Protein AF-A0A3L8DBP0-F1 (afdb_monomer_lite)

Radius of gyration: 41.7 Å; chains: 1; bounding box: 122×74×88 Å

Structure (mmCIF, N/CA/C/O backbone):
data_AF-A0A3L8DBP0-F1
#
_entry.id   AF-A0A3L8DBP0-F1
#
loop_
_atom_site.group_PDB
_atom_site.id
_atom_site.type_symbol
_atom_site.label_atom_id
_atom_site.label_alt_id
_atom_site.label_comp_id
_atom_site.label_asym_id
_atom_site.label_entity_id
_atom_site.label_seq_id
_atom_site.pdbx_PDB_ins_code
_atom_site.Cartn_x
_atom_site.Cartn_y
_atom_site.Cartn_z
_atom_site.occupancy
_atom_site.B_iso_or_equiv
_atom_site.auth_seq_id
_atom_site.auth_comp_id
_atom_site.auth_asym_id
_atom_site.auth_atom_id
_atom_site.pdbx_PDB_model_num
ATOM 1 N N . MET A 1 1 ? 18.789 42.463 17.769 1.00 41.59 1 MET A N 1
ATOM 2 C CA . MET A 1 1 ? 19.761 43.407 18.335 1.00 41.59 1 MET A CA 1
ATOM 3 C C . MET A 1 1 ? 20.172 44.394 17.265 1.00 41.59 1 MET A C 1
ATOM 5 O O . MET A 1 1 ? 20.438 43.978 16.140 1.00 41.59 1 MET A O 1
ATOM 9 N N . GLN A 1 2 ? 20.168 45.680 17.592 1.00 42.53 2 GLN A N 1
ATOM 10 C CA . GLN A 1 2 ? 20.918 46.702 16.860 1.00 42.53 2 GLN A CA 1
ATOM 11 C C . GLN A 1 2 ? 22.382 46.674 17.336 1.00 42.53 2 GLN A C 1
ATOM 13 O O . GLN A 1 2 ? 22.629 46.267 18.469 1.00 42.53 2 GLN A O 1
ATOM 18 N N . LEU A 1 3 ? 23.348 47.104 16.507 1.00 44.31 3 LEU A N 1
ATOM 19 C CA . LEU A 1 3 ? 24.779 47.092 16.882 1.00 44.31 3 LEU A CA 1
ATOM 20 C C . LEU A 1 3 ? 25.030 47.764 18.245 1.00 44.31 3 LEU A C 1
ATOM 22 O O . LEU A 1 3 ? 25.742 47.222 19.081 1.00 44.31 3 LEU A O 1
ATOM 26 N N . SER A 1 4 ? 24.351 48.885 18.495 1.00 48.31 4 SER A N 1
ATOM 27 C CA . SER A 1 4 ? 24.437 49.665 19.733 1.00 48.31 4 SER A CA 1
ATOM 28 C C . SER A 1 4 ? 23.974 48.930 20.996 1.00 48.31 4 SER A C 1
ATOM 30 O O . SER A 1 4 ? 24.311 49.352 22.095 1.00 48.31 4 SER A O 1
ATOM 32 N N . GLU A 1 5 ? 23.172 47.868 20.875 1.00 47.44 5 GLU A N 1
ATOM 33 C CA . GLU A 1 5 ? 22.780 47.031 22.020 1.00 47.44 5 GLU A CA 1
ATOM 34 C C . GLU A 1 5 ? 23.886 46.015 22.348 1.00 47.44 5 GLU A C 1
ATOM 36 O O . GLU A 1 5 ? 24.151 45.751 23.517 1.00 47.44 5 GLU A O 1
ATOM 41 N N . MET A 1 6 ? 24.579 45.509 21.322 1.00 46.19 6 MET A N 1
ATOM 42 C CA . MET A 1 6 ? 25.665 44.529 21.455 1.00 46.19 6 MET A CA 1
ATOM 43 C C . MET A 1 6 ? 26.953 45.176 21.984 1.00 46.19 6 MET A C 1
ATOM 45 O O . MET A 1 6 ? 27.604 44.616 22.858 1.00 46.19 6 MET A O 1
ATOM 49 N N . GLU A 1 7 ? 27.274 46.397 21.541 1.00 53.28 7 GLU A N 1
ATOM 50 C CA . GLU A 1 7 ? 28.415 47.180 22.049 1.00 53.28 7 GLU A CA 1
ATOM 51 C C . GLU A 1 7 ? 28.308 47.482 23.558 1.00 53.28 7 GLU A C 1
ATOM 53 O O . GLU A 1 7 ? 29.317 47.542 24.263 1.00 53.28 7 GLU A O 1
ATOM 58 N N . VAL A 1 8 ? 27.084 47.651 24.074 1.00 55.19 8 VAL A N 1
ATOM 59 C CA . VAL A 1 8 ? 26.822 47.870 25.508 1.00 55.19 8 VAL A CA 1
ATOM 60 C C . VAL A 1 8 ? 26.968 46.574 26.310 1.00 55.19 8 VAL A C 1
ATOM 62 O O . VAL A 1 8 ? 27.440 46.614 27.446 1.00 55.19 8 VAL A O 1
ATOM 65 N N . GLU A 1 9 ? 26.597 45.433 25.730 1.00 51.69 9 GLU A N 1
ATOM 66 C CA . GLU A 1 9 ? 26.714 44.116 26.364 1.00 51.69 9 GLU A CA 1
ATOM 67 C C . GLU A 1 9 ? 28.184 43.649 26.424 1.00 51.69 9 GLU A C 1
ATOM 69 O O . GLU A 1 9 ? 28.658 43.243 27.489 1.00 51.69 9 GLU A O 1
ATOM 74 N N . ASP A 1 10 ? 28.956 43.842 25.346 1.00 52.88 10 ASP A N 1
ATOM 75 C CA . ASP A 1 10 ? 30.406 43.580 25.314 1.00 52.88 10 ASP A CA 1
ATOM 76 C C . ASP A 1 10 ? 31.192 44.497 26.270 1.00 52.88 10 ASP A C 1
ATOM 78 O O . ASP A 1 10 ? 32.165 44.063 26.893 1.00 52.88 10 ASP A O 1
ATOM 82 N N . GLY A 1 11 ? 30.749 45.746 26.458 1.00 55.41 11 GLY A N 1
ATOM 83 C CA . GLY A 1 11 ? 31.338 46.692 27.415 1.00 55.41 11 GLY A CA 1
ATOM 84 C C . GLY A 1 11 ? 31.169 46.308 28.894 1.00 55.41 11 GLY A C 1
ATOM 85 O O . GLY A 1 11 ? 31.859 46.864 29.751 1.00 55.41 11 GLY A O 1
ATOM 86 N N . LEU A 1 12 ? 30.279 45.359 29.205 1.00 56.25 12 LEU A N 1
ATOM 87 C CA . LEU A 1 12 ? 30.053 44.821 30.554 1.00 56.25 12 LEU A CA 1
ATOM 88 C C . LEU A 1 12 ? 30.808 43.501 30.809 1.00 56.25 12 LEU A C 1
ATOM 90 O O . LEU A 1 12 ? 30.810 42.999 31.937 1.00 56.25 12 LEU A O 1
ATOM 94 N N . SER A 1 13 ? 31.480 42.950 29.794 1.00 47.09 13 SER A N 1
ATOM 95 C CA . SER A 1 13 ? 32.311 41.751 29.914 1.00 47.09 13 SER A CA 1
ATOM 96 C C . SER A 1 13 ? 33.657 42.058 30.597 1.00 47.09 13 SER A C 1
ATOM 98 O O . SER A 1 13 ? 34.356 42.992 30.198 1.00 47.09 13 SER A O 1
ATOM 100 N N . PRO A 1 14 ? 34.106 41.262 31.591 1.00 49.78 14 PRO A N 1
ATOM 101 C CA . PRO A 1 14 ? 35.383 41.482 32.283 1.00 49.78 14 PRO A CA 1
ATOM 102 C C . PRO A 1 14 ? 36.623 41.129 31.439 1.00 49.78 14 PRO A C 1
ATOM 104 O O . PRO A 1 14 ? 37.754 41.321 31.890 1.00 49.78 14 PRO A O 1
ATOM 107 N N . THR A 1 15 ? 36.431 40.620 30.222 1.00 50.03 15 THR A N 1
ATOM 108 C CA . THR A 1 15 ? 37.469 40.469 29.196 1.00 50.03 15 THR A CA 1
ATOM 109 C C . THR A 1 15 ? 37.038 41.236 27.951 1.00 50.03 15 THR A C 1
ATOM 111 O O . THR A 1 15 ? 35.963 40.929 27.433 1.00 50.03 15 THR A O 1
ATOM 114 N N . PRO A 1 16 ? 37.845 42.184 27.436 1.00 42.34 16 PRO A N 1
ATOM 115 C CA . PRO A 1 16 ? 37.459 42.960 26.267 1.00 42.34 16 PRO A CA 1
ATOM 116 C C . PRO A 1 16 ? 37.310 42.036 25.060 1.00 42.34 16 PRO A C 1
ATOM 118 O O . PRO A 1 16 ? 38.275 41.383 24.646 1.00 42.34 16 PRO A O 1
ATOM 121 N N . VAL A 1 17 ? 36.112 42.012 24.477 1.00 48.97 17 VAL A N 1
ATOM 122 C CA . VAL A 1 17 ? 35.874 41.406 23.167 1.00 48.97 17 VAL A CA 1
ATOM 123 C C . VAL A 1 17 ? 36.571 42.283 22.132 1.00 48.97 17 VAL A C 1
ATOM 125 O O . VAL A 1 17 ? 36.048 43.282 21.661 1.00 48.97 17 VAL A O 1
ATOM 128 N N . HIS A 1 18 ? 37.831 41.932 21.878 1.00 49.59 18 HIS A N 1
ATOM 129 C CA . HIS A 1 18 ? 38.625 42.258 20.699 1.00 49.59 18 HIS A CA 1
ATOM 130 C C . HIS A 1 18 ? 38.240 43.538 19.936 1.00 49.59 18 HIS A C 1
ATOM 132 O O . HIS A 1 18 ? 37.608 43.494 18.883 1.00 49.59 18 HIS A O 1
ATOM 138 N N . SER A 1 19 ? 38.770 44.672 20.405 1.00 44.66 19 SER A N 1
ATOM 139 C CA . SER A 1 19 ? 38.633 45.993 19.770 1.00 44.66 19 SER A CA 1
ATOM 140 C C . SER A 1 19 ? 39.098 46.072 18.306 1.00 44.66 19 SER A C 1
ATOM 142 O O . SER A 1 19 ? 38.810 47.061 17.647 1.00 44.66 19 SER A O 1
ATOM 144 N N . TRP A 1 20 ? 39.802 45.053 17.797 1.00 48.88 20 TRP A N 1
ATOM 145 C CA . TRP A 1 20 ? 40.247 44.953 16.402 1.00 48.88 20 TRP A CA 1
ATOM 146 C C . TRP A 1 20 ? 39.138 44.532 15.423 1.00 48.88 20 TRP A C 1
ATOM 148 O O . TRP A 1 20 ? 39.306 44.688 14.220 1.00 48.88 20 TRP A O 1
ATOM 158 N N . LEU A 1 21 ? 37.989 44.029 15.895 1.00 47.28 21 LEU A N 1
ATOM 159 C CA . LEU A 1 21 ? 36.865 43.650 15.018 1.00 47.28 21 LEU A CA 1
ATOM 160 C C . LEU A 1 21 ? 36.143 44.852 14.376 1.00 47.28 21 LEU A C 1
ATOM 162 O O . LEU A 1 21 ? 35.348 44.662 13.458 1.00 47.28 21 LEU A O 1
ATOM 166 N N . ALA A 1 22 ? 36.425 46.074 14.840 1.00 50.38 22 ALA A N 1
ATOM 167 C CA . ALA A 1 22 ? 35.935 47.321 14.251 1.00 50.38 22 ALA A CA 1
ATOM 168 C C . ALA A 1 22 ? 36.904 47.934 13.216 1.00 50.38 22 ALA A C 1
ATOM 170 O O . ALA A 1 22 ? 36.528 48.875 12.510 1.00 50.38 22 ALA A O 1
ATOM 171 N N . ASP A 1 23 ? 38.135 47.423 13.118 1.00 59.66 23 ASP A N 1
ATOM 172 C CA . ASP A 1 23 ? 39.146 47.930 12.193 1.00 59.66 23 ASP A CA 1
ATOM 173 C C . ASP A 1 23 ? 38.970 47.323 10.784 1.00 59.66 23 ASP A C 1
ATOM 175 O O . ASP A 1 23 ? 38.592 46.157 10.638 1.00 59.66 23 ASP A O 1
ATOM 179 N N . PRO A 1 24 ? 39.228 48.089 9.706 1.00 68.06 24 PRO A N 1
ATOM 180 C CA . PRO A 1 24 ? 39.181 47.558 8.348 1.00 68.06 24 PRO A CA 1
ATOM 181 C C . PRO A 1 24 ? 40.314 46.546 8.128 1.00 68.06 24 PRO A C 1
ATOM 183 O O . PRO A 1 24 ? 41.476 46.853 8.387 1.00 68.06 24 PRO A O 1
ATOM 186 N N . ILE A 1 25 ? 39.980 45.379 7.565 1.00 77.75 25 ILE A N 1
ATOM 187 C CA . ILE A 1 25 ? 40.930 44.304 7.245 1.00 77.75 25 ILE A CA 1
ATOM 188 C C . ILE A 1 25 ? 42.070 44.871 6.388 1.00 77.75 25 ILE A C 1
ATOM 190 O O . ILE A 1 25 ? 41.836 45.532 5.370 1.00 77.75 25 ILE A O 1
ATOM 194 N N . SER A 1 26 ? 43.309 44.606 6.785 1.00 78.31 26 SER A N 1
ATOM 195 C CA . SER A 1 26 ? 44.503 45.038 6.060 1.00 78.31 26 SER A CA 1
ATOM 196 C C . SER A 1 26 ? 44.856 44.108 4.892 1.00 78.31 26 SER A C 1
ATOM 198 O O . SER A 1 26 ? 44.382 42.973 4.774 1.00 78.31 26 SER A O 1
ATOM 200 N N . LYS A 1 27 ? 45.730 44.589 4.000 1.00 71.06 27 LYS A N 1
ATOM 201 C CA . LYS A 1 27 ? 46.20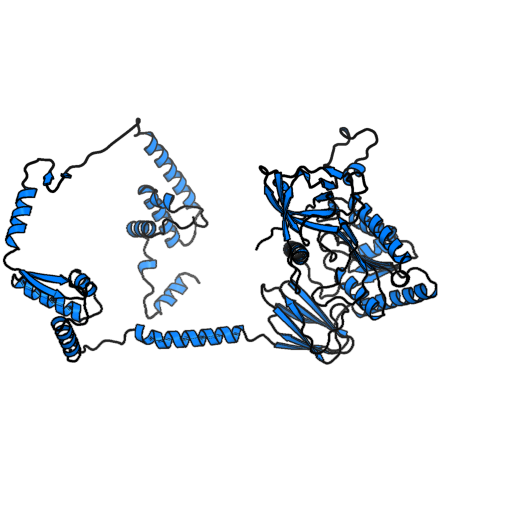9 43.804 2.855 1.00 71.06 27 LYS A CA 1
ATOM 202 C C . LYS A 1 27 ? 47.060 42.619 3.306 1.00 71.06 27 LYS A C 1
ATOM 204 O O . LYS A 1 27 ? 46.864 41.512 2.806 1.00 71.06 27 LYS A O 1
ATOM 209 N N . GLU A 1 28 ? 47.936 42.830 4.288 1.00 69.94 28 GLU A N 1
ATOM 210 C CA . GLU A 1 28 ? 48.681 41.768 4.960 1.00 69.94 28 GLU A CA 1
ATOM 211 C C . GLU A 1 28 ? 47.755 40.681 5.526 1.00 69.94 28 GLU A C 1
ATOM 213 O O . GLU A 1 28 ? 48.022 39.499 5.316 1.00 69.94 28 GLU A O 1
ATOM 218 N N . GLU A 1 29 ? 46.651 41.039 6.189 1.00 70.12 29 GLU A N 1
ATOM 219 C CA . GLU A 1 29 ? 45.710 40.061 6.758 1.00 70.12 29 GLU A CA 1
ATOM 220 C C . GLU A 1 29 ? 44.978 39.252 5.684 1.00 70.12 29 GLU A C 1
ATOM 222 O O . GLU A 1 29 ? 44.889 38.028 5.806 1.00 70.12 29 GLU A O 1
ATOM 227 N N . LEU A 1 30 ? 44.524 39.888 4.596 1.00 72.69 30 LEU A N 1
ATOM 228 C CA . LEU A 1 30 ? 43.923 39.174 3.465 1.00 72.69 30 LEU A CA 1
ATOM 229 C C . LEU A 1 30 ? 44.923 38.208 2.806 1.00 72.69 30 LEU A C 1
ATOM 231 O O . LEU A 1 30 ? 44.581 37.058 2.522 1.00 72.69 30 LEU A O 1
ATOM 235 N N . ASP A 1 31 ? 46.172 38.631 2.599 1.00 68.75 31 ASP A N 1
ATOM 236 C CA . ASP A 1 31 ? 47.209 37.764 2.034 1.00 68.75 31 ASP A CA 1
ATOM 237 C C . ASP A 1 31 ? 47.617 36.630 2.995 1.00 68.75 31 ASP A C 1
ATOM 239 O O . ASP A 1 31 ? 47.906 35.519 2.538 1.00 68.75 31 ASP A O 1
ATOM 243 N N . ILE A 1 32 ? 47.595 36.849 4.315 1.00 69.88 32 ILE A N 1
ATOM 244 C CA . ILE A 1 32 ? 47.790 35.796 5.327 1.00 69.88 32 ILE A CA 1
ATOM 245 C C . ILE A 1 32 ? 46.610 34.812 5.319 1.00 69.88 32 ILE A C 1
ATOM 247 O O . ILE A 1 32 ? 46.836 33.598 5.348 1.00 69.88 32 ILE A O 1
ATOM 251 N N . ALA A 1 33 ? 45.366 35.285 5.202 1.00 67.38 33 ALA A N 1
ATOM 252 C CA . ALA A 1 33 ? 44.174 34.440 5.113 1.00 67.38 33 ALA A CA 1
ATOM 253 C C . ALA A 1 33 ? 44.194 33.552 3.853 1.00 67.38 33 ALA A C 1
ATOM 255 O O . ALA A 1 33 ? 44.023 32.334 3.940 1.00 67.38 33 ALA A O 1
ATOM 256 N N . ILE A 1 34 ? 44.515 34.121 2.684 1.00 66.75 34 ILE A N 1
ATOM 257 C CA . ILE A 1 34 ? 44.661 33.354 1.436 1.00 66.75 34 ILE A CA 1
ATOM 258 C C . ILE A 1 34 ? 45.785 32.310 1.571 1.00 66.75 34 ILE A C 1
ATOM 260 O O . ILE A 1 34 ? 45.593 31.151 1.196 1.00 66.75 34 ILE A O 1
ATOM 264 N N . ARG A 1 35 ? 46.937 32.666 2.160 1.00 63.78 35 ARG A N 1
ATOM 265 C CA . ARG A 1 35 ? 48.083 31.747 2.343 1.00 63.78 35 ARG A CA 1
ATOM 266 C C . ARG A 1 35 ? 47.850 30.632 3.367 1.00 63.78 35 ARG A C 1
ATOM 268 O O . ARG A 1 35 ? 48.450 29.569 3.219 1.00 63.78 35 ARG A O 1
ATOM 275 N N . SER A 1 36 ? 47.026 30.867 4.387 1.00 60.00 36 SER A N 1
ATOM 276 C CA . SER A 1 36 ? 46.707 29.897 5.451 1.00 60.00 36 SER A CA 1
ATOM 277 C C . SER A 1 36 ? 45.529 28.972 5.115 1.00 60.00 36 SER A C 1
ATOM 279 O O . SER A 1 36 ? 45.340 27.948 5.776 1.00 60.00 36 SER A O 1
ATOM 281 N N . SER A 1 37 ? 44.768 29.282 4.061 1.00 59.38 37 SER A N 1
ATOM 282 C CA . SER A 1 37 ? 43.684 28.432 3.562 1.00 59.38 37 SER A CA 1
ATOM 283 C C . SER A 1 37 ? 44.172 27.072 3.019 1.00 59.38 37 SER A C 1
ATOM 285 O O . SER A 1 37 ? 45.263 26.938 2.454 1.00 59.38 37 SER A O 1
ATOM 287 N N . ARG A 1 38 ? 43.368 26.013 3.209 1.00 57.22 38 ARG A N 1
ATOM 288 C CA . ARG A 1 38 ? 43.748 24.637 2.842 1.00 57.22 38 ARG A CA 1
ATOM 289 C C . ARG A 1 38 ? 43.633 24.428 1.329 1.00 57.22 38 ARG A C 1
ATOM 291 O O . ARG A 1 38 ? 42.546 24.254 0.800 1.00 57.22 38 ARG A O 1
ATOM 298 N N . LYS A 1 39 ? 44.772 24.328 0.639 1.00 56.50 39 LYS A N 1
ATOM 299 C CA . LYS A 1 39 ? 44.867 24.205 -0.834 1.00 56.50 39 LYS A CA 1
ATOM 300 C C . LYS A 1 39 ? 44.172 22.985 -1.474 1.00 56.50 39 LYS A C 1
ATOM 302 O O . LYS A 1 39 ? 44.168 22.886 -2.695 1.00 56.50 39 LYS A O 1
ATOM 307 N N . SER A 1 40 ? 43.621 22.063 -0.683 1.00 53.91 40 SER A N 1
ATOM 308 C CA . SER A 1 40 ? 42.945 20.838 -1.136 1.00 53.91 40 SER A CA 1
ATOM 309 C C . SER A 1 40 ? 41.486 20.715 -0.672 1.00 53.91 40 SER A C 1
ATOM 311 O O . SER A 1 40 ? 40.930 19.622 -0.749 1.00 53.91 40 SER A O 1
ATOM 313 N N . SER A 1 41 ? 40.864 21.776 -0.143 1.00 56.12 41 SER A N 1
ATOM 314 C CA . SER A 1 41 ? 39.419 21.766 0.118 1.00 56.12 41 SER A CA 1
ATOM 315 C C . SER A 1 41 ? 38.616 21.970 -1.167 1.00 56.12 41 SER A C 1
ATOM 317 O O . SER A 1 41 ? 39.038 22.696 -2.071 1.00 56.12 41 SER A O 1
ATOM 319 N N . SER A 1 42 ? 37.439 21.345 -1.224 1.00 45.78 42 SER A N 1
ATOM 320 C CA . SER A 1 42 ? 36.431 21.607 -2.254 1.00 45.78 42 SER A CA 1
ATOM 321 C C . SER A 1 42 ? 36.082 23.104 -2.318 1.00 45.78 42 SER A C 1
ATOM 323 O O . SER A 1 42 ? 36.181 23.780 -1.288 1.00 45.78 42 SER A O 1
ATOM 325 N N . PRO A 1 43 ? 35.659 23.630 -3.485 1.00 54.28 43 PRO A N 1
ATOM 326 C CA . PRO A 1 43 ? 35.154 24.997 -3.598 1.00 54.28 43 PRO A CA 1
ATOM 327 C C . PRO A 1 43 ? 34.016 25.287 -2.613 1.00 54.28 43 PRO A C 1
ATOM 329 O O . PRO A 1 43 ? 33.293 24.376 -2.199 1.00 54.28 43 PRO A O 1
ATOM 332 N N . GLY A 1 44 ? 33.852 26.561 -2.254 1.00 49.34 44 GLY A N 1
ATOM 333 C CA . GLY A 1 44 ? 32.739 27.013 -1.424 1.00 49.34 44 GLY A CA 1
ATOM 334 C C . GLY A 1 44 ? 31.388 26.922 -2.141 1.00 49.34 44 GLY A C 1
ATOM 335 O O . GLY A 1 44 ? 31.286 26.506 -3.296 1.00 49.34 44 GLY A O 1
ATOM 336 N N . LEU A 1 45 ? 30.328 27.376 -1.465 1.00 36.00 45 LEU A N 1
ATOM 337 C CA . LEU A 1 45 ? 28.989 27.523 -2.062 1.00 36.00 45 LEU A CA 1
ATOM 338 C C . LEU A 1 45 ? 28.969 28.483 -3.272 1.00 36.00 45 LEU A C 1
ATOM 340 O O . LEU A 1 45 ? 28.045 28.433 -4.078 1.00 36.00 45 LEU A O 1
ATOM 344 N N . ASP A 1 46 ? 29.997 29.323 -3.407 1.00 50.31 46 ASP A N 1
ATOM 345 C CA . ASP A 1 46 ? 30.267 30.233 -4.524 1.00 50.31 46 ASP A CA 1
ATOM 346 C C . ASP A 1 46 ? 30.993 29.575 -5.718 1.00 50.31 46 ASP A C 1
ATOM 348 O O . ASP A 1 46 ? 31.179 30.217 -6.750 1.00 50.31 46 ASP A O 1
ATOM 352 N N . GLN A 1 47 ? 31.396 28.303 -5.596 1.00 45.91 47 GLN A N 1
ATOM 353 C CA . GLN A 1 47 ? 32.167 27.531 -6.580 1.00 45.91 47 GLN A CA 1
ATOM 354 C C . GLN A 1 47 ? 33.557 28.105 -6.929 1.00 45.91 47 GLN A C 1
ATOM 356 O O . GLN A 1 47 ? 34.198 27.648 -7.880 1.00 45.91 47 GLN A O 1
ATOM 361 N N . ILE A 1 48 ? 34.088 29.051 -6.144 1.00 56.16 48 ILE A N 1
ATOM 362 C CA . ILE A 1 48 ? 35.434 29.597 -6.365 1.00 56.16 48 ILE A CA 1
ATOM 363 C C . ILE A 1 48 ? 36.467 28.672 -5.709 1.00 56.16 48 ILE A C 1
ATOM 365 O O . ILE A 1 48 ? 36.448 28.426 -4.504 1.00 56.16 48 ILE A O 1
ATOM 369 N N . SER A 1 49 ? 37.403 28.144 -6.502 1.00 56.16 49 SER A N 1
ATOM 370 C CA . SER A 1 49 ? 38.477 27.290 -5.982 1.00 56.16 49 SER A CA 1
ATOM 371 C C . SER A 1 49 ? 39.645 28.113 -5.422 1.00 56.16 49 SER A C 1
ATOM 373 O O . SER A 1 49 ? 40.002 29.170 -5.950 1.00 56.16 49 SER A O 1
ATOM 375 N N . HIS A 1 50 ? 40.321 27.596 -4.388 1.00 62.97 50 HIS A N 1
ATOM 376 C CA . HIS A 1 50 ? 41.496 28.256 -3.795 1.00 62.97 50 HIS A CA 1
ATOM 377 C C . HIS A 1 50 ? 42.635 28.514 -4.795 1.00 62.97 50 HIS A C 1
ATOM 379 O O . HIS A 1 50 ? 43.416 29.450 -4.609 1.00 62.97 50 HIS A O 1
ATOM 385 N N . ALA A 1 51 ? 42.724 27.733 -5.877 1.00 61.25 51 ALA A N 1
ATOM 386 C CA . ALA A 1 51 ? 43.693 27.960 -6.947 1.00 61.25 51 ALA A CA 1
ATOM 387 C C . ALA A 1 51 ? 43.487 29.326 -7.630 1.00 61.25 51 ALA A C 1
ATOM 389 O O . ALA A 1 51 ? 44.460 30.040 -7.868 1.00 61.25 51 ALA A O 1
ATOM 390 N N . ILE A 1 52 ? 42.230 29.728 -7.860 1.00 60.75 52 ILE A N 1
ATOM 391 C CA . ILE A 1 52 ? 41.867 31.017 -8.472 1.00 60.75 52 ILE A CA 1
ATOM 392 C C . ILE A 1 52 ? 42.229 32.173 -7.528 1.00 60.75 52 ILE A C 1
ATOM 394 O O . ILE A 1 52 ? 42.898 33.120 -7.939 1.00 60.75 52 ILE A O 1
ATOM 398 N N . LEU A 1 53 ? 41.879 32.062 -6.241 1.00 60.88 53 LEU A N 1
ATOM 399 C CA . LEU A 1 53 ? 42.211 33.066 -5.217 1.00 60.88 53 LEU A CA 1
ATOM 400 C C . LEU A 1 53 ? 43.726 33.241 -5.021 1.00 60.88 53 LEU A C 1
ATOM 402 O O . LEU A 1 53 ? 44.202 34.352 -4.801 1.00 60.88 53 LEU A O 1
ATOM 406 N N . THR A 1 54 ? 44.504 32.163 -5.149 1.00 63.69 54 THR A N 1
ATOM 407 C CA . THR A 1 54 ? 45.969 32.227 -5.018 1.00 63.69 54 THR A CA 1
ATOM 408 C C . THR A 1 54 ? 46.637 32.840 -6.258 1.00 63.69 54 THR A C 1
ATOM 410 O O . THR A 1 54 ? 47.695 33.457 -6.123 1.00 63.69 54 THR A O 1
ATOM 413 N N . ALA A 1 55 ? 46.024 32.709 -7.441 1.00 63.72 55 ALA A N 1
ATOM 414 C CA . ALA A 1 55 ? 46.523 33.227 -8.720 1.00 63.72 55 ALA A CA 1
ATOM 415 C C . ALA A 1 55 ? 46.067 34.666 -9.052 1.00 63.72 55 ALA A C 1
ATOM 417 O O . ALA A 1 55 ? 46.588 35.272 -9.986 1.00 63.72 55 ALA A O 1
ATOM 418 N N . LEU A 1 56 ? 45.115 35.224 -8.298 1.00 60.34 56 LEU A N 1
ATOM 419 C CA . LEU A 1 56 ? 44.595 36.585 -8.485 1.00 60.34 56 LEU A CA 1
ATOM 420 C C . LEU A 1 56 ? 45.702 37.654 -8.309 1.00 60.34 56 LEU A C 1
ATOM 422 O O . LEU A 1 56 ? 46.353 37.643 -7.255 1.00 60.34 56 LEU A O 1
ATOM 426 N N . PRO A 1 57 ? 45.921 38.576 -9.275 1.00 72.94 57 PRO A N 1
ATOM 427 C CA . PRO A 1 57 ? 46.933 39.635 -9.169 1.00 72.94 57 PRO A CA 1
ATOM 428 C C . PRO A 1 57 ? 46.650 40.641 -8.042 1.00 72.94 57 PRO A C 1
ATOM 430 O O . PRO A 1 57 ? 45.516 40.776 -7.573 1.00 72.94 57 PRO A O 1
ATOM 433 N N . SER A 1 58 ? 47.684 41.358 -7.596 1.00 65.75 58 SER A N 1
ATOM 434 C CA . SER A 1 58 ? 47.629 42.248 -6.427 1.00 65.75 58 SER A CA 1
ATOM 435 C C . SER A 1 58 ? 46.585 43.361 -6.540 1.00 65.75 58 SER A C 1
ATOM 437 O O . SER A 1 58 ? 45.911 43.654 -5.557 1.00 65.75 58 SER A O 1
ATOM 439 N N . GLU A 1 59 ? 46.405 43.927 -7.731 1.00 61.66 59 GLU A N 1
ATOM 440 C CA . GLU A 1 59 ? 45.479 45.031 -8.015 1.00 61.66 59 GLU A CA 1
ATOM 441 C C . GLU A 1 59 ? 44.014 44.616 -7.794 1.00 61.66 59 GLU A C 1
ATOM 443 O O . GLU A 1 59 ? 43.170 45.412 -7.378 1.00 61.66 59 GLU A O 1
ATOM 448 N N . PHE A 1 60 ? 43.707 43.338 -8.028 1.00 63.31 60 PHE A N 1
ATOM 449 C CA . PHE A 1 60 ? 42.380 42.776 -7.79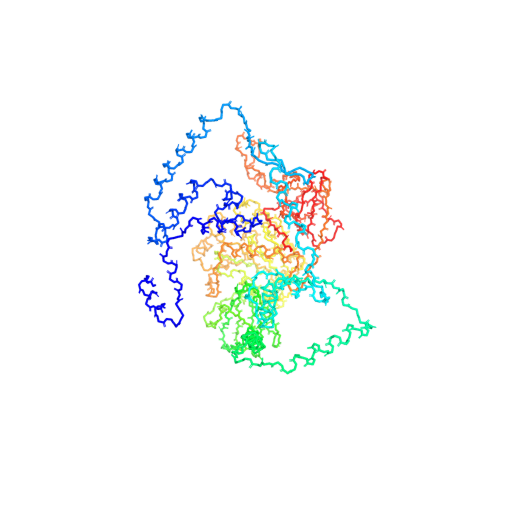3 1.00 63.31 60 PHE A CA 1
ATOM 450 C C . PHE A 1 60 ? 42.146 42.433 -6.327 1.00 63.31 60 PHE A C 1
ATOM 452 O O . PHE A 1 60 ? 41.020 42.573 -5.852 1.00 63.31 60 PHE A O 1
ATOM 459 N N . ARG A 1 61 ? 43.186 41.984 -5.608 1.00 67.50 61 ARG A N 1
ATOM 460 C CA . ARG A 1 61 ? 43.099 41.746 -4.158 1.00 67.50 61 ARG A CA 1
ATOM 461 C C . ARG A 1 61 ? 42.783 43.044 -3.426 1.00 67.50 61 ARG A C 1
ATOM 463 O O . ARG A 1 61 ? 41.953 43.025 -2.528 1.00 67.50 61 ARG A O 1
ATOM 470 N N . ASP A 1 62 ? 43.351 44.161 -3.879 1.00 68.94 62 ASP A N 1
ATOM 471 C CA . ASP A 1 62 ? 43.036 45.497 -3.362 1.00 68.94 62 ASP A CA 1
ATOM 472 C C . ASP A 1 62 ? 41.568 45.886 -3.607 1.00 68.94 62 ASP A C 1
ATOM 474 O O . ASP A 1 62 ? 40.900 46.382 -2.697 1.00 68.94 62 ASP A O 1
ATOM 478 N N . CYS A 1 63 ? 41.021 45.596 -4.795 1.00 62.50 63 CYS A N 1
ATOM 479 C CA . CYS A 1 63 ? 39.592 45.796 -5.071 1.00 62.50 63 CYS A CA 1
ATOM 480 C C . CYS A 1 63 ? 38.695 44.913 -4.187 1.00 62.50 63 CYS A C 1
ATOM 482 O O . CYS A 1 63 ? 37.719 45.405 -3.621 1.00 62.50 63 CYS A O 1
ATOM 484 N N . LEU A 1 64 ? 39.030 43.627 -4.039 1.00 67.00 64 LEU A N 1
ATOM 485 C CA . LEU A 1 64 ? 38.306 42.673 -3.190 1.00 67.00 64 LEU A CA 1
ATOM 486 C C . LEU A 1 64 ? 38.327 43.096 -1.714 1.00 67.00 64 LEU A C 1
ATOM 488 O O . LEU A 1 64 ? 37.284 43.108 -1.064 1.00 67.00 64 LEU A O 1
ATOM 492 N N . LEU A 1 65 ? 39.487 43.512 -1.206 1.00 72.81 65 LEU A N 1
ATOM 493 C CA . LEU A 1 65 ? 39.656 44.030 0.151 1.00 72.81 65 LEU A CA 1
ATOM 494 C C . LEU A 1 65 ? 38.814 45.289 0.392 1.00 72.81 65 LEU A C 1
ATOM 496 O O . LEU A 1 65 ? 38.106 45.389 1.394 1.00 72.81 65 LEU A O 1
ATOM 500 N N . GLY A 1 66 ? 38.839 46.231 -0.556 1.00 68.06 66 GLY A N 1
ATOM 501 C CA . GLY A 1 66 ? 38.012 47.436 -0.513 1.00 68.06 66 GLY A CA 1
ATOM 502 C C . GLY A 1 66 ? 36.509 47.135 -0.511 1.00 68.06 66 GLY A C 1
ATOM 503 O O . GLY A 1 66 ? 35.746 47.845 0.146 1.00 68.06 66 GLY A O 1
ATOM 504 N N . LEU A 1 67 ? 36.087 46.066 -1.194 1.00 64.81 67 LEU A N 1
ATOM 505 C CA . LEU A 1 67 ? 34.712 45.561 -1.193 1.00 64.81 67 LEU A CA 1
ATOM 506 C C . LEU A 1 67 ? 34.319 45.020 0.193 1.00 64.81 67 LEU A C 1
ATOM 508 O O . LEU A 1 67 ? 33.328 45.462 0.777 1.00 64.81 67 LEU A O 1
ATOM 512 N N . PHE A 1 68 ? 35.128 44.105 0.741 1.00 65.56 68 PHE A N 1
ATOM 513 C CA . PHE A 1 68 ? 34.891 43.465 2.039 1.00 65.56 68 PHE A CA 1
ATOM 514 C C . PHE A 1 68 ? 34.851 44.476 3.191 1.00 65.56 68 PHE A C 1
ATOM 516 O O . PHE A 1 68 ? 33.931 44.438 4.006 1.00 65.56 68 PHE A O 1
ATOM 523 N N . ASN A 1 69 ? 35.775 45.439 3.217 1.00 73.19 69 ASN A N 1
ATOM 524 C CA . ASN A 1 69 ? 35.811 46.466 4.261 1.00 73.19 69 ASN A CA 1
ATOM 525 C C . ASN A 1 69 ? 34.623 47.436 4.203 1.00 73.19 69 ASN A C 1
ATOM 527 O O . ASN A 1 69 ? 34.172 47.911 5.245 1.00 73.19 69 ASN A O 1
ATOM 531 N N . ARG A 1 70 ? 34.067 47.710 3.013 1.00 60.50 70 ARG A N 1
ATOM 532 C CA . ARG A 1 70 ? 32.810 48.469 2.904 1.00 60.50 70 ARG A CA 1
ATOM 533 C C . ARG A 1 70 ? 31.620 47.665 3.419 1.00 60.50 70 ARG A C 1
ATOM 535 O O . ARG A 1 70 ? 30.818 48.217 4.163 1.00 60.50 70 ARG A O 1
ATOM 542 N N . PHE A 1 71 ? 31.533 46.369 3.108 1.00 62.59 71 PHE A N 1
ATOM 543 C CA . PHE A 1 71 ? 30.470 45.516 3.653 1.00 62.59 71 PHE A CA 1
ATOM 544 C C . PHE A 1 71 ? 30.519 45.414 5.182 1.00 62.59 71 PHE A C 1
ATOM 546 O O . PHE A 1 71 ? 29.475 45.543 5.818 1.00 62.59 71 PHE A O 1
ATOM 553 N N . LEU A 1 72 ? 31.708 45.245 5.770 1.00 62.78 72 LEU A N 1
ATOM 554 C CA . LEU A 1 72 ? 31.888 45.216 7.227 1.00 62.78 72 LEU A CA 1
ATOM 555 C C . LEU A 1 72 ? 31.481 46.540 7.888 1.00 62.78 72 LEU A C 1
ATOM 557 O O . LEU A 1 72 ? 30.828 46.529 8.926 1.00 62.78 72 LEU A O 1
ATOM 561 N N . LYS A 1 73 ? 31.797 47.677 7.257 1.00 61.75 73 LYS A N 1
ATOM 562 C CA . LYS A 1 73 ? 31.463 49.010 7.777 1.00 61.75 73 LYS A CA 1
ATOM 563 C C . LYS A 1 73 ? 29.984 49.393 7.630 1.00 61.75 73 LYS A C 1
ATOM 565 O O . LYS A 1 73 ? 29.460 50.119 8.469 1.00 61.75 73 LYS A O 1
ATOM 570 N N . GLU A 1 74 ? 29.323 48.975 6.550 1.00 60.16 74 GLU A N 1
ATOM 571 C CA . GLU A 1 74 ? 27.963 49.428 6.202 1.00 60.16 74 GLU A CA 1
ATOM 572 C C . GLU A 1 74 ? 26.867 48.395 6.534 1.00 60.16 74 GLU A C 1
ATOM 574 O O . GLU A 1 74 ? 25.682 48.737 6.581 1.00 60.16 74 GLU A O 1
ATOM 579 N N . GLY A 1 75 ? 27.236 47.131 6.774 1.00 52.47 75 GLY A N 1
ATOM 580 C CA . GLY A 1 75 ? 26.344 46.059 7.234 1.00 52.47 75 GLY A CA 1
ATOM 581 C C . GLY A 1 75 ? 25.250 45.629 6.245 1.00 52.47 75 GLY A C 1
ATOM 582 O O . GLY A 1 75 ? 24.373 44.845 6.605 1.00 52.47 75 GLY A O 1
ATOM 583 N N . ARG A 1 76 ? 25.248 46.157 5.012 1.00 48.97 76 ARG A N 1
ATOM 584 C CA . ARG A 1 76 ? 24.250 45.885 3.959 1.00 48.97 76 ARG A CA 1
ATOM 585 C C . ARG A 1 76 ? 24.902 45.952 2.577 1.00 48.97 76 ARG A C 1
ATOM 587 O O . ARG A 1 76 ? 25.865 46.684 2.380 1.00 48.97 76 ARG A O 1
ATOM 594 N N . CYS A 1 77 ? 24.341 45.243 1.597 1.00 47.50 77 CYS A N 1
ATOM 595 C CA . CYS A 1 77 ? 24.766 45.348 0.200 1.00 47.50 77 CYS A CA 1
ATOM 596 C C . CYS A 1 77 ? 23.917 46.390 -0.549 1.00 47.50 77 CYS A C 1
ATOM 598 O O . CYS A 1 77 ? 22.700 46.235 -0.658 1.00 47.50 77 CYS A O 1
ATOM 600 N N . LEU A 1 78 ? 24.549 47.457 -1.051 1.00 50.75 78 LEU A N 1
ATOM 601 C CA . LEU A 1 78 ? 23.899 48.520 -1.826 1.00 50.75 78 LEU A CA 1
ATOM 602 C C . LEU A 1 78 ? 24.146 48.360 -3.335 1.00 50.75 78 LEU A C 1
ATOM 604 O O . LEU A 1 78 ? 25.205 47.919 -3.774 1.00 50.75 78 LEU A O 1
ATOM 608 N N . VAL A 1 79 ? 23.178 48.803 -4.145 1.00 46.06 79 VAL A N 1
ATOM 609 C CA . VAL A 1 79 ? 23.205 48.723 -5.624 1.00 46.06 79 VAL A CA 1
ATOM 610 C C . VAL A 1 79 ? 24.414 49.449 -6.246 1.00 46.06 79 VAL A C 1
ATOM 612 O O . VAL A 1 79 ? 24.854 49.104 -7.340 1.00 46.06 79 VAL A O 1
ATOM 615 N N . SER A 1 80 ? 25.012 50.407 -5.530 1.00 48.66 80 SER A N 1
ATOM 616 C CA . SER A 1 80 ? 26.245 51.108 -5.917 1.00 48.66 80 SER A CA 1
ATOM 617 C C . SER A 1 80 ? 27.469 50.196 -6.085 1.00 48.66 80 SER A C 1
ATOM 619 O O . SER A 1 80 ? 28.416 50.591 -6.764 1.00 48.66 80 SER A O 1
ATOM 621 N N . VAL A 1 81 ? 27.459 48.983 -5.520 1.00 48.72 81 VAL A N 1
ATOM 622 C CA . VAL A 1 81 ? 28.574 48.026 -5.606 1.00 48.72 81 VAL A CA 1
ATOM 623 C C . VAL A 1 81 ? 28.779 47.486 -7.029 1.00 48.72 81 VAL A C 1
ATOM 625 O O . VAL A 1 81 ? 29.920 47.314 -7.454 1.00 48.72 81 VAL A O 1
ATOM 628 N N . PHE A 1 82 ? 27.707 47.284 -7.804 1.00 45.94 82 PHE A N 1
ATOM 629 C CA . PHE A 1 82 ? 27.806 46.703 -9.152 1.00 45.94 82 PHE A CA 1
ATOM 630 C C . PHE A 1 82 ? 28.574 47.590 -10.146 1.00 45.94 82 PHE A C 1
ATOM 632 O O . PHE A 1 82 ? 29.321 47.072 -10.972 1.00 45.94 82 PHE A O 1
ATOM 639 N N . ARG A 1 83 ? 28.474 48.921 -10.021 1.00 48.00 83 ARG A N 1
ATOM 640 C CA . ARG A 1 83 ? 29.149 49.869 -10.929 1.00 48.00 83 ARG A CA 1
ATOM 641 C C . ARG A 1 83 ? 30.677 49.850 -10.819 1.00 48.00 83 ARG A C 1
ATOM 643 O O . ARG A 1 83 ? 31.361 50.035 -11.817 1.00 48.00 83 ARG A O 1
ATOM 650 N N . ALA A 1 84 ? 31.214 49.602 -9.623 1.00 50.84 84 ALA A N 1
ATOM 651 C CA . ALA A 1 84 ? 32.661 49.578 -9.398 1.00 50.84 84 ALA A CA 1
ATOM 652 C C . ALA A 1 84 ? 33.341 48.328 -9.995 1.00 50.84 84 ALA A C 1
ATOM 654 O O . ALA A 1 84 ? 34.530 48.354 -10.306 1.00 50.84 84 ALA A O 1
ATOM 655 N N . ILE A 1 85 ? 32.589 47.235 -10.170 1.00 49.28 85 ILE A N 1
ATOM 656 C CA . ILE A 1 85 ? 33.097 45.979 -10.740 1.00 49.28 85 ILE A CA 1
ATOM 657 C C . ILE A 1 85 ? 33.220 46.087 -12.271 1.00 49.28 85 ILE A C 1
ATOM 659 O O . ILE A 1 85 ? 34.189 45.583 -12.842 1.00 49.28 85 ILE A O 1
ATOM 663 N N . GLU A 1 86 ? 32.298 46.796 -12.933 1.00 48.81 86 GLU A N 1
ATOM 664 C CA . GLU A 1 86 ? 32.354 47.049 -14.383 1.00 48.81 86 GLU A CA 1
ATOM 665 C C . GLU A 1 86 ? 33.573 47.900 -14.786 1.00 48.81 86 GLU A C 1
ATOM 667 O O . GLU A 1 86 ? 34.265 47.569 -15.751 1.00 48.81 86 GLU A O 1
ATOM 672 N N . GLU A 1 87 ? 33.888 48.956 -14.025 1.00 51.94 87 GLU A N 1
ATOM 673 C CA . GLU A 1 87 ? 35.036 49.837 -14.305 1.00 51.94 87 GLU A CA 1
ATOM 674 C C . GLU A 1 87 ? 36.388 49.132 -14.103 1.00 51.94 87 GLU A C 1
ATOM 676 O O . GLU A 1 87 ? 37.315 49.335 -14.892 1.00 51.94 87 GLU A O 1
ATOM 681 N N . ALA A 1 88 ? 36.501 48.258 -13.096 1.00 50.38 88 ALA A N 1
ATOM 682 C CA . ALA A 1 88 ? 37.717 47.481 -12.864 1.00 50.38 88 ALA A CA 1
ATOM 683 C C . ALA A 1 88 ? 38.019 46.544 -14.047 1.00 50.38 88 ALA A C 1
ATOM 685 O O . ALA A 1 88 ? 39.119 46.590 -14.605 1.00 50.38 88 ALA A O 1
ATOM 686 N N . LEU A 1 89 ? 37.030 45.744 -14.472 1.00 47.78 89 LEU A N 1
ATOM 687 C CA . LEU A 1 89 ? 37.166 44.742 -15.541 1.00 47.78 89 LEU A CA 1
ATOM 688 C C . LEU A 1 89 ? 37.621 45.339 -16.884 1.00 47.78 89 LEU A C 1
ATOM 690 O O . LEU A 1 89 ? 38.402 44.707 -17.599 1.00 47.78 89 LEU A O 1
ATOM 694 N N . ALA A 1 90 ? 37.205 46.567 -17.207 1.00 49.44 90 ALA A N 1
ATOM 695 C CA . ALA A 1 90 ? 37.604 47.255 -18.436 1.00 49.44 90 ALA A CA 1
ATOM 696 C C . ALA A 1 90 ? 39.116 47.573 -18.506 1.00 49.44 90 ALA A C 1
ATOM 698 O O . ALA A 1 90 ? 39.707 47.544 -19.587 1.00 49.44 90 ALA A O 1
ATOM 699 N N . SER A 1 91 ? 39.764 47.834 -17.364 1.00 51.88 91 SER A N 1
ATOM 700 C CA . SER A 1 91 ? 41.188 48.204 -17.296 1.00 51.88 91 SER A CA 1
ATOM 701 C C . SER A 1 91 ? 42.129 47.021 -17.591 1.00 51.88 91 SER A C 1
ATOM 703 O O . SER A 1 91 ? 43.153 47.155 -18.266 1.00 51.88 91 SER A O 1
ATOM 705 N N . ILE A 1 92 ? 41.748 45.820 -17.153 1.00 48.06 92 ILE A N 1
ATOM 706 C CA . ILE A 1 92 ? 42.572 44.600 -17.238 1.00 48.06 92 ILE A CA 1
ATOM 707 C C . ILE A 1 92 ? 42.706 44.092 -18.675 1.00 48.06 92 ILE A C 1
ATOM 709 O O . ILE A 1 92 ? 43.805 43.754 -19.122 1.00 48.06 92 ILE A O 1
ATOM 713 N N . PHE A 1 93 ? 41.593 44.051 -19.414 1.00 46.03 93 PHE A N 1
ATOM 714 C CA . PHE A 1 93 ? 41.588 43.599 -20.809 1.00 46.03 93 PHE A CA 1
ATOM 715 C C . PHE A 1 93 ? 42.306 44.572 -21.758 1.00 46.03 93 PHE A C 1
ATOM 717 O O . PHE A 1 93 ? 42.710 44.165 -22.846 1.00 46.03 93 PHE A O 1
ATOM 724 N N . SER A 1 94 ? 42.507 45.822 -21.327 1.00 47.53 94 SER A N 1
ATOM 725 C CA . SER A 1 94 ? 43.368 46.804 -21.990 1.00 47.53 94 SER A CA 1
ATOM 726 C C . SER A 1 94 ? 44.855 46.500 -21.740 1.00 47.53 94 SER A C 1
ATOM 728 O O . SER A 1 94 ? 45.611 46.263 -22.681 1.00 47.53 94 SER A O 1
ATOM 730 N N . PHE A 1 95 ? 45.270 46.390 -20.471 1.00 47.00 95 PHE A N 1
ATOM 731 C CA . PHE A 1 95 ? 46.682 46.221 -20.095 1.00 47.00 95 PHE A CA 1
ATOM 732 C C . PHE A 1 95 ? 47.330 44.930 -20.632 1.00 47.00 95 PHE A C 1
ATOM 734 O O . PHE A 1 95 ? 48.486 44.945 -21.056 1.00 47.00 95 PHE A O 1
ATOM 741 N N . LEU A 1 96 ? 46.592 43.813 -20.658 1.00 43.19 96 LEU A N 1
ATOM 742 C CA . LEU A 1 96 ? 47.123 42.517 -21.109 1.00 43.19 96 LEU A CA 1
ATOM 743 C C . LEU A 1 96 ? 47.283 42.390 -22.635 1.00 43.19 96 LEU A C 1
ATOM 745 O O . LEU A 1 96 ? 47.954 41.463 -23.089 1.00 43.19 96 LEU A O 1
ATOM 749 N N . ARG A 1 97 ? 46.693 43.288 -23.436 1.00 41.66 97 ARG A N 1
ATOM 750 C CA . ARG A 1 97 ? 46.739 43.210 -24.908 1.00 41.66 97 ARG A CA 1
ATOM 751 C C . ARG A 1 97 ? 47.936 43.951 -25.528 1.00 41.66 97 ARG A C 1
ATOM 753 O O . ARG A 1 97 ? 48.340 43.592 -26.628 1.00 41.66 97 ARG A O 1
ATOM 760 N N . ASP A 1 98 ? 48.538 44.904 -24.814 1.00 48.69 98 ASP A N 1
ATOM 761 C CA . ASP A 1 98 ? 49.482 45.884 -25.389 1.00 48.69 98 ASP A CA 1
ATOM 762 C C . ASP A 1 98 ? 50.981 45.620 -25.122 1.00 48.69 98 ASP A C 1
ATOM 764 O O . ASP A 1 98 ? 51.834 46.387 -25.571 1.00 48.69 98 ASP A O 1
ATOM 768 N N . ARG A 1 99 ? 51.351 44.556 -24.386 1.00 50.81 99 ARG A N 1
ATOM 769 C CA . ARG A 1 99 ? 52.769 44.268 -24.048 1.00 50.81 99 ARG A CA 1
ATOM 770 C C . ARG A 1 99 ? 53.281 42.851 -24.300 1.00 50.81 99 ARG A C 1
ATOM 772 O O . ARG A 1 99 ? 54.424 42.561 -23.956 1.00 50.81 99 ARG A O 1
ATOM 779 N N . VAL A 1 100 ? 52.513 42.000 -24.977 1.00 43.78 100 VAL A N 1
ATOM 780 C CA . VAL A 1 100 ? 53.019 40.715 -25.487 1.00 43.78 100 VAL A CA 1
ATOM 781 C C . VAL A 1 100 ? 53.030 40.733 -27.016 1.00 43.78 100 VAL A C 1
ATOM 783 O O . VAL A 1 100 ? 52.188 40.122 -27.665 1.00 43.78 100 VAL A O 1
ATOM 786 N N . ASN A 1 101 ? 54.061 41.358 -27.595 1.00 48.94 101 ASN A N 1
ATOM 787 C CA . ASN A 1 101 ? 54.478 41.145 -28.994 1.00 48.94 101 ASN A CA 1
ATOM 788 C C . ASN A 1 101 ? 55.119 39.742 -29.183 1.00 48.94 101 ASN A C 1
ATOM 790 O O . ASN A 1 101 ? 56.120 39.599 -29.874 1.00 48.94 101 ASN A O 1
ATOM 794 N N . GLY A 1 102 ? 54.570 38.712 -28.528 1.00 54.34 102 GLY A N 1
ATOM 795 C CA . GLY A 1 102 ? 55.051 37.325 -28.559 1.00 54.34 102 GLY A CA 1
ATOM 796 C C . GLY A 1 102 ? 56.434 37.048 -27.926 1.00 54.34 102 GLY A C 1
ATOM 797 O O . GLY A 1 102 ? 57.354 36.747 -28.676 1.00 54.34 102 GLY A O 1
ATOM 798 N N . GLN A 1 103 ? 56.523 37.006 -26.574 1.00 39.75 103 GLN A N 1
ATOM 799 C CA . GLN A 1 103 ? 57.589 36.376 -25.724 1.00 39.75 103 GLN A CA 1
ATOM 800 C C . GLN A 1 103 ? 58.993 37.062 -25.621 1.00 39.75 103 GLN A C 1
ATOM 802 O O . GLN A 1 103 ? 59.365 37.801 -26.524 1.00 39.75 103 GLN A O 1
ATOM 807 N N . ASP A 1 104 ? 59.865 36.876 -24.596 1.00 44.34 104 ASP A N 1
ATOM 808 C CA . ASP A 1 104 ? 59.780 36.468 -23.154 1.00 44.34 104 ASP A CA 1
ATOM 809 C C . ASP A 1 104 ? 61.189 36.616 -22.446 1.00 44.34 104 ASP A C 1
ATOM 811 O O . ASP A 1 104 ? 62.152 37.000 -23.108 1.00 44.34 104 ASP A O 1
ATOM 815 N N . ILE A 1 105 ? 61.325 36.237 -21.152 1.00 47.84 105 ILE A N 1
ATOM 816 C CA . ILE A 1 105 ? 62.540 35.813 -20.367 1.00 47.84 105 ILE A CA 1
ATOM 817 C C . ILE A 1 105 ? 63.377 36.885 -19.551 1.00 47.84 105 ILE A C 1
ATOM 819 O O . ILE A 1 105 ? 63.463 38.035 -19.979 1.00 47.84 105 ILE A O 1
ATOM 823 N N . PRO A 1 106 ? 63.993 36.562 -18.357 1.00 52.28 106 PRO A N 1
ATOM 824 C CA . PRO A 1 106 ? 64.547 37.523 -17.349 1.00 52.28 106 PRO A CA 1
ATOM 825 C C . PRO A 1 106 ? 66.063 37.377 -16.926 1.00 52.28 106 PRO A C 1
ATOM 827 O O . PRO A 1 106 ? 66.780 36.546 -17.476 1.00 52.28 106 PRO A O 1
ATOM 830 N N . MET A 1 107 ? 66.567 38.147 -15.920 1.00 44.44 107 MET A N 1
ATOM 831 C CA . MET A 1 107 ? 67.977 38.146 -15.387 1.00 44.44 107 MET A CA 1
ATOM 832 C C . MET A 1 107 ? 68.148 38.378 -13.847 1.00 44.44 107 MET A C 1
ATOM 834 O O . MET A 1 107 ? 67.244 38.917 -13.212 1.00 44.44 107 MET A O 1
ATOM 838 N N . VAL A 1 108 ? 69.322 38.032 -13.255 1.00 52.38 108 VAL A N 1
ATOM 839 C CA . VAL A 1 108 ? 69.718 38.200 -11.812 1.00 52.38 108 VAL A CA 1
ATOM 840 C C . VAL A 1 108 ? 71.231 38.505 -11.588 1.00 52.38 108 VAL A C 1
ATOM 842 O O . VAL A 1 108 ? 72.009 38.404 -12.531 1.00 52.38 108 VAL A O 1
ATOM 845 N N . SER A 1 109 ? 71.662 38.879 -10.361 1.00 56.75 109 SER A N 1
ATOM 846 C CA . SER A 1 109 ? 72.929 39.617 -10.101 1.00 56.75 109 SER A CA 1
ATOM 847 C C . SER A 1 109 ? 74.053 38.979 -9.245 1.00 56.75 109 SER A C 1
ATOM 849 O O . SER A 1 109 ? 75.129 39.566 -9.192 1.00 56.75 109 SER A O 1
ATOM 851 N N . GLU A 1 110 ? 73.880 37.843 -8.564 1.00 59.72 110 GLU A N 1
ATOM 852 C CA . GLU A 1 110 ? 74.984 37.060 -7.947 1.00 59.72 110 GLU A CA 1
ATOM 853 C C . GLU A 1 110 ? 74.597 35.574 -7.929 1.00 59.72 110 GLU A C 1
ATOM 855 O O . GLU A 1 110 ? 73.416 35.255 -7.771 1.00 59.72 110 GLU A O 1
ATOM 860 N N . VAL A 1 111 ? 75.560 34.653 -8.078 1.00 62.31 111 VAL A N 1
ATOM 861 C CA . VAL A 1 111 ? 75.280 33.204 -8.100 1.00 62.31 111 VAL A CA 1
ATOM 862 C C . VAL A 1 111 ? 76.331 32.426 -7.305 1.00 62.31 111 VAL A C 1
ATOM 864 O O . VAL A 1 111 ? 77.535 32.530 -7.530 1.00 62.31 111 VAL A O 1
ATOM 867 N N . ARG A 1 112 ? 75.878 31.575 -6.378 1.00 57.91 112 ARG A N 1
ATOM 868 C CA . ARG A 1 112 ? 76.738 30.600 -5.692 1.00 57.91 112 ARG A CA 1
ATOM 869 C C . ARG A 1 112 ? 76.789 29.307 -6.501 1.00 57.91 112 ARG A C 1
ATOM 871 O O . ARG A 1 112 ? 75.752 28.692 -6.733 1.00 57.91 112 ARG A O 1
ATOM 878 N N . PHE A 1 113 ? 77.991 28.848 -6.843 1.00 47.28 113 PHE A N 1
ATOM 879 C CA . PHE A 1 113 ? 78.201 27.596 -7.570 1.00 47.28 113 PHE A CA 1
ATOM 880 C C . PHE A 1 113 ? 79.317 26.771 -6.915 1.00 47.28 113 PHE A C 1
ATOM 882 O O . PHE A 1 113 ? 80.383 27.294 -6.601 1.00 47.28 113 PHE A O 1
ATOM 889 N N . LEU A 1 114 ? 79.044 25.487 -6.651 1.00 41.22 114 LEU A N 1
ATOM 890 C CA . LEU A 1 114 ? 79.988 24.505 -6.082 1.00 41.22 114 LEU A CA 1
ATOM 891 C C . LEU A 1 114 ? 80.817 25.000 -4.869 1.00 41.22 114 LEU A C 1
ATOM 893 O O . LEU A 1 114 ? 81.987 24.667 -4.714 1.00 41.22 114 LEU A O 1
ATOM 897 N N . GLY A 1 115 ? 80.202 25.788 -3.980 1.00 52.03 115 GLY A N 1
ATOM 898 C CA . GLY A 1 115 ? 80.834 26.270 -2.740 1.00 52.03 115 GLY A CA 1
ATOM 899 C C . GLY A 1 115 ? 81.662 27.557 -2.870 1.00 52.03 115 GLY A C 1
ATOM 900 O O . GLY A 1 115 ? 82.120 28.081 -1.852 1.00 52.03 115 GLY A O 1
ATOM 901 N N . VAL A 1 116 ? 81.794 28.111 -4.077 1.00 53.59 116 VAL A N 1
ATOM 902 C CA . VAL A 1 116 ? 82.352 29.449 -4.321 1.00 53.59 116 VAL A CA 1
ATOM 903 C C . VAL A 1 116 ? 81.202 30.433 -4.552 1.00 53.59 116 VAL A C 1
ATOM 905 O O . VAL A 1 116 ? 80.201 30.108 -5.196 1.00 53.59 116 VAL A O 1
ATOM 908 N N . VAL A 1 117 ? 81.308 31.634 -3.983 1.00 63.28 117 VAL A N 1
ATOM 909 C CA . VAL A 1 117 ? 80.397 32.746 -4.290 1.00 63.28 117 VAL A CA 1
ATOM 910 C C . VAL A 1 117 ? 80.970 33.519 -5.475 1.00 63.28 117 VAL A C 1
ATOM 912 O O . VAL A 1 117 ? 82.088 34.021 -5.377 1.00 63.28 117 VAL A O 1
ATOM 915 N N . LEU A 1 118 ? 80.219 33.594 -6.576 1.00 56.34 118 LEU A N 1
ATOM 916 C CA . LEU A 1 118 ? 80.550 34.410 -7.741 1.00 56.34 118 LEU A CA 1
ATOM 917 C C . LEU A 1 118 ? 79.655 35.652 -7.721 1.00 56.34 118 LEU A C 1
ATOM 919 O O . LEU A 1 118 ? 78.455 35.583 -8.007 1.00 56.34 118 LEU A O 1
ATOM 923 N N . ASP A 1 119 ? 80.240 36.779 -7.327 1.00 65.50 119 ASP A N 1
ATOM 924 C CA . ASP A 1 119 ? 79.596 38.085 -7.406 1.00 65.50 119 ASP A CA 1
ATOM 925 C C . ASP A 1 119 ? 79.606 38.612 -8.857 1.00 65.50 119 ASP A C 1
ATOM 927 O O . ASP A 1 119 ? 80.426 38.193 -9.675 1.00 65.50 119 ASP A O 1
ATOM 931 N N . SER A 1 120 ? 78.715 39.549 -9.198 1.00 56.75 120 SER A N 1
ATOM 932 C CA . SER A 1 120 ? 78.600 40.099 -10.567 1.00 56.75 120 SER A CA 1
ATOM 933 C C . SER A 1 120 ? 79.810 40.910 -11.050 1.00 56.75 120 SER A C 1
ATOM 935 O O . SER A 1 120 ? 79.830 41.323 -12.210 1.00 56.75 120 SER A O 1
ATOM 937 N N . ARG A 1 121 ? 80.815 41.151 -10.198 1.00 56.66 121 ARG A N 1
ATOM 938 C CA . ARG A 1 121 ? 82.069 41.844 -10.543 1.00 56.66 121 ARG A CA 1
ATOM 939 C C . ARG A 1 121 ? 83.301 40.932 -10.481 1.00 56.66 121 ARG A C 1
ATOM 941 O O . ARG A 1 121 ? 84.361 41.342 -10.946 1.00 56.66 121 ARG A O 1
ATOM 948 N N . LEU A 1 122 ? 83.141 39.699 -9.991 1.00 57.28 122 LEU A N 1
ATOM 949 C CA . LEU A 1 122 ? 84.142 38.633 -9.895 1.00 57.28 122 LEU A CA 1
ATOM 950 C C . LEU A 1 122 ? 85.431 39.033 -9.148 1.00 57.28 122 LEU A C 1
ATOM 952 O O . LEU A 1 122 ? 86.511 38.538 -9.473 1.00 57.28 122 LEU A O 1
ATOM 956 N N . ASP A 1 123 ? 85.335 39.900 -8.131 1.00 56.50 123 ASP A N 1
ATOM 957 C CA . ASP A 1 123 ? 86.512 40.383 -7.384 1.00 56.50 123 ASP A CA 1
ATOM 958 C C . ASP A 1 123 ? 86.908 39.496 -6.181 1.00 56.50 123 ASP A C 1
ATOM 960 O O . ASP A 1 123 ? 88.005 39.630 -5.634 1.00 56.50 123 ASP A O 1
ATOM 964 N N . GLY A 1 124 ? 86.049 38.551 -5.775 1.00 57.56 124 GLY A N 1
ATOM 965 C CA . GLY A 1 124 ? 86.361 37.546 -4.749 1.00 57.56 124 GLY A CA 1
ATOM 966 C C . GLY A 1 124 ? 86.385 38.065 -3.303 1.00 57.56 124 GLY A C 1
ATOM 967 O O . GLY A 1 124 ? 86.573 37.276 -2.365 1.00 57.56 124 GLY A O 1
ATOM 968 N N . SER A 1 125 ? 86.118 39.357 -3.076 1.00 59.22 125 SER A N 1
ATOM 969 C CA . SER A 1 125 ? 86.128 40.000 -1.748 1.00 59.22 125 SER A CA 1
ATOM 970 C C . SER A 1 125 ? 85.127 39.389 -0.761 1.00 59.22 125 SER A C 1
ATOM 972 O O . SER A 1 125 ? 85.273 39.516 0.462 1.00 59.22 125 SER A O 1
ATOM 974 N N . SER A 1 126 ? 84.078 38.747 -1.274 1.00 61.16 126 SER A N 1
ATOM 975 C CA . SER A 1 126 ? 83.058 38.052 -0.481 1.00 61.16 126 SER A CA 1
ATOM 976 C C . SER A 1 126 ? 83.539 36.686 0.031 1.00 61.16 126 SER A C 1
ATOM 978 O O . SER A 1 126 ? 83.219 36.311 1.160 1.00 61.16 126 SER A O 1
ATOM 980 N N . GLN A 1 127 ? 84.375 35.970 -0.731 1.00 64.25 127 GLN A N 1
ATOM 981 C CA . GLN A 1 127 ? 84.886 34.646 -0.348 1.00 64.25 127 GLN A CA 1
ATOM 982 C C . GLN A 1 127 ? 85.993 34.739 0.720 1.00 64.25 127 GLN A C 1
ATOM 984 O O . GLN A 1 127 ? 86.003 33.960 1.675 1.00 64.25 127 GLN A O 1
ATOM 989 N N . ILE A 1 128 ? 86.905 35.714 0.607 1.00 58.47 128 ILE A N 1
ATOM 990 C CA . ILE A 1 128 ? 88.042 35.856 1.540 1.00 58.47 128 ILE A CA 1
ATOM 991 C C . ILE A 1 128 ? 87.576 36.254 2.951 1.00 58.47 128 ILE A C 1
ATOM 993 O O . ILE A 1 128 ? 88.057 35.696 3.942 1.00 58.47 128 ILE A O 1
ATOM 997 N N . ARG A 1 129 ? 86.580 37.147 3.067 1.00 63.22 129 ARG A N 1
ATOM 998 C CA . ARG A 1 129 ? 85.989 37.517 4.368 1.00 63.22 129 ARG A CA 1
ATOM 999 C C . ARG A 1 129 ? 85.372 36.315 5.092 1.00 63.22 129 ARG A C 1
ATOM 1001 O O . ARG A 1 129 ? 85.572 36.180 6.297 1.00 63.22 129 ARG A O 1
ATOM 1008 N N . ALA A 1 130 ? 84.705 35.417 4.362 1.00 58.62 130 ALA A N 1
ATOM 1009 C CA . ALA A 1 130 ? 84.082 34.220 4.929 1.00 58.62 130 ALA A CA 1
ATOM 1010 C C . ALA A 1 130 ? 85.099 33.218 5.517 1.00 58.62 130 ALA A C 1
ATOM 1012 O O . ALA A 1 130 ? 84.800 32.541 6.504 1.00 58.62 130 ALA A O 1
ATOM 1013 N N . LEU A 1 131 ? 86.310 33.133 4.952 1.00 53.78 131 LEU A N 1
ATOM 1014 C CA . LEU A 1 131 ? 87.374 32.251 5.450 1.00 53.78 131 LEU A CA 1
ATOM 1015 C C . LEU A 1 131 ? 88.032 32.796 6.727 1.00 53.78 131 LEU A C 1
ATOM 1017 O O . LEU A 1 131 ? 88.195 32.052 7.696 1.00 53.78 131 LEU A O 1
ATOM 1021 N N . ILE A 1 132 ? 88.331 34.098 6.781 1.00 53.66 132 ILE A N 1
ATOM 1022 C CA . ILE A 1 132 ? 88.966 34.729 7.954 1.00 53.66 132 ILE A CA 1
ATOM 1023 C C . ILE A 1 132 ? 88.049 34.668 9.189 1.00 53.66 132 ILE A C 1
ATOM 1025 O O . ILE A 1 132 ? 88.518 34.375 10.290 1.00 53.66 132 ILE A O 1
ATOM 1029 N N . SER A 1 133 ? 86.731 34.841 9.019 1.00 54.78 133 SER A N 1
ATOM 1030 C CA . SER A 1 133 ? 85.762 34.674 10.116 1.00 54.78 133 SER A CA 1
ATOM 1031 C C . SER A 1 133 ? 85.670 33.245 10.661 1.00 54.78 133 SER A C 1
ATOM 1033 O O . SER A 1 133 ? 85.223 33.051 11.790 1.00 54.78 133 SER A O 1
ATOM 1035 N N . ARG A 1 134 ? 86.079 32.241 9.873 1.00 55.56 134 ARG A N 1
ATOM 1036 C CA . ARG A 1 134 ? 85.964 30.818 10.223 1.00 55.56 134 ARG A CA 1
ATOM 1037 C C . ARG A 1 134 ? 87.177 30.307 11.008 1.00 55.56 134 ARG A C 1
ATOM 1039 O O . ARG A 1 134 ? 87.022 29.423 11.840 1.00 55.56 134 ARG A O 1
ATOM 1046 N N . GLY A 1 135 ? 88.357 30.899 10.796 1.00 52.31 135 GLY A N 1
ATOM 1047 C CA . GLY A 1 135 ? 89.592 30.532 11.504 1.00 52.31 135 GLY A CA 1
ATOM 1048 C C . GLY A 1 135 ? 89.681 31.021 12.957 1.00 52.31 135 GLY A C 1
ATOM 1049 O O . GLY A 1 135 ? 90.331 30.374 13.770 1.00 52.31 135 GLY A O 1
ATOM 1050 N N . ARG A 1 136 ? 89.014 32.128 13.317 1.00 51.84 136 ARG A N 1
ATOM 1051 C CA . ARG A 1 136 ? 89.096 32.719 14.673 1.00 51.84 136 ARG A CA 1
ATOM 1052 C C . ARG A 1 136 ? 88.242 32.042 15.756 1.00 51.84 136 ARG A C 1
ATOM 1054 O O . ARG A 1 136 ? 88.412 32.387 16.915 1.00 51.84 136 ARG A O 1
ATOM 1061 N N . ARG A 1 137 ? 87.344 31.109 15.415 1.00 50.25 137 ARG A N 1
ATOM 1062 C CA . ARG A 1 137 ? 86.415 30.483 16.387 1.00 50.25 137 ARG A CA 1
ATOM 1063 C C . ARG A 1 137 ? 86.928 29.190 17.035 1.00 50.25 137 ARG A C 1
ATOM 1065 O O . ARG A 1 137 ? 86.385 28.738 18.028 1.00 50.25 137 ARG A O 1
ATOM 1072 N N . ILE A 1 138 ? 87.977 28.571 16.493 1.00 52.72 138 ILE A N 1
ATOM 1073 C CA . ILE A 1 138 ? 88.300 27.167 16.816 1.00 52.72 138 ILE A CA 1
ATOM 1074 C C . ILE A 1 138 ? 89.080 26.994 18.139 1.00 52.72 138 ILE A C 1
ATOM 1076 O O . ILE A 1 138 ? 89.071 25.907 18.707 1.00 52.72 138 ILE A O 1
ATOM 1080 N N . SER A 1 139 ? 89.726 28.035 18.675 1.00 49.75 139 SER A N 1
ATOM 1081 C CA . SER A 1 139 ? 90.599 27.916 19.859 1.00 49.75 139 SER A CA 1
ATOM 1082 C C . SER A 1 139 ? 89.910 28.064 21.225 1.00 49.75 139 SER A C 1
ATOM 1084 O O . SER A 1 139 ? 90.589 27.923 22.237 1.00 49.75 139 SER A O 1
ATOM 1086 N N . HIS A 1 140 ? 88.609 28.371 21.282 1.00 50.81 140 HIS A N 1
ATOM 1087 C CA . HIS A 1 140 ? 87.885 28.734 22.518 1.00 50.81 140 HIS A CA 1
ATOM 1088 C C . HIS A 1 140 ? 86.643 27.848 22.791 1.00 50.81 140 HIS A C 1
ATOM 1090 O O . HIS A 1 140 ? 85.710 28.270 23.476 1.00 50.81 140 HIS A O 1
ATOM 1096 N N . ILE A 1 141 ? 86.617 26.617 22.261 1.00 56.44 141 ILE A N 1
ATOM 1097 C CA . ILE A 1 141 ? 85.447 25.723 22.332 1.00 56.44 141 ILE A CA 1
ATOM 1098 C C . ILE A 1 141 ? 85.550 24.709 23.488 1.00 56.44 141 ILE A C 1
ATOM 1100 O O . ILE A 1 141 ? 86.521 23.958 23.573 1.00 56.44 141 ILE A O 1
ATOM 1104 N N . ILE A 1 142 ? 84.509 24.627 24.327 1.00 58.16 142 ILE A N 1
ATOM 1105 C CA . ILE A 1 142 ? 84.317 23.588 25.361 1.00 58.16 142 ILE A CA 1
ATOM 1106 C C . ILE A 1 142 ? 83.073 22.760 25.013 1.00 58.16 142 ILE A C 1
ATOM 1108 O O . ILE A 1 142 ? 82.002 23.321 24.786 1.00 58.16 142 ILE A O 1
ATOM 1112 N N . ALA A 1 143 ? 83.194 21.429 24.994 1.00 58.44 143 ALA A N 1
ATOM 1113 C CA . ALA A 1 143 ? 82.110 20.525 24.600 1.00 58.44 143 ALA A CA 1
ATOM 1114 C C . ALA A 1 143 ? 81.446 19.805 25.791 1.00 58.44 143 ALA A C 1
ATOM 1116 O O . ALA A 1 143 ? 82.136 19.235 26.636 1.00 58.44 143 ALA A O 1
ATOM 1117 N N . PHE A 1 144 ? 80.110 19.768 25.811 1.00 62.00 144 PHE A N 1
ATOM 1118 C CA . PHE A 1 144 ? 79.293 18.984 26.746 1.00 62.00 144 PHE A CA 1
ATOM 1119 C C . PHE A 1 144 ? 78.474 17.926 26.000 1.00 62.00 144 PHE A C 1
ATOM 1121 O O . PHE A 1 144 ? 77.950 18.185 24.919 1.00 62.00 144 PHE A O 1
ATOM 1128 N N . LEU A 1 145 ? 78.332 16.744 26.599 1.00 59.72 145 LEU A N 1
ATOM 1129 C CA . LEU A 1 145 ? 77.513 15.646 26.079 1.00 59.72 145 LEU A CA 1
ATOM 1130 C C . LEU A 1 145 ? 76.137 15.644 26.766 1.00 59.72 145 LEU A C 1
ATOM 1132 O O . LEU A 1 145 ? 76.077 15.792 27.986 1.00 59.72 145 LEU A O 1
ATOM 1136 N N . ALA A 1 146 ? 75.048 15.461 26.015 1.00 65.31 146 ALA A N 1
ATOM 1137 C CA . ALA A 1 146 ? 73.694 15.326 26.569 1.00 65.31 146 ALA A CA 1
ATOM 1138 C C . ALA A 1 146 ? 72.830 14.379 25.722 1.00 65.31 146 ALA A C 1
ATOM 1140 O O . ALA A 1 146 ? 72.980 14.336 24.504 1.00 65.31 146 ALA A O 1
ATOM 1141 N N . ASP A 1 147 ? 71.906 13.640 26.341 1.00 62.19 147 ASP A N 1
ATOM 1142 C CA . ASP A 1 147 ? 71.151 12.572 25.667 1.00 62.19 147 ASP A CA 1
ATOM 1143 C C . ASP A 1 147 ? 69.698 12.912 25.294 1.00 62.19 147 ASP A C 1
ATOM 1145 O O . ASP A 1 147 ? 69.050 12.171 24.550 1.00 62.19 147 ASP A O 1
ATOM 1149 N N . SER A 1 148 ? 69.213 14.090 25.688 1.00 70.06 148 SER A N 1
ATOM 1150 C CA . SER A 1 148 ? 67.907 14.614 25.276 1.00 70.06 148 SER A CA 1
ATOM 1151 C C . SER A 1 148 ? 68.022 15.569 24.081 1.00 70.06 148 SER A C 1
ATOM 1153 O O . SER A 1 148 ? 68.244 16.771 24.248 1.00 70.06 148 SER A O 1
ATOM 1155 N N . GLN A 1 149 ? 67.834 15.037 22.867 1.00 68.19 149 GLN A N 1
ATOM 1156 C CA . GLN A 1 149 ? 67.847 15.811 21.614 1.00 68.19 149 GLN A CA 1
ATOM 1157 C C . GLN A 1 149 ? 66.882 17.007 21.675 1.00 68.19 149 GLN A C 1
ATOM 1159 O O . GLN A 1 149 ? 67.266 18.124 21.347 1.00 68.19 149 GLN A O 1
ATOM 1164 N N . SER A 1 150 ? 65.664 16.806 22.189 1.00 68.69 150 SER A N 1
ATOM 1165 C CA . SER A 1 150 ? 64.648 17.862 22.274 1.00 68.69 150 SER A CA 1
ATOM 1166 C C . SER A 1 150 ? 65.048 19.015 23.198 1.00 68.69 150 SER A C 1
ATOM 1168 O O . SER A 1 150 ? 64.741 20.167 22.901 1.00 68.69 150 SER A O 1
ATOM 1170 N N . VAL A 1 151 ? 65.769 18.751 24.295 1.00 71.25 151 VAL A N 1
ATOM 1171 C CA . VAL A 1 151 ? 66.296 19.819 25.163 1.00 71.25 151 VAL A CA 1
ATOM 1172 C C . VAL A 1 151 ? 67.412 20.587 24.458 1.00 71.25 151 VAL A C 1
ATOM 1174 O O . VAL A 1 151 ? 67.462 21.811 24.575 1.00 71.25 151 VAL A O 1
ATOM 1177 N N . LEU A 1 152 ? 68.267 19.905 23.691 1.00 73.88 152 LEU A N 1
ATOM 1178 C CA . LEU A 1 152 ? 69.305 20.558 22.893 1.00 73.88 152 LEU A CA 1
ATOM 1179 C C . LEU A 1 152 ? 68.706 21.443 21.796 1.00 73.88 152 LEU A C 1
ATOM 1181 O O . LEU A 1 152 ? 69.088 22.606 21.703 1.00 73.88 152 LEU A O 1
ATOM 1185 N N . ASP A 1 153 ? 67.702 20.958 21.063 1.00 73.44 153 ASP A N 1
ATOM 1186 C CA . ASP A 1 153 ? 66.981 21.741 20.052 1.00 73.44 153 ASP A CA 1
ATOM 1187 C C . ASP A 1 153 ? 66.358 23.014 20.665 1.00 73.44 153 ASP A C 1
ATOM 1189 O O . ASP A 1 153 ? 66.441 24.109 20.097 1.00 73.44 153 ASP A O 1
ATOM 1193 N N . ILE A 1 154 ? 65.785 22.907 21.872 1.00 75.88 154 ILE A N 1
ATOM 1194 C CA . ILE A 1 154 ? 65.231 24.057 22.598 1.00 75.88 154 ILE A CA 1
ATOM 1195 C C . ILE A 1 154 ? 66.338 25.007 23.079 1.00 75.88 154 ILE A C 1
ATOM 1197 O O . ILE A 1 154 ? 66.148 26.223 23.009 1.00 75.88 154 ILE A O 1
ATOM 1201 N N . LEU A 1 155 ? 67.482 24.508 23.561 1.00 73.94 155 LEU A N 1
ATOM 1202 C CA . LEU A 1 155 ? 68.614 25.344 23.982 1.00 73.94 155 LEU A CA 1
ATOM 1203 C C . LEU A 1 155 ? 69.259 26.082 22.800 1.00 73.94 155 LEU A C 1
ATOM 1205 O O . LEU A 1 155 ? 69.598 27.254 22.948 1.00 73.94 155 LEU A O 1
ATOM 1209 N N . SER A 1 156 ? 69.355 25.437 21.635 1.00 69.19 156 SER A N 1
ATOM 1210 C CA . SER A 1 156 ? 69.827 26.033 20.379 1.00 69.19 156 SER A CA 1
ATOM 1211 C C . SER A 1 156 ? 68.854 27.055 19.777 1.00 69.19 156 SER A C 1
ATOM 1213 O O . SER A 1 156 ? 69.269 27.915 19.002 1.00 69.19 156 SER A O 1
ATOM 1215 N N . SER A 1 157 ? 67.565 26.994 20.124 1.00 74.19 157 SER A N 1
ATOM 1216 C CA . SER A 1 157 ? 66.568 27.968 19.670 1.00 74.19 157 SER A CA 1
ATOM 1217 C C . SER A 1 157 ? 66.756 29.342 20.342 1.00 74.19 157 SER A C 1
ATOM 1219 O O . SER A 1 157 ? 66.903 29.409 21.565 1.00 74.19 157 SER A O 1
ATOM 1221 N N . PRO A 1 158 ? 66.651 30.471 19.614 1.00 61.91 158 PRO A N 1
ATOM 1222 C CA . PRO A 1 158 ? 66.700 31.811 20.209 1.00 61.91 158 PRO A CA 1
ATOM 1223 C C . PRO A 1 158 ? 65.457 32.163 21.052 1.00 61.91 158 PRO A C 1
ATOM 1225 O O . PRO A 1 158 ? 65.435 33.199 21.712 1.00 61.91 158 PRO A O 1
ATOM 1228 N N . ALA A 1 159 ? 64.411 31.326 21.060 1.00 66.00 159 ALA A N 1
ATOM 1229 C CA . ALA A 1 159 ? 63.199 31.580 21.835 1.00 66.00 159 ALA A CA 1
ATOM 1230 C C . ALA A 1 159 ? 63.450 31.475 23.354 1.00 66.00 159 ALA A C 1
ATOM 1232 O O . ALA A 1 159 ? 63.780 30.405 23.873 1.00 66.00 159 ALA A O 1
ATOM 1233 N N . LEU A 1 160 ? 63.254 32.581 24.079 1.00 58.56 160 LEU A N 1
ATOM 1234 C CA . LEU A 1 160 ? 63.323 32.624 25.549 1.00 58.56 160 LEU A CA 1
ATOM 1235 C C . LEU A 1 160 ? 62.011 32.188 26.226 1.00 58.56 160 LEU A C 1
ATOM 1237 O O . LEU A 1 160 ? 62.032 31.732 27.367 1.00 58.56 160 LEU A O 1
ATOM 1241 N N . ASN A 1 161 ? 60.883 32.269 25.514 1.00 57.44 161 ASN A N 1
ATOM 1242 C CA . ASN A 1 161 ? 59.563 31.890 26.020 1.00 57.44 161 ASN A CA 1
ATOM 1243 C C . ASN A 1 161 ? 59.360 30.368 25.952 1.00 57.44 161 ASN A C 1
ATOM 1245 O O . ASN A 1 161 ? 58.658 29.863 25.079 1.00 57.44 161 ASN A O 1
ATOM 1249 N N . HIS A 1 162 ? 59.976 29.640 26.883 1.00 61.16 162 HIS A N 1
ATOM 1250 C CA . HIS A 1 162 ? 59.701 28.224 27.119 1.00 61.16 162 HIS A CA 1
ATOM 1251 C C . HIS A 1 162 ? 59.082 28.038 28.519 1.00 61.16 162 HIS A C 1
ATOM 1253 O O . HIS A 1 162 ? 59.608 28.608 29.475 1.00 61.16 162 HIS A O 1
ATOM 1259 N N . PRO A 1 163 ? 58.004 27.244 28.691 1.00 56.88 163 PRO A N 1
ATOM 1260 C CA . PRO A 1 163 ? 57.286 27.137 29.969 1.00 56.88 163 PRO A CA 1
ATOM 1261 C C . PRO A 1 163 ? 58.106 26.523 31.118 1.00 56.88 163 PRO A C 1
ATOM 1263 O O . PRO A 1 163 ? 57.767 26.708 32.283 1.00 56.88 163 PRO A O 1
ATOM 1266 N N . ASN A 1 164 ? 59.195 25.807 30.818 1.00 64.94 164 ASN A N 1
ATOM 1267 C CA . ASN A 1 164 ? 60.122 25.295 31.832 1.00 64.94 164 ASN A CA 1
ATOM 1268 C C . ASN A 1 164 ? 61.224 26.324 32.158 1.00 64.94 164 ASN A C 1
ATOM 1270 O O . ASN A 1 164 ? 62.114 26.563 31.336 1.00 64.94 164 ASN A O 1
ATOM 1274 N N . TYR A 1 165 ? 61.197 26.867 33.381 1.00 67.69 165 TYR A N 1
ATOM 1275 C CA . TYR A 1 165 ? 62.126 27.895 33.870 1.00 67.69 165 TYR A CA 1
ATOM 1276 C C . TYR A 1 165 ? 63.607 27.475 33.860 1.00 67.69 165 TYR A C 1
ATOM 1278 O O . TYR A 1 165 ? 64.477 28.327 33.684 1.00 67.69 165 TYR A O 1
ATOM 1286 N N . ILE A 1 166 ? 63.908 26.175 33.982 1.00 70.94 166 ILE A N 1
ATOM 1287 C CA . ILE A 1 166 ? 65.286 25.659 33.989 1.00 70.94 166 ILE A CA 1
ATOM 1288 C C . ILE A 1 166 ? 65.974 25.962 32.649 1.00 70.94 166 ILE A C 1
ATOM 1290 O O . ILE A 1 166 ? 67.141 26.347 32.621 1.00 70.94 166 ILE A O 1
ATOM 1294 N N . ILE A 1 167 ? 65.237 25.881 31.536 1.00 72.75 167 ILE A N 1
ATOM 1295 C CA . ILE A 1 167 ? 65.758 26.201 30.200 1.00 72.75 167 ILE A CA 1
ATOM 1296 C C . ILE A 1 167 ? 66.144 27.684 30.102 1.00 72.75 167 ILE A C 1
ATOM 1298 O O . ILE A 1 167 ? 67.201 28.004 29.558 1.00 72.75 167 ILE A O 1
ATOM 1302 N N . ALA A 1 168 ? 65.350 28.589 30.682 1.00 69.19 168 ALA A N 1
ATOM 1303 C CA . ALA A 1 168 ? 65.694 30.009 30.749 1.00 69.19 168 ALA A CA 1
ATOM 1304 C C . ALA A 1 168 ? 66.945 30.256 31.619 1.00 69.19 168 ALA A C 1
ATOM 1306 O O . ALA A 1 168 ? 67.813 31.048 31.246 1.00 69.19 168 ALA A O 1
ATOM 1307 N N . THR A 1 169 ? 67.096 29.533 32.736 1.00 73.12 169 THR A N 1
ATOM 1308 C CA . THR A 1 169 ? 68.299 29.599 33.584 1.00 73.12 169 THR A CA 1
ATOM 1309 C C . THR A 1 169 ? 69.553 29.105 32.855 1.00 73.12 169 THR A C 1
ATOM 1311 O O . THR A 1 169 ? 70.586 29.775 32.911 1.00 73.12 169 THR A O 1
ATOM 1314 N N . ILE A 1 170 ? 69.472 27.988 32.121 1.00 75.00 170 ILE A N 1
ATOM 1315 C CA . ILE A 1 170 ? 70.593 27.468 31.321 1.00 75.00 170 ILE A CA 1
ATOM 1316 C C . ILE A 1 170 ? 70.966 28.464 30.214 1.00 75.00 170 ILE A C 1
ATOM 1318 O O . ILE A 1 170 ? 72.142 28.800 30.085 1.00 75.00 170 ILE A O 1
ATOM 1322 N N . LYS A 1 171 ? 69.993 29.019 29.475 1.00 77.06 171 LYS A N 1
ATOM 1323 C CA . LYS A 1 171 ? 70.260 30.049 28.450 1.00 77.06 171 LYS A CA 1
ATOM 1324 C C . LYS A 1 171 ? 70.945 31.287 29.028 1.00 77.06 171 LYS A C 1
ATOM 1326 O O . LYS A 1 171 ? 71.932 31.745 28.462 1.00 77.06 171 LYS A O 1
ATOM 1331 N N . SER A 1 172 ? 70.508 31.771 30.193 1.00 78.06 172 SER A N 1
ATOM 1332 C CA . SER A 1 172 ? 71.167 32.891 30.881 1.00 78.06 172 SER A CA 1
ATOM 1333 C C . SER A 1 172 ? 72.624 32.580 31.261 1.00 78.06 172 SER A C 1
ATOM 1335 O O . SER A 1 172 ? 73.491 33.451 31.173 1.00 78.06 172 SER A O 1
ATOM 1337 N N . LYS A 1 173 ? 72.930 31.330 31.640 1.00 76.50 173 LYS A N 1
ATOM 1338 C CA . LYS A 1 173 ? 74.303 30.892 31.937 1.00 76.50 173 LYS A CA 1
ATOM 1339 C C . LYS A 1 173 ? 75.166 30.723 30.686 1.00 76.50 173 LYS A C 1
ATOM 1341 O O . LYS A 1 173 ? 76.333 31.106 30.722 1.00 76.50 173 LYS A O 1
ATOM 1346 N N . LEU A 1 174 ? 74.599 30.238 29.583 1.00 76.50 174 LEU A N 1
ATOM 1347 C CA . LEU A 1 174 ? 75.276 30.189 28.284 1.00 76.50 174 LEU A CA 1
ATOM 1348 C C . LEU A 1 174 ? 75.598 31.594 27.765 1.00 76.50 174 LEU A C 1
ATOM 1350 O O . LEU A 1 174 ? 76.701 31.828 27.284 1.00 76.50 174 LEU A O 1
ATOM 1354 N N . GLU A 1 175 ? 74.691 32.554 27.944 1.00 77.75 175 GLU A N 1
ATOM 1355 C CA . GLU A 1 175 ? 74.946 33.951 27.590 1.00 77.75 175 GLU A CA 1
ATOM 1356 C C . GLU A 1 175 ? 76.038 34.584 28.475 1.00 77.75 175 GLU A C 1
ATOM 1358 O O . GLU A 1 175 ? 76.890 35.318 27.979 1.00 77.75 175 GLU A O 1
ATOM 1363 N N . GLN A 1 176 ? 76.078 34.260 29.776 1.00 77.12 176 GLN A N 1
ATOM 1364 C CA . GLN A 1 176 ? 77.174 34.673 30.668 1.00 77.12 176 GLN A CA 1
ATOM 1365 C C . GLN A 1 176 ? 78.529 34.087 30.233 1.00 77.12 176 GLN A C 1
ATOM 1367 O O . GLN A 1 176 ? 79.524 34.805 30.272 1.00 77.12 176 GLN A O 1
ATOM 1372 N N . ALA A 1 177 ? 78.573 32.828 29.786 1.00 71.25 177 ALA A N 1
ATOM 1373 C CA . ALA A 1 177 ? 79.793 32.206 29.264 1.00 71.25 177 ALA A CA 1
ATOM 1374 C C . ALA A 1 177 ? 80.235 32.821 27.923 1.00 71.25 177 ALA A C 1
ATOM 1376 O O . ALA A 1 177 ? 81.411 33.135 27.753 1.00 71.25 177 ALA A O 1
ATOM 1377 N N . ALA A 1 178 ? 79.292 33.091 27.014 1.00 71.44 178 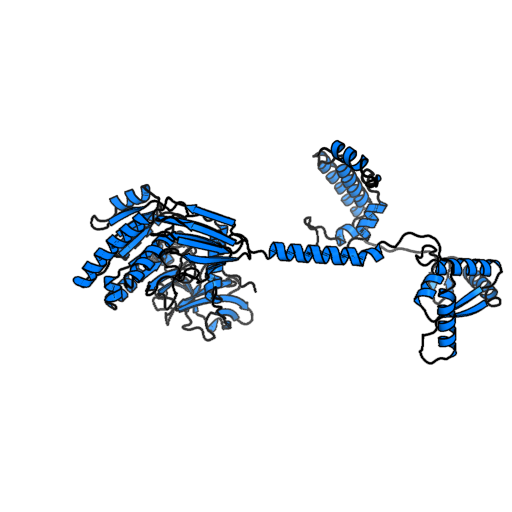ALA A N 1
ATOM 1378 C CA . ALA A 1 178 ? 79.570 33.754 25.740 1.00 71.44 178 ALA A CA 1
ATOM 1379 C C . ALA A 1 178 ? 80.134 35.177 25.928 1.00 71.44 178 ALA A C 1
ATOM 1381 O O . ALA A 1 178 ? 81.023 35.592 25.191 1.00 71.44 178 ALA A O 1
ATOM 1382 N N . ARG A 1 179 ? 79.688 35.915 26.957 1.00 77.81 179 ARG A N 1
ATOM 1383 C CA . ARG A 1 179 ? 80.262 37.224 27.340 1.00 77.81 179 ARG A CA 1
ATOM 1384 C C . ARG A 1 179 ? 81.685 37.140 27.916 1.00 77.81 179 ARG A C 1
ATOM 1386 O O . ARG A 1 179 ? 82.328 38.176 28.058 1.00 77.81 179 ARG A O 1
ATOM 1393 N N . LEU A 1 180 ? 82.164 35.942 28.254 1.00 70.25 180 LEU A N 1
ATOM 1394 C CA . LEU A 1 180 ? 83.536 35.659 28.689 1.00 70.25 180 LEU A CA 1
ATOM 1395 C C . LEU A 1 180 ? 84.384 35.030 27.564 1.00 70.25 180 LEU A C 1
ATOM 1397 O O . LEU A 1 180 ? 85.436 34.460 27.844 1.00 70.25 180 LEU A O 1
ATOM 1401 N N . ASP A 1 181 ? 83.933 35.132 26.306 1.00 65.00 181 ASP A N 1
ATOM 1402 C CA . ASP A 1 181 ? 84.601 34.593 25.110 1.00 65.00 181 ASP A CA 1
ATOM 1403 C C . ASP A 1 181 ? 84.822 33.061 25.155 1.00 65.00 181 ASP A C 1
ATOM 1405 O O . ASP A 1 181 ? 85.768 32.532 24.570 1.00 65.00 181 ASP A O 1
ATOM 1409 N N . LEU A 1 182 ? 83.931 32.328 25.839 1.00 65.19 182 LEU A N 1
ATOM 1410 C CA . LEU A 1 182 ? 83.892 30.861 25.866 1.00 65.19 182 LEU A CA 1
ATOM 1411 C C . LEU A 1 182 ? 82.764 30.338 24.963 1.00 65.19 182 LEU A C 1
ATOM 1413 O O . LEU A 1 182 ? 81.584 30.579 25.229 1.00 65.19 182 LEU A O 1
ATOM 1417 N N . GLU A 1 183 ? 83.109 29.578 23.921 1.00 65.38 183 GLU A N 1
ATOM 1418 C CA . GLU A 1 183 ? 82.138 28.950 23.017 1.00 65.38 183 GLU A CA 1
ATOM 1419 C C . GLU A 1 183 ? 81.760 27.557 23.554 1.00 65.38 183 GLU A C 1
ATOM 1421 O O . GLU A 1 183 ? 82.524 26.597 23.470 1.00 65.38 183 GLU A O 1
ATOM 1426 N N . ILE A 1 184 ? 80.575 27.440 24.158 1.00 70.25 184 ILE A N 1
ATOM 1427 C CA . ILE A 1 184 ? 80.082 26.169 24.705 1.00 70.25 184 ILE A CA 1
ATOM 1428 C C . ILE A 1 184 ? 79.268 25.432 23.637 1.00 70.25 184 ILE A C 1
ATOM 1430 O O . ILE A 1 184 ? 78.235 25.925 23.185 1.00 70.25 184 ILE A O 1
ATOM 1434 N N . VAL A 1 185 ? 79.712 24.230 23.268 1.00 70.62 185 VAL A N 1
ATOM 1435 C CA . VAL A 1 185 ? 79.050 23.361 22.284 1.00 70.62 185 VAL A CA 1
ATOM 1436 C C . VAL A 1 185 ? 78.416 22.170 22.993 1.00 70.62 185 VAL A C 1
ATOM 1438 O O . VAL A 1 185 ? 79.085 21.442 23.723 1.00 70.62 185 VAL A O 1
ATOM 1441 N N . PHE A 1 186 ? 77.131 21.927 22.743 1.00 70.25 186 PHE A N 1
ATOM 1442 C CA . PHE A 1 186 ? 76.473 20.692 23.159 1.00 70.25 186 PHE A CA 1
ATOM 1443 C C . PHE A 1 186 ? 76.477 19.673 22.022 1.00 70.25 186 PHE A C 1
ATOM 1445 O O . PHE A 1 186 ? 76.201 20.011 20.872 1.00 70.25 186 PHE A O 1
ATOM 1452 N N . ILE A 1 187 ? 76.769 18.421 22.358 1.00 66.38 187 ILE A N 1
ATOM 1453 C CA . ILE A 1 187 ? 76.788 17.285 21.441 1.00 66.38 187 ILE A CA 1
ATOM 1454 C C . ILE A 1 187 ? 75.753 16.279 21.938 1.00 66.38 187 ILE A C 1
ATOM 1456 O O . ILE A 1 187 ? 75.791 15.863 23.100 1.00 66.38 187 ILE A O 1
ATOM 1460 N N . TRP A 1 188 ? 74.831 15.886 21.060 1.00 70.94 188 TRP A N 1
ATOM 1461 C CA . TRP A 1 188 ? 73.861 14.848 21.384 1.00 70.94 188 TRP A CA 1
ATOM 1462 C C . TRP A 1 188 ? 74.501 13.453 21.389 1.00 70.94 188 TRP A C 1
ATOM 1464 O O . TRP A 1 188 ? 75.325 13.141 20.527 1.00 70.94 188 TRP A O 1
ATOM 1474 N N . VAL A 1 189 ? 74.088 12.599 22.327 1.00 62.00 189 VAL A N 1
ATOM 1475 C CA . VAL A 1 189 ? 74.455 11.174 22.376 1.00 62.00 189 VAL A CA 1
ATOM 1476 C C . VAL A 1 189 ? 73.214 10.317 22.649 1.00 62.00 189 VAL A C 1
ATOM 1478 O O . VAL A 1 189 ? 72.412 10.692 23.496 1.00 62.00 189 VAL A O 1
ATOM 1481 N N . PRO A 1 190 ? 73.022 9.155 22.002 1.00 58.44 190 PRO A N 1
ATOM 1482 C CA . PRO A 1 190 ? 71.873 8.301 22.296 1.00 58.44 190 PRO A CA 1
ATOM 1483 C C . PRO A 1 190 ? 71.878 7.780 23.742 1.00 58.44 190 PRO A C 1
ATOM 1485 O O . PRO A 1 190 ? 72.899 7.296 24.233 1.00 58.44 190 PRO A O 1
ATOM 1488 N N . SER A 1 191 ? 70.721 7.821 24.406 1.00 60.56 191 SER A N 1
ATOM 1489 C CA . SER A 1 191 ? 70.551 7.275 25.757 1.00 60.56 191 SER A CA 1
ATOM 1490 C C . SER A 1 191 ? 70.557 5.738 25.735 1.00 60.56 191 SER A C 1
ATOM 1492 O O . SER A 1 191 ? 69.732 5.119 25.060 1.00 60.56 191 SER A O 1
ATOM 1494 N N . HIS A 1 192 ? 71.474 5.108 26.478 1.00 59.34 192 HIS A N 1
ATOM 1495 C CA . HIS A 1 192 ? 71.576 3.649 26.611 1.00 59.34 192 HIS A CA 1
ATOM 1496 C C . HIS A 1 192 ? 71.625 3.220 28.085 1.00 59.34 192 HIS A C 1
ATOM 1498 O O . HIS A 1 192 ? 72.494 3.636 28.851 1.00 59.34 192 HIS A O 1
ATOM 1504 N N . LYS A 1 193 ? 70.706 2.325 28.464 1.00 56.06 193 LYS A N 1
ATOM 1505 C CA . LYS A 1 193 ? 70.629 1.707 29.796 1.00 56.06 193 LYS A CA 1
ATOM 1506 C C . LYS A 1 193 ? 71.770 0.695 29.987 1.00 56.06 193 LYS A C 1
ATOM 1508 O O . LYS A 1 193 ? 72.020 -0.104 29.087 1.00 56.06 193 LYS A O 1
ATOM 1513 N N . GLY A 1 194 ? 72.434 0.707 31.143 1.00 58.97 194 GLY A N 1
ATOM 1514 C CA . GLY A 1 194 ? 73.596 -0.132 31.462 1.00 58.97 194 GLY A CA 1
ATOM 1515 C C . GLY A 1 194 ? 74.965 0.549 31.317 1.00 58.97 194 GLY A C 1
ATOM 1516 O O . GLY A 1 194 ? 75.985 -0.096 31.558 1.00 58.97 194 GLY A O 1
ATOM 1517 N N . ILE A 1 195 ? 75.027 1.835 30.943 1.00 63.25 195 ILE A N 1
ATOM 1518 C CA . ILE A 1 195 ? 76.279 2.612 30.925 1.00 63.25 195 ILE A CA 1
ATOM 1519 C C . ILE A 1 195 ? 76.412 3.385 32.242 1.00 63.25 195 ILE A C 1
ATOM 1521 O O . ILE A 1 195 ? 75.778 4.423 32.430 1.00 63.25 195 ILE A O 1
ATOM 1525 N N . LEU A 1 196 ? 77.297 2.911 33.127 1.00 61.12 196 LEU A N 1
ATOM 1526 C CA . LEU A 1 196 ? 77.491 3.421 34.495 1.00 61.12 196 LEU A CA 1
ATOM 1527 C C . LEU A 1 196 ? 77.658 4.952 34.580 1.00 61.12 196 LEU A C 1
ATOM 1529 O O . LEU A 1 196 ? 77.145 5.585 35.502 1.00 61.12 196 LEU A O 1
ATOM 1533 N N . GLY A 1 197 ? 78.358 5.560 33.615 1.00 63.56 197 GLY A N 1
ATOM 1534 C CA . GLY A 1 197 ? 78.550 7.013 33.552 1.00 63.56 197 GLY A CA 1
ATOM 1535 C C . GLY A 1 197 ? 77.256 7.786 33.268 1.00 63.56 197 GLY A C 1
ATOM 1536 O O . GLY A 1 197 ? 76.999 8.796 33.921 1.00 63.56 197 GLY A O 1
ATOM 1537 N N . ASN A 1 198 ? 76.415 7.284 32.357 1.00 62.47 198 ASN A N 1
ATOM 1538 C CA . ASN A 1 198 ? 75.145 7.924 32.004 1.00 62.47 198 ASN A CA 1
ATOM 1539 C C . ASN A 1 198 ? 74.126 7.760 33.144 1.00 62.47 198 ASN A C 1
ATOM 1541 O O . ASN A 1 198 ? 73.488 8.725 33.549 1.00 62.47 198 ASN A O 1
ATOM 1545 N N . GLU A 1 199 ? 74.062 6.572 33.754 1.00 67.81 199 GLU A N 1
ATOM 1546 C CA . GLU A 1 199 ? 73.217 6.305 34.931 1.00 67.81 199 GLU A CA 1
ATOM 1547 C C . GLU A 1 199 ? 73.627 7.145 36.155 1.00 67.81 199 GLU A C 1
ATOM 1549 O O . GLU A 1 199 ? 72.780 7.568 36.944 1.00 67.81 199 GLU A O 1
ATOM 1554 N N . THR A 1 200 ? 74.921 7.450 36.296 1.00 67.50 200 THR A N 1
ATOM 1555 C CA . THR A 1 200 ? 75.427 8.352 37.342 1.00 67.50 200 THR A CA 1
ATOM 1556 C C . THR A 1 200 ? 75.007 9.803 37.097 1.00 67.50 200 THR A C 1
ATOM 1558 O O . THR A 1 200 ? 74.595 10.477 38.042 1.00 67.50 200 THR A O 1
ATOM 1561 N N . ALA A 1 201 ? 75.068 10.282 35.849 1.00 63.72 201 ALA A N 1
ATOM 1562 C CA . ALA A 1 201 ? 74.604 11.622 35.487 1.00 63.72 201 ALA A CA 1
ATOM 1563 C C . ALA A 1 201 ? 73.087 11.780 35.704 1.00 63.72 201 ALA A C 1
ATOM 1565 O O . ALA A 1 201 ? 72.648 12.758 36.310 1.00 63.72 201 ALA A O 1
ATOM 1566 N N . ASP A 1 202 ? 72.303 10.780 35.297 1.00 61.84 202 ASP A N 1
ATOM 1567 C CA . ASP A 1 202 ? 70.842 10.758 35.426 1.00 61.84 202 ASP A CA 1
ATOM 1568 C C . ASP A 1 202 ? 70.389 10.739 36.904 1.00 61.84 202 ASP A C 1
ATOM 1570 O O . ASP A 1 202 ? 69.426 11.409 37.293 1.00 61.84 202 ASP A O 1
ATOM 1574 N N . ARG A 1 203 ? 71.140 10.042 37.774 1.00 70.94 203 ARG A N 1
ATOM 1575 C CA . ARG A 1 203 ? 70.929 10.077 39.230 1.00 70.94 203 ARG A CA 1
ATOM 1576 C C . ARG A 1 203 ? 71.198 11.467 39.816 1.00 70.94 203 ARG A C 1
ATOM 1578 O O . ARG A 1 203 ? 70.354 11.974 40.553 1.00 70.94 203 ARG A O 1
ATOM 1585 N N . PHE A 1 204 ? 72.317 12.106 39.468 1.00 67.31 204 PHE A N 1
ATOM 1586 C CA . PHE A 1 204 ? 72.620 13.460 39.950 1.00 67.31 204 PHE A CA 1
ATOM 1587 C C . PHE A 1 204 ? 71.629 14.512 39.422 1.00 67.31 204 PHE A C 1
ATOM 1589 O O . PHE A 1 204 ? 71.276 15.432 40.156 1.00 67.31 204 PHE A O 1
ATOM 1596 N N . ALA A 1 205 ? 71.119 14.362 38.195 1.00 62.59 205 ALA A N 1
ATOM 1597 C CA . ALA A 1 205 ? 70.071 15.231 37.657 1.00 62.59 205 ALA A CA 1
ATOM 1598 C C . ALA A 1 205 ? 68.750 15.109 38.445 1.00 62.59 205 ALA A C 1
ATOM 1600 O O . ALA A 1 205 ? 68.106 16.121 38.726 1.00 62.59 205 ALA A O 1
ATOM 1601 N N . LYS A 1 206 ? 68.369 13.891 38.861 1.00 63.69 206 LYS A N 1
ATOM 1602 C CA . LYS A 1 206 ? 67.211 13.658 39.746 1.00 63.69 206 LYS A CA 1
ATOM 1603 C C . LYS A 1 206 ? 67.406 14.223 41.150 1.00 63.69 206 LYS A C 1
ATOM 1605 O O . LYS A 1 206 ? 66.474 14.819 41.680 1.00 63.69 206 LYS A O 1
ATOM 1610 N N . GLU A 1 207 ? 68.591 14.061 41.735 1.00 67.00 207 GLU A N 1
ATOM 1611 C CA . GLU A 1 207 ? 68.928 14.640 43.043 1.00 67.00 207 GLU A CA 1
ATOM 1612 C C . GLU A 1 207 ? 68.852 16.182 42.987 1.00 67.00 207 GLU A C 1
ATOM 1614 O O . GLU A 1 207 ? 68.154 16.796 43.792 1.00 67.00 207 GLU A O 1
ATOM 1619 N N . ALA A 1 208 ? 69.439 16.811 41.961 1.00 60.16 208 ALA A N 1
ATOM 1620 C CA . ALA A 1 208 ? 69.402 18.265 41.769 1.00 60.16 208 ALA A CA 1
ATOM 1621 C C . ALA A 1 208 ? 67.995 18.836 41.491 1.00 60.16 208 ALA A C 1
ATOM 1623 O O . ALA A 1 208 ? 67.722 19.990 41.825 1.00 60.16 208 ALA A O 1
ATOM 1624 N N . ALA A 1 209 ? 67.086 18.050 40.904 1.00 57.81 209 ALA A N 1
ATOM 1625 C CA . ALA A 1 209 ? 65.692 18.451 40.705 1.00 57.81 209 ALA A CA 1
ATOM 1626 C C . ALA A 1 209 ? 64.876 18.498 42.016 1.00 57.81 209 ALA A C 1
ATOM 1628 O O . ALA A 1 209 ? 63.833 19.152 42.055 1.00 57.81 209 ALA A O 1
ATOM 1629 N N . GLY A 1 210 ? 65.335 17.828 43.082 1.00 57.81 210 GLY A N 1
ATOM 1630 C CA . GLY A 1 210 ? 64.673 17.806 44.391 1.00 57.81 210 GLY A CA 1
ATOM 1631 C C . GLY A 1 210 ? 64.867 19.085 45.214 1.00 57.81 210 GLY A C 1
ATOM 1632 O O . GLY A 1 210 ? 63.902 19.585 45.792 1.00 57.81 210 GLY A O 1
ATOM 1633 N N . ASP A 1 211 ? 66.082 19.643 45.206 1.00 56.47 211 ASP A N 1
ATOM 1634 C CA . ASP A 1 211 ? 66.491 20.801 46.029 1.00 56.47 211 ASP A CA 1
ATOM 1635 C C . ASP A 1 211 ? 66.343 22.168 45.316 1.00 56.47 211 ASP A C 1
ATOM 1637 O O . ASP A 1 211 ? 66.830 23.202 45.780 1.00 56.47 211 ASP A O 1
ATOM 1641 N N . GLY A 1 212 ? 65.661 22.203 44.167 1.00 55.84 212 GLY A N 1
ATOM 1642 C CA . GLY A 1 212 ? 65.455 23.420 43.380 1.00 55.84 212 GLY A CA 1
ATOM 1643 C C . GLY A 1 212 ? 64.480 24.429 44.011 1.00 55.84 212 GLY A C 1
ATOM 1644 O O . GLY A 1 212 ? 63.400 24.076 44.487 1.00 55.84 212 GLY A O 1
ATOM 1645 N N . LEU A 1 213 ? 64.824 25.722 43.927 1.00 50.00 213 LEU A N 1
ATOM 1646 C CA . LEU A 1 213 ? 63.944 26.853 44.265 1.00 50.00 213 LEU A CA 1
ATOM 1647 C C . LEU A 1 213 ? 62.569 26.727 43.582 1.00 50.00 213 LEU A C 1
ATOM 1649 O O . LEU A 1 213 ? 62.488 26.719 42.354 1.00 50.00 213 LEU A O 1
ATOM 1653 N N . ARG A 1 214 ? 61.490 26.704 44.376 1.00 52.97 214 ARG A N 1
ATOM 1654 C CA . ARG A 1 214 ? 60.098 26.742 43.895 1.00 52.97 214 ARG A CA 1
ATOM 1655 C C . ARG A 1 214 ? 59.591 28.193 43.836 1.00 52.97 214 ARG A C 1
ATOM 1657 O O . ARG A 1 214 ? 59.351 28.772 44.897 1.00 52.97 214 ARG A O 1
ATOM 1664 N N . PRO A 1 215 ? 59.407 28.805 42.651 1.00 48.59 215 PRO A N 1
ATOM 1665 C CA . PRO A 1 215 ? 58.762 30.111 42.547 1.00 48.59 215 PRO A CA 1
ATOM 1666 C C . PRO A 1 215 ? 57.243 29.993 42.752 1.00 48.59 215 PRO A C 1
ATOM 1668 O O . PRO A 1 215 ? 56.632 28.989 42.389 1.00 48.59 215 PRO A O 1
ATOM 1671 N N . TYR A 1 216 ? 56.615 31.041 43.292 1.00 50.81 216 TYR A N 1
ATOM 1672 C CA . TYR A 1 216 ? 55.154 31.144 43.362 1.00 50.81 216 TYR A CA 1
ATOM 1673 C C . TYR A 1 216 ? 54.568 31.319 41.952 1.00 50.81 216 TYR A C 1
ATOM 1675 O O . TYR A 1 216 ? 54.739 32.373 41.340 1.00 50.81 216 TYR A O 1
ATOM 1683 N N . PHE A 1 217 ? 53.833 30.323 41.456 1.00 50.44 217 PHE A N 1
ATOM 1684 C CA . PHE A 1 217 ? 53.013 30.443 40.248 1.00 50.44 217 PHE A CA 1
ATOM 1685 C C . PHE A 1 217 ? 51.641 29.779 40.443 1.00 50.44 217 PHE A C 1
ATOM 1687 O O . PHE A 1 217 ? 51.468 28.924 41.311 1.00 50.44 217 PHE A O 1
ATOM 1694 N N . LYS A 1 218 ? 50.639 30.224 39.672 1.00 49.94 218 LYS A N 1
ATOM 1695 C CA . LYS A 1 218 ? 49.275 29.670 39.711 1.00 49.94 218 LYS A CA 1
ATOM 1696 C C . LYS A 1 218 ? 49.238 28.297 39.035 1.00 49.94 218 LYS A C 1
ATOM 1698 O O . LYS A 1 218 ? 49.874 28.121 38.001 1.00 49.94 218 LYS A O 1
ATOM 1703 N N . VAL A 1 219 ? 48.450 27.377 39.596 1.00 50.50 219 VAL A N 1
ATOM 1704 C CA . VAL A 1 219 ? 48.231 26.020 39.064 1.00 50.50 219 VAL A CA 1
ATOM 1705 C C . VAL A 1 219 ? 47.893 26.075 37.562 1.00 50.50 219 VAL A C 1
ATOM 1707 O O . VAL A 1 219 ? 47.019 26.860 37.179 1.00 50.50 219 VAL A O 1
ATOM 1710 N N . PRO A 1 220 ? 48.564 25.284 36.703 1.00 54.53 220 PRO A N 1
ATOM 1711 C CA . PRO A 1 220 ? 48.221 25.175 35.290 1.00 54.53 220 PRO A CA 1
ATOM 1712 C C . PRO A 1 220 ? 46.769 24.729 35.095 1.00 54.53 220 PRO A C 1
ATOM 1714 O O . PRO A 1 220 ? 46.316 23.770 35.714 1.00 54.53 220 PRO A O 1
ATOM 1717 N N . TYR A 1 221 ? 46.044 25.363 34.169 1.00 55.50 221 TYR A N 1
ATOM 1718 C CA . TYR A 1 221 ? 44.671 24.952 33.830 1.00 55.50 221 TYR A CA 1
ATOM 1719 C C . TYR A 1 221 ? 44.592 23.498 33.327 1.00 55.50 221 TYR A C 1
ATOM 1721 O O . TYR A 1 221 ? 43.531 22.883 33.374 1.00 55.50 221 TYR A O 1
ATOM 1729 N N . THR A 1 222 ? 45.714 22.938 32.865 1.00 57.09 222 THR A N 1
ATOM 1730 C CA . THR A 1 222 ? 45.834 21.541 32.441 1.00 57.09 222 THR A CA 1
ATOM 1731 C C . THR A 1 222 ? 45.605 20.553 33.575 1.00 57.09 222 THR A C 1
ATOM 1733 O O . THR A 1 222 ? 45.145 19.446 33.319 1.00 57.09 222 THR A O 1
ATOM 1736 N N . ASP A 1 223 ? 45.865 20.946 34.820 1.00 59.19 223 ASP A N 1
ATOM 1737 C CA . ASP A 1 223 ? 45.691 20.071 35.981 1.00 59.19 223 ASP A CA 1
ATOM 1738 C C . ASP A 1 223 ? 44.199 19.964 36.356 1.00 59.19 223 ASP A C 1
ATOM 1740 O O . ASP A 1 223 ? 43.757 18.950 36.891 1.00 59.19 223 ASP A O 1
ATOM 1744 N N . LEU A 1 224 ? 43.389 20.956 35.953 1.00 58.88 224 LEU A N 1
ATOM 1745 C CA . LEU A 1 224 ? 41.925 20.899 35.998 1.00 58.88 224 LEU A CA 1
ATOM 1746 C C . LEU A 1 224 ? 41.324 20.045 34.869 1.00 58.88 224 LEU A C 1
ATOM 1748 O O . LEU A 1 224 ? 40.134 19.744 34.927 1.00 58.88 224 LEU A O 1
ATOM 1752 N N . PHE A 1 225 ? 42.090 19.613 33.851 1.00 63.94 225 PHE A N 1
ATOM 1753 C CA . PHE A 1 225 ? 41.520 18.773 32.785 1.00 63.94 225 PHE A CA 1
ATOM 1754 C C . PHE A 1 225 ? 41.013 17.424 33.295 1.00 63.94 225 PHE A C 1
ATOM 1756 O O . PHE A 1 225 ? 40.117 16.874 32.665 1.00 63.94 225 PHE A O 1
ATOM 1763 N N . ALA A 1 226 ? 41.534 16.897 34.408 1.00 67.38 226 ALA A N 1
ATOM 1764 C CA . ALA A 1 226 ? 40.987 15.687 35.020 1.00 67.38 226 ALA A CA 1
ATOM 1765 C C . ALA A 1 226 ? 39.548 15.925 35.515 1.00 67.38 226 ALA A C 1
ATOM 1767 O O . ALA A 1 226 ? 38.627 15.263 35.045 1.00 67.38 226 ALA A O 1
ATOM 1768 N N . GLU A 1 227 ? 39.331 16.940 36.359 1.00 66.81 227 GLU A N 1
ATOM 1769 C CA . GLU A 1 227 ? 37.993 17.280 36.871 1.00 66.81 227 GLU A CA 1
ATOM 1770 C C . GLU A 1 227 ? 37.038 17.749 35.765 1.00 66.81 227 GLU A C 1
ATOM 1772 O O . GLU A 1 227 ? 35.870 17.367 35.751 1.00 66.81 227 GLU A O 1
ATOM 1777 N N . ILE A 1 228 ? 37.525 18.532 34.797 1.00 70.75 228 ILE A N 1
ATOM 1778 C CA . ILE A 1 228 ? 36.736 18.969 33.636 1.00 70.75 228 ILE A CA 1
ATOM 1779 C C . ILE A 1 228 ? 36.335 17.764 32.776 1.00 70.75 228 ILE A C 1
ATOM 1781 O O . ILE A 1 228 ? 35.190 17.690 32.333 1.00 70.75 228 ILE A O 1
ATOM 1785 N N . LYS A 1 229 ? 37.234 16.796 32.557 1.00 71.94 229 LYS A N 1
ATOM 1786 C CA . LYS A 1 229 ? 36.937 15.577 31.795 1.00 71.94 229 LYS A CA 1
ATOM 1787 C C . LYS A 1 229 ? 35.948 14.677 32.528 1.00 71.94 229 LYS A C 1
ATOM 1789 O O . LYS A 1 229 ? 35.027 14.194 31.880 1.00 71.94 229 LYS A O 1
ATOM 1794 N N . ASP A 1 230 ? 36.098 14.484 33.834 1.00 75.94 230 ASP A N 1
ATOM 1795 C CA . ASP A 1 230 ? 35.170 13.670 34.627 1.00 75.94 230 ASP A CA 1
ATOM 1796 C C . ASP A 1 230 ? 33.794 14.348 34.737 1.00 75.94 230 ASP A C 1
ATOM 1798 O O . ASP A 1 230 ? 32.768 13.689 34.587 1.00 75.94 230 ASP A O 1
ATOM 1802 N N . SER A 1 231 ? 33.754 15.679 34.872 1.00 75.50 231 SER A N 1
ATOM 1803 C CA . SER A 1 231 ? 32.526 16.481 34.807 1.00 75.50 231 SER A CA 1
ATOM 1804 C C . SER A 1 231 ? 31.844 16.379 33.438 1.00 75.50 231 SER A C 1
ATOM 1806 O O . SER A 1 231 ? 30.651 16.088 33.368 1.00 75.50 231 SER A O 1
ATOM 1808 N N . HIS A 1 232 ? 32.584 16.522 32.333 1.00 75.94 232 HIS A N 1
ATOM 1809 C CA . HIS A 1 232 ? 32.036 16.326 30.987 1.00 75.94 232 HIS A CA 1
ATOM 1810 C C . HIS A 1 232 ? 31.619 14.878 30.724 1.00 75.94 232 HIS A C 1
ATOM 1812 O O . HIS A 1 232 ? 30.618 14.667 30.048 1.00 75.94 232 HIS A O 1
ATOM 1818 N N . PHE A 1 233 ? 32.334 13.885 31.256 1.00 77.44 233 PHE A N 1
ATOM 1819 C CA . PHE A 1 233 ? 31.950 12.481 31.143 1.00 77.44 233 PHE A CA 1
ATOM 1820 C C . PHE A 1 233 ? 30.658 12.207 31.917 1.00 77.44 233 PHE A C 1
ATOM 1822 O O . PHE A 1 233 ? 29.756 11.584 31.373 1.00 77.44 233 PHE A O 1
ATOM 1829 N N . LEU A 1 234 ? 30.511 12.751 33.129 1.00 76.75 234 LEU A N 1
ATOM 1830 C CA . LEU A 1 234 ? 29.283 12.652 33.919 1.00 76.75 234 LEU A CA 1
ATOM 1831 C C . LEU A 1 234 ? 28.116 13.412 33.272 1.00 76.75 234 LEU A C 1
ATOM 1833 O O . LEU A 1 234 ? 26.997 12.907 33.257 1.00 76.75 234 LEU A O 1
ATOM 1837 N N . GLN A 1 235 ? 28.355 14.590 32.690 1.00 73.88 235 GLN A N 1
ATOM 1838 C CA . GLN A 1 235 ? 27.353 15.317 31.902 1.00 73.88 235 GLN A CA 1
ATOM 1839 C C . GLN A 1 235 ? 26.973 14.560 30.626 1.00 73.88 235 GLN A C 1
ATOM 1841 O O . GLN A 1 235 ? 25.806 14.572 30.247 1.00 73.88 235 GLN A O 1
ATOM 1846 N N . PHE A 1 236 ? 27.922 13.882 29.977 1.00 76.12 236 PHE A N 1
ATOM 1847 C CA . PHE A 1 236 ? 27.685 13.077 28.782 1.00 76.12 236 PHE A CA 1
ATOM 1848 C C . PHE A 1 236 ? 26.932 11.780 29.103 1.00 76.12 236 PHE A C 1
ATOM 1850 O O . PHE A 1 236 ? 25.965 11.476 28.418 1.00 76.12 236 PHE A O 1
ATOM 1857 N N . GLU A 1 237 ? 27.287 11.075 30.180 1.00 71.44 237 GLU A N 1
ATOM 1858 C CA . GLU A 1 237 ? 26.500 9.981 30.768 1.00 71.44 237 GLU A CA 1
ATOM 1859 C C . GLU A 1 237 ? 25.085 10.457 31.114 1.00 71.44 237 GLU A C 1
ATOM 1861 O O . GLU A 1 237 ? 24.113 9.862 30.668 1.00 71.44 237 GLU A O 1
ATOM 1866 N N . THR A 1 238 ? 24.943 11.584 31.817 1.00 69.50 238 THR A N 1
ATOM 1867 C CA . THR A 1 238 ? 23.633 12.163 32.169 1.00 69.50 238 THR A CA 1
ATOM 1868 C C . THR A 1 238 ? 22.826 12.550 30.925 1.00 69.50 238 THR A C 1
ATOM 1870 O O . THR A 1 238 ? 21.618 12.330 30.875 1.00 69.50 238 THR A O 1
ATOM 1873 N N . TYR A 1 239 ? 23.479 13.079 29.887 1.00 69.69 239 TYR A N 1
ATOM 1874 C CA . TYR A 1 239 ? 22.869 13.379 28.591 1.00 69.69 239 TYR A CA 1
ATOM 1875 C C . TYR A 1 239 ? 22.442 12.103 27.858 1.00 69.69 239 TYR A C 1
ATOM 1877 O O . TYR A 1 239 ? 21.331 12.053 27.338 1.00 69.69 239 TYR A O 1
ATOM 1885 N N . LEU A 1 240 ? 23.278 11.061 27.839 1.00 63.09 240 LEU A N 1
ATOM 1886 C CA . LEU A 1 240 ? 22.953 9.766 27.242 1.00 63.09 240 LEU A CA 1
ATOM 1887 C C . LEU A 1 240 ? 21.811 9.082 27.993 1.00 63.09 240 LEU A C 1
ATOM 1889 O O . LEU A 1 240 ? 20.881 8.616 27.350 1.00 63.09 240 LEU A O 1
ATOM 1893 N N . GLN A 1 241 ? 21.822 9.079 29.324 1.00 58.81 241 GLN A N 1
ATOM 1894 C CA . GLN A 1 241 ? 20.744 8.544 30.158 1.00 58.81 241 GLN A CA 1
ATOM 1895 C C . GLN A 1 241 ? 19.451 9.360 29.990 1.00 58.81 241 GLN A C 1
ATOM 1897 O O . GLN A 1 241 ? 18.383 8.779 29.830 1.00 58.81 241 GLN A O 1
ATOM 1902 N N . GLY A 1 242 ? 19.534 10.692 29.915 1.00 56.25 242 GLY A N 1
ATOM 1903 C CA . GLY A 1 242 ? 18.395 11.571 29.622 1.00 56.25 242 GLY A CA 1
ATOM 1904 C C . GLY A 1 242 ? 17.857 11.447 28.189 1.00 56.25 242 GLY A C 1
ATOM 1905 O O . GLY A 1 242 ? 16.673 11.674 27.958 1.00 56.25 242 GLY A O 1
ATOM 1906 N N . LYS A 1 243 ? 18.698 11.045 27.227 1.00 56.59 243 LYS A N 1
ATOM 1907 C CA . LYS A 1 243 ? 18.306 10.681 25.853 1.00 56.59 243 LYS A CA 1
ATOM 1908 C C . LYS A 1 243 ? 17.784 9.245 25.739 1.00 56.59 243 LYS A C 1
ATOM 1910 O O . LYS A 1 243 ? 16.967 8.978 24.866 1.00 56.59 243 LYS A O 1
ATOM 1915 N N . ALA A 1 244 ? 18.251 8.337 26.595 1.00 52.09 244 ALA A N 1
ATOM 1916 C CA . ALA A 1 244 ? 17.863 6.927 26.641 1.00 52.09 244 ALA A CA 1
ATOM 1917 C C . ALA A 1 244 ? 16.646 6.660 27.543 1.00 52.09 244 ALA A C 1
ATOM 1919 O O . ALA A 1 244 ? 16.074 5.570 27.487 1.00 52.09 244 ALA A O 1
ATOM 1920 N N . ALA A 1 245 ? 16.230 7.641 28.347 1.00 55.50 245 ALA A N 1
ATOM 1921 C CA . ALA A 1 245 ? 14.966 7.645 29.067 1.00 55.50 245 ALA A CA 1
ATOM 1922 C C . ALA A 1 245 ? 13.800 7.698 28.066 1.00 55.50 245 ALA A C 1
ATOM 1924 O O . ALA A 1 245 ? 13.254 8.760 27.765 1.00 55.50 245 ALA A O 1
ATOM 1925 N N . LEU A 1 246 ? 13.440 6.528 27.533 1.00 65.25 246 LEU A N 1
ATOM 1926 C CA . LEU A 1 246 ? 12.270 6.345 26.684 1.00 65.25 246 LEU A CA 1
ATOM 1927 C C . LEU A 1 246 ? 11.050 6.910 27.409 1.00 65.25 246 LEU A C 1
ATOM 1929 O O . LEU A 1 246 ? 10.702 6.469 28.505 1.00 65.25 246 LEU A O 1
ATOM 1933 N N . THR A 1 247 ? 10.402 7.890 26.791 1.00 78.88 247 THR A N 1
ATOM 1934 C CA . THR A 1 247 ? 9.173 8.488 27.301 1.00 78.88 247 THR A CA 1
ATOM 1935 C C . THR A 1 247 ? 8.083 7.424 27.325 1.00 78.88 247 THR A C 1
ATOM 1937 O O . THR A 1 247 ? 7.648 6.946 26.280 1.00 78.88 247 THR A O 1
ATOM 1940 N N . VAL A 1 248 ? 7.673 7.028 28.531 1.00 89.88 248 VAL A N 1
ATOM 1941 C CA . VAL A 1 248 ? 6.554 6.110 28.759 1.00 89.88 248 VAL A CA 1
ATOM 1942 C C . VAL A 1 248 ? 5.293 6.940 28.968 1.00 89.88 248 VAL A C 1
ATOM 1944 O O . VAL A 1 248 ? 5.254 7.807 29.840 1.00 89.88 248 VAL A O 1
ATOM 1947 N N . GLN A 1 249 ? 4.268 6.673 28.169 1.00 93.69 249 GLN A N 1
ATOM 1948 C CA . GLN A 1 249 ? 2.968 7.330 28.226 1.00 93.69 249 GLN A CA 1
ATOM 1949 C C . GLN A 1 249 ? 1.881 6.258 28.344 1.00 93.69 249 GLN A C 1
ATOM 1951 O O . GLN A 1 249 ? 1.688 5.461 27.425 1.00 93.69 249 GLN A O 1
ATOM 1956 N N . GLU A 1 250 ? 1.171 6.224 29.472 1.00 96.38 250 GLU A N 1
ATOM 1957 C CA . GLU A 1 250 ? 0.002 5.357 29.646 1.00 96.38 250 GLU A CA 1
ATOM 1958 C C . GLU A 1 250 ? -1.271 6.102 29.227 1.00 96.38 250 GLU A C 1
ATOM 1960 O O . GLU A 1 250 ? -1.549 7.206 29.698 1.00 96.38 250 GLU A O 1
ATOM 1965 N N . PHE A 1 251 ? -2.071 5.473 28.369 1.00 97.75 251 PHE A N 1
ATOM 1966 C CA . PHE A 1 251 ? -3.368 5.969 27.934 1.00 97.75 251 PHE A CA 1
ATOM 1967 C C . PHE A 1 251 ? -4.461 4.996 28.364 1.00 97.75 251 PHE A C 1
ATOM 1969 O O . PHE A 1 251 ? -4.501 3.839 27.937 1.00 97.75 251 PHE A O 1
ATOM 1976 N N . LYS A 1 252 ? -5.394 5.492 29.177 1.00 98.12 252 LYS A N 1
ATOM 1977 C CA . LYS A 1 252 ? -6.661 4.821 29.458 1.00 98.12 252 LYS A CA 1
ATOM 1978 C C . LYS A 1 252 ? -7.717 5.343 28.485 1.00 98.12 252 LYS A C 1
ATOM 1980 O O . LYS A 1 252 ? -7.995 6.539 28.463 1.00 98.12 252 LYS A O 1
ATOM 1985 N N . LEU A 1 253 ? -8.280 4.447 27.685 1.00 98.31 253 LEU A N 1
ATOM 1986 C CA . LEU A 1 253 ? -9.328 4.738 26.714 1.00 98.31 253 LEU A CA 1
ATOM 1987 C C . LEU A 1 253 ? -10.665 4.267 27.290 1.00 98.31 253 LEU A C 1
ATOM 1989 O O . LEU A 1 253 ? -10.785 3.126 27.747 1.00 98.31 253 LEU A O 1
ATOM 1993 N N . ASP A 1 254 ? -11.660 5.147 27.237 1.00 98.19 254 ASP A N 1
ATOM 1994 C CA . ASP A 1 254 ? -13.066 4.799 27.442 1.00 98.19 254 ASP A CA 1
ATOM 1995 C C . ASP A 1 254 ? -13.580 3.952 26.250 1.00 98.19 254 ASP A C 1
ATOM 1997 O O . ASP A 1 254 ? -12.928 3.923 25.199 1.00 98.19 254 ASP A O 1
ATOM 2001 N N . PRO A 1 255 ? -14.731 3.260 26.368 1.00 98.25 255 PRO A N 1
ATOM 2002 C CA . PRO A 1 255 ? -15.391 2.631 25.223 1.00 98.25 255 PRO A CA 1
ATOM 2003 C C . PRO A 1 255 ? -15.600 3.598 24.047 1.00 98.25 255 PRO A C 1
ATOM 2005 O O . PRO A 1 255 ? -15.754 4.807 24.233 1.00 98.25 255 PRO A O 1
ATOM 2008 N N . ASP A 1 256 ? -15.592 3.042 22.839 1.00 97.38 256 ASP A N 1
ATOM 2009 C CA . ASP A 1 256 ? -15.788 3.712 21.548 1.00 97.38 256 ASP A CA 1
ATOM 2010 C C . ASP A 1 256 ? -14.765 4.816 21.194 1.00 97.38 256 ASP A C 1
ATOM 2012 O O . ASP A 1 256 ? -14.957 5.568 20.235 1.00 97.38 256 ASP A O 1
ATOM 2016 N N . CYS A 1 257 ? -13.643 4.883 21.918 1.00 97.69 257 CYS A N 1
ATOM 2017 C CA . CYS A 1 257 ? -12.550 5.833 21.689 1.00 97.69 257 CYS A CA 1
ATOM 2018 C C . CYS A 1 257 ? -11.348 5.196 20.962 1.00 97.69 257 CYS A C 1
ATOM 2020 O O . CYS A 1 257 ? -11.115 3.987 21.046 1.00 97.69 257 CYS A O 1
ATOM 2022 N N . GLU A 1 258 ? -10.518 6.025 20.316 1.00 97.81 258 GLU A N 1
ATOM 2023 C CA . GLU A 1 258 ? -9.200 5.624 19.793 1.00 97.81 258 GLU A CA 1
ATOM 2024 C C . GLU A 1 258 ? -8.055 6.516 20.273 1.00 97.81 258 GLU A C 1
ATOM 2026 O O . GLU A 1 258 ? -8.173 7.737 20.312 1.00 97.81 258 GLU A O 1
ATOM 2031 N N . LEU A 1 259 ? -6.905 5.910 20.565 1.00 98.06 259 LEU A N 1
ATOM 2032 C CA . LEU A 1 259 ? -5.623 6.602 20.675 1.00 98.06 259 LEU A CA 1
ATOM 2033 C C . LEU A 1 259 ? -5.019 6.718 19.277 1.00 98.06 259 LEU A C 1
ATOM 2035 O O . LEU A 1 259 ? -4.677 5.706 18.662 1.00 98.06 259 LEU A O 1
ATOM 2039 N N . ARG A 1 260 ? -4.860 7.946 18.790 1.00 97.44 260 ARG A N 1
ATOM 2040 C CA . ARG A 1 260 ? -4.139 8.253 17.553 1.00 97.44 260 ARG A CA 1
ATOM 2041 C C . ARG A 1 260 ? -2.717 8.656 17.896 1.00 97.44 260 ARG A C 1
ATOM 2043 O O . ARG A 1 260 ? -2.528 9.491 18.781 1.00 97.44 260 ARG A O 1
ATOM 2050 N N . PHE A 1 261 ? -1.733 8.099 17.199 1.00 95.00 261 PHE A N 1
ATOM 2051 C CA . PHE A 1 261 ? -0.347 8.541 17.312 1.00 95.00 261 PHE A CA 1
ATOM 2052 C C . PHE A 1 261 ? 0.411 8.467 15.985 1.00 95.00 261 PHE A C 1
ATOM 2054 O O . PHE A 1 261 ? 0.092 7.667 15.100 1.00 95.00 261 PHE A O 1
ATOM 2061 N N . GLU A 1 262 ? 1.428 9.317 15.868 1.00 92.81 262 GLU A N 1
ATOM 2062 C CA . GLU A 1 262 ? 2.273 9.451 14.684 1.00 92.81 262 GLU A CA 1
ATOM 2063 C C . GLU A 1 262 ? 3.757 9.397 15.060 1.00 92.81 262 GLU A C 1
ATOM 2065 O O . GLU A 1 262 ? 4.180 9.916 16.099 1.00 92.81 262 GLU A O 1
ATOM 2070 N N . VAL A 1 263 ? 4.536 8.752 14.191 1.00 89.62 263 VAL A N 1
ATOM 2071 C CA . VAL A 1 263 ? 5.994 8.636 14.266 1.00 89.62 263 VAL A CA 1
ATOM 2072 C C . VAL A 1 263 ? 6.548 9.178 12.950 1.00 89.62 263 VAL A C 1
ATOM 2074 O O . VAL A 1 263 ? 6.577 8.472 11.948 1.00 89.62 263 VAL A O 1
ATOM 2077 N N . GLU A 1 264 ? 6.941 10.446 12.919 1.00 82.00 264 GLU A N 1
ATOM 2078 C CA . GLU A 1 264 ? 7.510 11.130 11.746 1.00 82.00 264 GLU A CA 1
ATOM 2079 C C . GLU A 1 264 ? 9.024 11.353 11.880 1.00 82.00 264 GLU A C 1
ATOM 2081 O O . GLU A 1 264 ? 9.737 11.413 10.877 1.00 82.00 264 GLU A O 1
ATOM 2086 N N . SER A 1 265 ? 9.533 11.444 13.111 1.00 77.62 265 SER A N 1
ATOM 2087 C CA . SER A 1 265 ? 10.958 11.622 13.393 1.00 77.62 265 SER A CA 1
ATOM 2088 C C . SER A 1 265 ? 11.802 10.435 12.876 1.00 77.62 265 SER A C 1
ATOM 2090 O O . SER A 1 265 ? 11.643 9.289 13.307 1.00 77.62 265 SER A O 1
ATOM 2092 N N . LYS A 1 266 ? 12.753 10.706 11.966 1.00 71.31 266 LYS A N 1
ATOM 2093 C CA . LYS A 1 266 ? 13.635 9.673 11.384 1.00 71.31 266 LYS A CA 1
ATOM 2094 C C . LYS A 1 266 ? 14.460 8.965 12.465 1.00 71.31 266 LYS A C 1
ATOM 2096 O O . LYS A 1 266 ? 15.013 9.606 13.352 1.00 71.31 266 LYS A O 1
ATOM 2101 N N . ASN A 1 267 ? 14.578 7.642 12.335 1.00 73.50 267 ASN A N 1
ATOM 2102 C CA . ASN A 1 267 ? 15.215 6.709 13.278 1.00 73.50 267 ASN A CA 1
ATOM 2103 C C . ASN A 1 267 ? 14.529 6.532 14.649 1.00 73.50 267 ASN A C 1
ATOM 2105 O O . ASN A 1 267 ? 14.976 5.677 15.414 1.00 73.50 267 ASN A O 1
ATOM 2109 N N . GLU A 1 268 ? 13.437 7.243 14.950 1.00 79.25 268 GLU A N 1
ATOM 2110 C CA . GLU A 1 268 ? 12.654 6.971 16.160 1.00 79.25 268 GLU A CA 1
ATOM 2111 C C . GLU A 1 268 ? 11.873 5.653 16.045 1.00 79.25 268 GLU A C 1
ATOM 2113 O O . GLU A 1 268 ? 11.498 5.194 14.955 1.00 79.25 268 GLU A O 1
ATOM 2118 N N . LYS A 1 269 ? 11.624 5.042 17.207 1.00 86.69 269 LYS A N 1
ATOM 2119 C CA . LYS A 1 269 ? 10.773 3.860 17.363 1.00 86.69 269 LYS A CA 1
ATOM 2120 C C . LYS A 1 269 ? 9.829 4.066 18.538 1.00 86.69 269 LYS A C 1
ATOM 2122 O O . LYS A 1 269 ? 10.276 4.406 19.631 1.00 86.69 269 LYS A O 1
ATOM 2127 N N . VAL A 1 270 ? 8.545 3.799 18.320 1.00 92.94 270 VAL A N 1
ATOM 2128 C CA . VAL A 1 270 ? 7.517 3.819 19.366 1.00 92.94 270 VAL A CA 1
ATOM 2129 C C . VAL A 1 270 ? 6.988 2.407 19.552 1.00 92.94 270 VAL A C 1
ATOM 2131 O O . VAL A 1 270 ? 6.481 1.798 18.612 1.00 92.94 270 VAL A O 1
ATOM 2134 N N . MET A 1 271 ? 7.114 1.877 20.763 1.00 95.25 271 MET A N 1
ATOM 2135 C CA . MET A 1 271 ? 6.600 0.567 21.145 1.00 95.25 271 MET A CA 1
ATOM 2136 C C . MET A 1 271 ? 5.238 0.727 21.826 1.00 95.25 271 MET A C 1
ATOM 2138 O O . MET A 1 271 ? 5.111 1.467 22.796 1.00 95.25 271 MET A O 1
ATOM 2142 N N . LEU A 1 272 ? 4.227 0.039 21.297 1.00 97.44 272 LEU A N 1
ATOM 2143 C CA . LEU A 1 272 ? 2.871 -0.055 21.838 1.00 97.44 272 LEU A CA 1
ATOM 2144 C C . LEU A 1 272 ? 2.696 -1.384 22.581 1.00 97.44 272 LEU A C 1
ATOM 2146 O O . LEU A 1 272 ? 2.996 -2.444 22.026 1.00 97.44 272 LEU A O 1
ATOM 2150 N N . GLU A 1 273 ? 2.124 -1.346 23.784 1.00 97.94 273 GLU A N 1
ATOM 2151 C CA . GLU A 1 273 ? 1.743 -2.536 24.553 1.00 97.94 273 GLU A CA 1
ATOM 2152 C C . GLU A 1 273 ? 0.326 -2.396 25.136 1.00 97.94 273 GLU A C 1
ATOM 2154 O O . GLU A 1 273 ? -0.002 -1.401 25.782 1.00 97.94 273 GLU A O 1
ATOM 2159 N N . LEU A 1 274 ? -0.525 -3.412 24.957 1.00 98.38 274 LEU A N 1
ATOM 2160 C CA . LEU A 1 274 ? -1.834 -3.478 25.618 1.00 98.38 274 LEU A CA 1
ATOM 2161 C C . LEU A 1 274 ? -1.673 -4.005 27.053 1.00 98.38 274 LEU A C 1
ATOM 2163 O O . LEU A 1 274 ? -1.349 -5.180 27.247 1.00 98.38 274 LEU A O 1
ATOM 2167 N N . LYS A 1 275 ? -1.948 -3.166 28.059 1.00 98.00 275 LYS A N 1
ATOM 2168 C CA . LYS A 1 275 ? -1.858 -3.512 29.492 1.00 98.00 275 LYS A CA 1
ATOM 2169 C C . LYS A 1 275 ? -3.155 -4.117 30.040 1.00 98.00 275 LYS A C 1
ATOM 2171 O O . LYS A 1 275 ? -3.120 -5.026 30.878 1.00 98.00 275 LYS A O 1
ATOM 2176 N N . GLY A 1 276 ? -4.315 -3.672 29.556 1.00 97.12 276 GLY A N 1
ATOM 2177 C CA . GLY A 1 276 ? -5.620 -4.161 30.017 1.00 97.12 276 GLY A CA 1
ATOM 2178 C C . GLY A 1 276 ? -6.786 -3.794 29.100 1.00 97.12 276 GLY A C 1
ATOM 2179 O O . GLY A 1 276 ? -6.662 -2.900 28.271 1.00 97.12 276 GLY A O 1
ATOM 2180 N N . GLY A 1 277 ? -7.918 -4.484 29.265 1.00 97.81 277 GLY A N 1
ATOM 2181 C CA . GLY A 1 277 ? -9.075 -4.383 28.365 1.00 97.81 277 GLY A CA 1
ATOM 2182 C C . GLY A 1 277 ? -8.850 -5.078 27.018 1.00 97.81 277 GLY A C 1
ATOM 2183 O O . GLY A 1 277 ? -7.954 -5.915 26.895 1.00 97.81 277 GLY A O 1
ATOM 2184 N N . LEU A 1 278 ? -9.669 -4.726 26.024 1.00 98.06 278 LEU A N 1
ATOM 2185 C CA . LEU A 1 278 ? -9.541 -5.171 24.631 1.00 98.06 278 LEU A CA 1
ATOM 2186 C C . LEU A 1 278 ? -9.349 -3.958 23.721 1.00 98.06 278 LEU A C 1
ATOM 2188 O O . LEU A 1 278 ? -9.993 -2.931 23.920 1.00 98.06 278 LEU A O 1
ATOM 2192 N N . ALA A 1 279 ? -8.494 -4.081 22.712 1.00 98.38 279 ALA A N 1
ATOM 2193 C CA . ALA A 1 279 ? -8.245 -3.031 21.731 1.00 98.38 279 ALA A CA 1
ATOM 2194 C C . ALA A 1 279 ? -7.855 -3.634 20.377 1.00 98.38 279 ALA A C 1
ATOM 2196 O O . ALA A 1 279 ? -7.417 -4.784 20.302 1.00 98.38 279 ALA A O 1
ATOM 2197 N N . GLU A 1 280 ? -7.986 -2.855 19.312 1.00 98.44 280 GLU A N 1
ATOM 2198 C CA . GLU A 1 280 ? -7.659 -3.255 17.947 1.00 98.44 280 GLU A CA 1
ATOM 2199 C C . GLU A 1 280 ? -6.974 -2.126 17.169 1.00 98.44 280 GLU A C 1
ATOM 2201 O O . GLU A 1 280 ? -7.230 -0.944 17.391 1.00 98.44 280 GLU A O 1
ATOM 2206 N N . VAL A 1 281 ? -6.109 -2.495 16.224 1.00 98.25 281 VAL A N 1
ATOM 2207 C CA . VAL A 1 281 ? -5.534 -1.574 15.235 1.00 98.25 281 VAL A CA 1
ATOM 2208 C C . VAL A 1 281 ? -6.074 -1.968 13.870 1.00 98.25 281 VAL A C 1
ATOM 2210 O O . VAL A 1 281 ? -5.790 -3.057 13.366 1.00 98.25 281 VAL A O 1
ATOM 2213 N N . PHE A 1 282 ? -6.895 -1.090 13.292 1.00 97.19 282 PHE A N 1
ATOM 2214 C CA . PHE A 1 282 ? -7.555 -1.286 11.994 1.00 97.19 282 PHE A CA 1
ATOM 2215 C C . PHE A 1 282 ? -8.255 -2.656 11.859 1.00 97.19 282 PHE A C 1
ATOM 2217 O O . PHE A 1 282 ? -8.177 -3.314 10.822 1.00 97.19 282 PHE A O 1
ATOM 2224 N N . GLY A 1 283 ? -8.921 -3.101 12.929 1.00 97.50 283 GLY A N 1
ATOM 2225 C CA . GLY A 1 283 ? -9.669 -4.357 12.998 1.00 97.50 283 GLY A CA 1
ATOM 2226 C C . GLY A 1 283 ? -8.876 -5.603 13.416 1.00 97.50 283 GLY A C 1
ATOM 2227 O O . GLY A 1 283 ? -9.505 -6.624 13.704 1.00 97.50 283 GLY A O 1
ATOM 2228 N N . THR A 1 284 ? -7.537 -5.547 13.497 1.00 98.00 284 THR A N 1
ATOM 2229 C CA . THR A 1 284 ? -6.725 -6.618 14.109 1.00 98.00 284 THR A CA 1
ATOM 2230 C C . THR A 1 284 ? -6.640 -6.416 15.622 1.00 98.00 284 THR A C 1
ATOM 2232 O O . THR A 1 284 ? -6.188 -5.370 16.083 1.00 98.00 284 THR A O 1
ATOM 2235 N N . GLU A 1 285 ? -7.010 -7.435 16.396 1.00 97.88 285 GLU A N 1
ATOM 2236 C CA . GLU A 1 285 ? -6.978 -7.417 17.865 1.00 97.88 285 GLU A CA 1
ATOM 2237 C C . GLU A 1 285 ? -5.545 -7.364 18.428 1.00 97.88 285 GLU A C 1
ATOM 2239 O O . GLU A 1 285 ? -4.631 -8.056 17.964 1.00 97.88 285 GLU A O 1
ATOM 2244 N N . LEU A 1 286 ? -5.352 -6.545 19.463 1.00 97.62 286 LEU A N 1
ATOM 2245 C CA . LEU A 1 286 ? -4.109 -6.453 20.223 1.00 97.62 286 LEU A CA 1
ATOM 2246 C C . LEU A 1 286 ? -4.046 -7.556 21.284 1.00 97.62 286 LEU A C 1
ATOM 2248 O O . LEU A 1 286 ? -4.958 -7.732 22.090 1.00 97.62 286 LEU A O 1
ATOM 2252 N N . VAL A 1 287 ? -2.925 -8.276 21.325 1.00 97.00 287 VAL A N 1
ATOM 2253 C CA . VAL A 1 287 ? -2.661 -9.291 22.350 1.00 97.00 287 VAL A CA 1
ATOM 2254 C C . VAL A 1 287 ? -2.083 -8.603 23.586 1.00 97.00 287 VAL A C 1
ATOM 2256 O O . VAL A 1 287 ? -1.063 -7.918 23.501 1.00 97.00 287 VAL A O 1
ATOM 2259 N N . LYS A 1 288 ? -2.715 -8.800 24.749 1.00 97.38 288 LYS A N 1
ATOM 2260 C CA . LYS A 1 288 ? -2.254 -8.248 26.033 1.00 97.38 288 LYS A CA 1
ATOM 2261 C C . LYS A 1 288 ? -0.799 -8.642 26.325 1.00 97.38 288 LYS A C 1
ATOM 2263 O O . LYS A 1 288 ? -0.436 -9.809 26.200 1.00 97.38 288 LYS A O 1
ATOM 2268 N N . GLY A 1 289 ? 0.022 -7.670 26.727 1.00 94.88 289 GLY A N 1
ATOM 2269 C CA . GLY A 1 289 ? 1.448 -7.850 27.029 1.00 94.88 289 GLY A CA 1
ATOM 2270 C C . GLY A 1 289 ? 2.351 -8.099 25.813 1.00 94.88 289 GLY A C 1
ATOM 2271 O O . GLY A 1 289 ? 3.566 -8.212 25.975 1.00 94.88 289 GLY A O 1
ATOM 2272 N N . LYS A 1 290 ? 1.804 -8.176 24.590 1.00 96.81 290 LYS A N 1
ATOM 2273 C CA . LYS A 1 290 ? 2.611 -8.203 23.367 1.00 96.81 290 LYS A CA 1
ATOM 2274 C C . LYS A 1 290 ? 2.999 -6.778 22.979 1.00 96.81 290 LYS A C 1
ATOM 2276 O O . LYS A 1 290 ? 2.161 -5.879 22.968 1.00 96.81 290 LYS A O 1
ATOM 2281 N N . LYS A 1 291 ? 4.273 -6.615 22.627 1.00 95.31 291 LYS A N 1
ATOM 2282 C CA . LYS A 1 291 ? 4.874 -5.358 22.176 1.00 95.31 291 LYS A CA 1
ATOM 2283 C C . LYS A 1 291 ? 4.814 -5.243 20.654 1.00 95.31 291 LYS A C 1
ATOM 2285 O O . LYS A 1 291 ? 5.055 -6.227 19.948 1.00 95.31 291 LYS A O 1
ATOM 2290 N N . TYR A 1 292 ? 4.494 -4.050 20.164 1.00 95.50 292 TYR A N 1
ATOM 2291 C CA . TYR A 1 292 ? 4.390 -3.724 18.744 1.00 95.50 292 TYR A CA 1
ATOM 2292 C C . TYR A 1 292 ? 5.166 -2.437 18.467 1.00 95.50 292 TYR A C 1
ATOM 2294 O O . TYR A 1 292 ? 4.747 -1.360 18.876 1.00 95.50 292 TYR A O 1
ATOM 2302 N N . ASP A 1 293 ? 6.304 -2.547 17.787 1.00 93.00 293 ASP A N 1
ATOM 2303 C CA . ASP A 1 293 ? 7.172 -1.401 17.487 1.00 93.00 293 ASP A CA 1
ATOM 2304 C C . ASP A 1 293 ? 6.825 -0.785 16.124 1.00 93.00 293 ASP A C 1
ATOM 2306 O O . ASP A 1 293 ? 6.793 -1.472 15.096 1.00 93.00 293 ASP A O 1
ATOM 2310 N N . PHE A 1 294 ? 6.614 0.521 16.117 1.00 92.25 294 PHE A N 1
ATOM 2311 C CA . PHE A 1 294 ? 6.351 1.337 14.944 1.00 92.25 294 PHE A CA 1
ATOM 2312 C C . PHE A 1 294 ? 7.556 2.241 14.675 1.00 92.25 294 PHE A C 1
ATOM 2314 O O . PHE A 1 294 ? 8.172 2.760 15.605 1.00 92.25 294 PHE A O 1
ATOM 2321 N N . THR A 1 295 ? 7.906 2.402 13.404 1.00 88.88 295 THR A N 1
ATOM 2322 C CA . THR A 1 295 ? 9.034 3.218 12.930 1.00 88.88 295 THR A CA 1
ATOM 2323 C C . THR A 1 295 ? 8.546 4.520 12.297 1.00 88.88 295 THR A C 1
ATOM 2325 O O . THR A 1 295 ? 7.357 4.669 12.017 1.00 88.88 295 THR A O 1
ATOM 2328 N N . SER A 1 296 ? 9.482 5.430 12.011 1.00 84.94 296 SER A N 1
ATOM 2329 C CA . SER A 1 296 ? 9.289 6.593 11.130 1.00 84.94 296 SER A CA 1
ATOM 2330 C C . SER A 1 296 ? 8.361 6.292 9.937 1.00 84.94 296 SER A C 1
ATOM 2332 O O . SER A 1 296 ? 8.540 5.292 9.243 1.00 84.94 296 SER A O 1
ATOM 2334 N N . GLY A 1 297 ? 7.387 7.172 9.701 1.00 84.25 297 GLY A N 1
ATOM 2335 C CA . GLY A 1 297 ? 6.307 7.039 8.718 1.00 84.25 297 GLY A CA 1
ATOM 2336 C C . GLY A 1 297 ? 4.997 6.449 9.268 1.00 84.25 297 GLY A C 1
ATOM 2337 O O . GLY A 1 297 ? 3.965 6.545 8.599 1.00 84.25 297 GLY A O 1
ATOM 2338 N N . ALA A 1 298 ? 4.993 5.855 10.467 1.00 88.56 298 ALA A N 1
ATOM 2339 C CA . ALA A 1 298 ? 3.804 5.213 11.024 1.00 88.56 298 ALA A CA 1
ATOM 2340 C C . ALA A 1 298 ? 2.750 6.224 11.508 1.00 88.56 298 ALA A C 1
ATOM 2342 O O . ALA A 1 298 ? 3.042 7.121 12.298 1.00 88.56 298 ALA A O 1
ATOM 2343 N N . LYS A 1 299 ? 1.498 6.019 11.079 1.00 92.00 299 LYS A N 1
ATOM 2344 C CA . LYS A 1 299 ? 0.308 6.764 11.521 1.00 92.00 299 LYS A CA 1
ATOM 2345 C C . LYS A 1 299 ? -0.746 5.750 11.955 1.00 92.00 299 LYS A C 1
ATOM 2347 O O . LYS A 1 299 ? -1.211 4.956 11.134 1.00 92.00 299 LYS A O 1
ATOM 2352 N N . VAL A 1 300 ? -1.046 5.702 13.250 1.00 95.50 300 VAL A N 1
ATOM 2353 C CA . VAL A 1 300 ? -1.725 4.566 13.893 1.00 95.50 300 VAL A CA 1
ATOM 2354 C C . VAL A 1 300 ? -2.927 5.048 14.697 1.00 95.50 300 VAL A C 1
ATOM 2356 O O . VAL A 1 300 ? -2.843 6.052 15.400 1.00 95.50 300 VAL A O 1
ATOM 2359 N N . ALA A 1 301 ? -4.030 4.301 14.627 1.00 97.25 301 ALA A N 1
ATOM 2360 C CA . ALA A 1 301 ? -5.167 4.440 15.529 1.00 97.25 301 ALA A CA 1
ATOM 2361 C C . ALA A 1 301 ? -5.397 3.114 16.270 1.00 97.25 301 ALA A C 1
ATOM 2363 O O . ALA A 1 301 ? -5.549 2.062 15.643 1.00 97.25 301 ALA A O 1
ATOM 2364 N N . VAL A 1 302 ? -5.391 3.172 17.602 1.00 98.19 302 VAL A N 1
ATOM 2365 C CA . VAL A 1 302 ? -5.686 2.056 18.506 1.00 98.19 302 VAL A CA 1
ATOM 2366 C C . VAL A 1 302 ? -7.081 2.276 19.072 1.00 98.19 302 VAL A C 1
ATOM 2368 O O . VAL A 1 302 ? -7.258 3.138 19.927 1.00 98.19 302 VAL A O 1
ATOM 2371 N N . TYR A 1 303 ? -8.063 1.525 18.587 1.00 98.50 303 TYR A N 1
ATOM 2372 C CA . TYR A 1 303 ? -9.476 1.681 18.934 1.00 98.50 303 TYR A CA 1
ATOM 2373 C C . TYR A 1 303 ? -9.927 0.637 19.964 1.00 98.50 303 TYR A C 1
ATOM 2375 O O . TYR A 1 303 ? -9.388 -0.472 20.009 1.00 98.50 303 TYR A O 1
ATOM 2383 N N . THR A 1 304 ? -10.934 0.958 20.780 1.00 98.62 304 THR A N 1
ATOM 2384 C CA . THR A 1 304 ? -11.561 -0.002 21.701 1.00 98.62 304 THR A CA 1
ATOM 2385 C C . THR A 1 304 ? -13.084 0.107 21.729 1.00 98.62 304 THR A C 1
ATOM 2387 O O . THR A 1 304 ? -13.645 1.179 21.910 1.00 98.62 304 THR A O 1
ATOM 2390 N N . TRP A 1 305 ? -13.759 -1.041 21.634 1.00 98.06 305 TRP A N 1
ATOM 2391 C CA . TRP A 1 305 ? -15.214 -1.172 21.801 1.00 98.06 305 TRP A CA 1
ATOM 2392 C C . TRP A 1 305 ? -15.667 -1.214 23.273 1.00 98.06 305 TRP A C 1
ATOM 2394 O O . TRP A 1 305 ? -16.856 -1.150 23.558 1.00 98.06 305 TRP A O 1
ATOM 2404 N N . GLN A 1 306 ? -14.747 -1.437 24.220 1.00 97.50 306 GLN A N 1
ATOM 2405 C CA . GLN A 1 306 ? -15.081 -1.828 25.605 1.00 97.50 306 GLN A CA 1
ATOM 2406 C C . GLN A 1 306 ? -14.253 -1.092 26.671 1.00 97.50 306 GLN A C 1
ATOM 2408 O O . GLN A 1 306 ? -14.478 -1.275 27.867 1.00 97.50 306 GLN A O 1
ATOM 2413 N N . GLY A 1 307 ? -13.307 -0.256 26.245 1.00 97.94 307 GLY A N 1
ATOM 2414 C CA . GLY A 1 307 ? -12.311 0.378 27.096 1.00 97.94 307 GLY A CA 1
ATOM 2415 C C . GLY A 1 307 ? -11.036 -0.461 27.226 1.00 97.94 307 GLY A C 1
ATOM 2416 O O . GLY A 1 307 ? -11.058 -1.697 27.256 1.00 97.94 307 GLY A O 1
ATOM 2417 N N . CYS A 1 308 ? -9.894 0.221 27.308 1.00 98.56 308 CYS A N 1
ATOM 2418 C CA . CYS A 1 308 ? -8.585 -0.411 27.463 1.00 98.56 308 CYS A CA 1
ATOM 2419 C C . CYS A 1 308 ? -7.557 0.512 28.124 1.00 98.56 308 CYS A C 1
ATOM 2421 O O . CYS A 1 308 ? -7.726 1.728 28.163 1.00 98.56 308 CYS A O 1
ATOM 2423 N N . THR A 1 309 ? -6.446 -0.068 28.568 1.00 98.44 309 THR A N 1
ATOM 2424 C CA . THR A 1 309 ? -5.233 0.666 28.943 1.00 98.44 309 THR A CA 1
ATOM 2425 C C . THR A 1 309 ? -4.096 0.219 28.037 1.00 98.44 309 THR A C 1
ATOM 2427 O O . THR A 1 309 ? -3.783 -0.976 27.983 1.00 98.44 309 THR A O 1
ATOM 2430 N N . VAL A 1 310 ? -3.475 1.169 27.342 1.00 98.06 310 VAL A N 1
ATOM 2431 C CA . VAL A 1 310 ? -2.320 0.950 26.463 1.00 98.06 310 VAL A CA 1
ATOM 2432 C C . VAL A 1 310 ? -1.148 1.821 26.896 1.00 98.06 310 VAL A C 1
ATOM 2434 O O . VAL A 1 310 ? -1.333 2.927 27.395 1.00 98.06 310 VAL A O 1
ATOM 2437 N N . GLU A 1 311 ? 0.060 1.318 26.699 1.00 97.50 311 GLU A N 1
ATOM 2438 C CA . GLU A 1 311 ? 1.312 2.021 26.967 1.00 97.50 311 GLU A CA 1
ATOM 2439 C C . GLU A 1 311 ? 2.012 2.302 25.636 1.00 97.50 311 GLU A C 1
ATOM 2441 O O . GLU A 1 311 ? 2.145 1.396 24.809 1.00 97.50 311 GLU A O 1
ATOM 2446 N N . LEU A 1 312 ? 2.448 3.546 25.434 1.00 96.44 312 LEU A N 1
ATOM 2447 C CA . LEU A 1 312 ? 3.403 3.924 24.396 1.00 96.44 312 LEU A CA 1
ATOM 2448 C C . LEU A 1 312 ? 4.760 4.192 25.047 1.00 96.44 312 LEU A C 1
ATOM 2450 O O . LEU A 1 312 ? 4.845 4.914 26.037 1.00 96.44 312 LEU A O 1
ATOM 2454 N N . VAL A 1 313 ? 5.819 3.628 24.475 1.00 93.56 313 VAL A N 1
ATOM 2455 C CA . VAL A 1 313 ? 7.200 3.795 24.934 1.00 93.56 313 VAL A CA 1
ATOM 2456 C C . VAL A 1 313 ? 8.054 4.286 23.773 1.00 93.56 313 VAL A C 1
ATOM 2458 O O . VAL A 1 313 ? 8.208 3.584 22.774 1.00 93.56 313 VAL A O 1
ATOM 2461 N N . GLY A 1 314 ? 8.625 5.478 23.921 1.00 89.00 314 GLY A N 1
ATOM 2462 C CA . GLY A 1 314 ? 9.394 6.161 22.882 1.00 89.00 314 GLY A CA 1
ATOM 2463 C C . GLY A 1 314 ? 8.741 7.471 22.446 1.00 89.00 314 GLY A C 1
ATOM 2464 O O . GLY A 1 314 ? 7.619 7.800 22.835 1.00 89.00 314 GLY A O 1
ATOM 2465 N N . LYS A 1 315 ? 9.465 8.243 21.634 1.00 85.88 315 LYS A N 1
ATOM 2466 C CA . LYS A 1 315 ? 9.052 9.587 21.235 1.00 85.88 315 LYS A CA 1
ATOM 2467 C C . LYS A 1 315 ? 8.021 9.539 20.100 1.00 85.88 315 LYS A C 1
ATOM 2469 O O . LYS A 1 315 ? 8.351 9.203 18.968 1.00 85.88 315 LYS A O 1
ATOM 2474 N N . THR A 1 316 ? 6.791 9.939 20.403 1.00 88.50 316 THR A N 1
ATOM 2475 C CA . THR A 1 316 ? 5.741 10.255 19.421 1.00 88.50 316 THR A CA 1
ATOM 2476 C C . THR A 1 316 ? 5.819 11.720 19.001 1.00 88.50 316 THR A C 1
ATOM 2478 O O . THR A 1 316 ? 6.008 12.587 19.855 1.00 88.50 316 THR A O 1
ATOM 2481 N N . ASP A 1 317 ? 5.614 12.017 17.719 1.00 87.62 317 ASP A N 1
ATOM 2482 C CA . ASP A 1 317 ? 5.507 13.402 17.235 1.00 87.62 317 ASP A CA 1
ATOM 2483 C C . ASP A 1 317 ? 4.107 13.980 17.527 1.00 87.62 317 ASP A C 1
ATOM 2485 O O . ASP A 1 317 ? 3.971 15.145 17.896 1.00 87.62 317 ASP A O 1
ATOM 2489 N N . VAL A 1 318 ? 3.074 13.132 17.457 1.00 87.94 318 VAL A N 1
ATOM 2490 C CA . VAL A 1 318 ? 1.692 13.425 17.870 1.00 87.94 318 VAL A CA 1
ATOM 2491 C C . VAL A 1 318 ? 1.128 12.213 18.617 1.00 87.94 318 VAL A C 1
ATOM 2493 O O . VAL A 1 318 ? 1.330 11.082 18.178 1.00 87.94 318 VAL A O 1
ATOM 2496 N N . SER A 1 319 ? 0.401 12.424 19.720 1.00 92.81 319 SER A N 1
ATOM 2497 C CA . SER A 1 319 ? -0.358 11.371 20.417 1.00 92.81 319 SER A CA 1
ATOM 2498 C C . SER A 1 319 ? -1.553 11.949 21.184 1.00 92.81 319 SER A C 1
ATOM 2500 O O . SER A 1 319 ? -1.361 12.777 22.075 1.00 92.81 319 SER A O 1
ATOM 2502 N N . TYR A 1 320 ? -2.782 11.529 20.867 1.00 95.12 320 TYR A N 1
ATOM 2503 C CA . TYR A 1 320 ? -4.004 11.996 21.542 1.00 95.12 320 TYR A CA 1
ATOM 2504 C C . TYR A 1 320 ? -5.156 10.982 21.457 1.00 95.12 320 TYR A C 1
ATOM 2506 O O . TYR A 1 320 ? -5.220 10.170 20.535 1.00 95.12 320 TYR A O 1
ATOM 2514 N N . VAL A 1 321 ? -6.097 11.046 22.405 1.00 97.25 321 VAL A N 1
ATOM 2515 C CA . VAL A 1 321 ? -7.315 10.216 22.391 1.00 97.25 321 VAL A CA 1
ATOM 2516 C C . VAL A 1 321 ? -8.452 10.966 21.694 1.00 97.25 321 VAL A C 1
ATOM 2518 O O . VAL A 1 321 ? -8.811 12.073 22.093 1.00 97.25 321 VAL A O 1
ATOM 2521 N N . ALA A 1 322 ? -9.037 10.352 20.668 1.00 96.25 322 ALA A N 1
ATOM 2522 C CA . ALA A 1 322 ? -10.218 10.825 19.961 1.00 96.25 322 ALA A CA 1
ATOM 2523 C C . ALA A 1 322 ? -11.467 10.054 20.414 1.00 96.25 322 ALA A C 1
ATOM 2525 O O . ALA A 1 322 ? -11.453 8.825 20.494 1.00 96.25 322 ALA A O 1
ATOM 2526 N N . LYS A 1 323 ? -12.553 10.790 20.684 1.00 94.19 323 LYS A N 1
ATOM 2527 C CA . LYS A 1 323 ? -13.864 10.232 21.072 1.00 94.19 323 LYS A CA 1
ATOM 2528 C C . LYS A 1 323 ? -14.837 10.098 19.900 1.00 94.19 323 LYS A C 1
ATOM 2530 O O . LYS A 1 323 ? -15.730 9.264 19.927 1.00 94.19 323 LYS A O 1
ATOM 2535 N N . GLU A 1 324 ? -14.665 10.919 18.866 1.00 92.69 324 GLU A N 1
ATOM 2536 C CA . GLU A 1 324 ? -15.493 10.886 17.661 1.00 92.69 324 GLU A CA 1
ATOM 2537 C C . GLU A 1 324 ? -14.794 10.060 16.578 1.00 92.69 324 GLU A C 1
ATOM 2539 O O . GLU A 1 324 ? -13.723 10.425 16.075 1.00 92.69 324 GLU A O 1
ATOM 2544 N N . THR A 1 325 ? -15.400 8.921 16.234 1.00 95.62 325 THR A N 1
ATOM 2545 C CA . THR A 1 325 ? -14.889 7.989 15.225 1.00 95.62 325 THR A CA 1
ATOM 2546 C C . THR A 1 325 ? -16.029 7.464 14.339 1.00 95.62 325 THR A C 1
ATOM 2548 O O . THR A 1 325 ? -17.151 7.280 14.813 1.00 95.62 325 THR A O 1
ATOM 2551 N N . PRO A 1 326 ? -15.770 7.160 13.055 1.00 96.94 326 PRO A N 1
ATOM 2552 C CA . PRO A 1 326 ? -16.743 6.509 12.175 1.00 96.94 326 PRO A CA 1
ATOM 2553 C C . PRO A 1 326 ? -16.851 4.985 12.390 1.00 96.94 326 PRO A C 1
ATOM 2555 O O . PRO A 1 326 ? -17.515 4.307 11.606 1.00 96.94 326 PRO A O 1
ATOM 2558 N N . MET A 1 327 ? -16.223 4.417 13.429 1.00 97.75 327 MET A N 1
ATOM 2559 C CA . MET A 1 327 ? -16.107 2.961 13.615 1.00 97.75 327 MET A CA 1
ATOM 2560 C C . MET A 1 327 ? -17.462 2.250 13.709 1.00 97.75 327 MET A C 1
ATOM 2562 O O . MET A 1 327 ? -17.630 1.187 13.112 1.00 97.75 327 MET A O 1
ATOM 2566 N N . GLY A 1 328 ? -18.466 2.860 14.349 1.00 97.50 328 GLY A N 1
ATOM 2567 C CA . GLY A 1 328 ? -19.833 2.324 14.368 1.00 97.50 328 GLY A CA 1
ATOM 2568 C C . GLY A 1 328 ? -20.459 2.197 12.970 1.00 97.50 328 GLY A C 1
ATOM 2569 O O . GLY A 1 328 ? -21.142 1.216 12.682 1.00 97.50 328 GLY A O 1
ATOM 2570 N N . LEU A 1 329 ? -20.173 3.132 12.054 1.00 97.75 329 LEU A N 1
ATOM 2571 C CA . LEU A 1 329 ? -20.636 3.052 10.662 1.00 97.75 329 LEU A CA 1
ATOM 2572 C C . LEU A 1 329 ? -19.915 1.935 9.899 1.00 97.75 329 LEU A C 1
ATOM 2574 O O . LEU A 1 329 ? -20.542 1.213 9.124 1.00 97.75 329 LEU A O 1
ATOM 2578 N N . TYR A 1 330 ? -18.615 1.756 10.143 1.00 98.12 330 TYR A N 1
ATOM 2579 C CA . TYR A 1 330 ? -17.824 0.686 9.532 1.00 98.12 330 TYR A CA 1
ATOM 2580 C C . TYR A 1 330 ? -18.271 -0.702 10.014 1.00 98.12 330 TYR A C 1
ATOM 2582 O O . TYR A 1 330 ? -18.393 -1.620 9.202 1.00 98.12 330 TYR A O 1
ATOM 2590 N N . LEU A 1 331 ? -18.590 -0.843 11.306 1.00 98.12 331 LEU A N 1
ATOM 2591 C CA . LEU A 1 331 ? -19.173 -2.061 11.870 1.00 98.12 331 LEU A CA 1
ATOM 2592 C C . LEU A 1 331 ? -20.558 -2.352 11.272 1.00 98.12 331 LEU A C 1
ATOM 2594 O O . LEU A 1 331 ? -20.818 -3.488 10.883 1.00 98.12 331 LEU A O 1
ATOM 2598 N N . ASN A 1 332 ? -21.415 -1.337 11.113 1.00 98.25 332 ASN A N 1
ATOM 2599 C CA . ASN A 1 332 ? -22.719 -1.494 10.458 1.00 98.25 332 ASN A CA 1
ATOM 2600 C C . ASN A 1 332 ? -22.584 -1.949 8.994 1.00 98.25 332 ASN A C 1
ATOM 2602 O O . ASN A 1 332 ? -23.310 -2.846 8.561 1.00 98.25 332 ASN A O 1
ATOM 2606 N N . CYS A 1 333 ? -21.627 -1.389 8.242 1.00 98.25 333 CYS A N 1
ATOM 2607 C CA . CYS A 1 333 ? -21.322 -1.841 6.881 1.00 98.25 333 CYS A CA 1
ATOM 2608 C C . CYS A 1 333 ? -20.857 -3.304 6.876 1.00 98.25 333 CYS A C 1
ATOM 2610 O O . CYS A 1 333 ? -21.368 -4.114 6.104 1.00 98.25 333 CYS A O 1
ATOM 2612 N N . HIS A 1 334 ? -19.938 -3.667 7.777 1.00 98.50 334 HIS A N 1
ATOM 2613 C CA . HIS A 1 334 ? -19.475 -5.043 7.919 1.00 98.50 334 HIS A CA 1
ATOM 2614 C C . HIS A 1 334 ? -20.617 -6.016 8.262 1.00 98.50 334 HIS A C 1
ATOM 2616 O O . HIS A 1 334 ? -20.711 -7.069 7.637 1.00 98.50 334 HIS A O 1
ATOM 2622 N N . ALA A 1 335 ? -21.503 -5.663 9.197 1.00 98.44 335 ALA A N 1
ATOM 2623 C CA . ALA A 1 335 ? -22.641 -6.491 9.597 1.00 98.44 335 ALA A CA 1
ATOM 2624 C C . ALA A 1 335 ? -23.656 -6.687 8.454 1.00 98.44 335 ALA A C 1
ATOM 2626 O O . ALA A 1 335 ? -24.182 -7.786 8.271 1.00 98.44 335 ALA A O 1
ATOM 2627 N N . ALA A 1 336 ? -23.893 -5.652 7.639 1.00 98.38 336 ALA A N 1
ATOM 2628 C CA . ALA A 1 336 ? -24.710 -5.768 6.432 1.00 98.38 336 ALA A CA 1
ATOM 2629 C C . ALA A 1 336 ? -24.076 -6.726 5.407 1.00 98.38 336 ALA A C 1
ATOM 2631 O O . ALA A 1 336 ? -24.756 -7.620 4.902 1.00 98.38 336 ALA A O 1
ATOM 2632 N N . MET A 1 337 ? -22.766 -6.598 5.156 1.00 98.38 337 MET A N 1
ATOM 2633 C CA . MET A 1 337 ? -22.022 -7.528 4.297 1.00 98.38 337 MET A CA 1
ATOM 2634 C C . MET A 1 337 ? -22.049 -8.958 4.852 1.00 98.38 337 MET A C 1
ATOM 2636 O O . MET A 1 337 ? -22.225 -9.904 4.093 1.00 98.38 337 MET A O 1
ATOM 2640 N N . GLU A 1 338 ? -21.901 -9.138 6.164 1.00 98.56 338 GLU A N 1
ATOM 2641 C CA . GLU A 1 338 ? -21.909 -10.455 6.804 1.00 98.56 338 GLU A CA 1
ATOM 2642 C C . GLU A 1 338 ? -23.255 -11.163 6.627 1.00 98.56 338 GLU A C 1
ATOM 2644 O O . GLU A 1 338 ? -23.281 -12.318 6.211 1.00 98.56 338 GLU A O 1
ATOM 2649 N N . ARG A 1 339 ? -24.374 -10.446 6.779 1.00 98.12 339 ARG A N 1
ATOM 2650 C CA . ARG A 1 339 ? -25.706 -10.981 6.466 1.00 98.12 339 ARG A CA 1
ATOM 2651 C C . ARG A 1 339 ? -25.847 -11.408 4.998 1.00 98.12 339 ARG A C 1
ATOM 2653 O O . ARG A 1 339 ? -26.515 -12.397 4.708 1.00 98.12 339 ARG A O 1
ATOM 2660 N N . MET A 1 340 ? -25.213 -10.694 4.063 1.00 97.94 340 MET A N 1
ATOM 2661 C CA . MET A 1 340 ? -25.170 -11.114 2.654 1.00 97.94 340 MET A CA 1
ATOM 2662 C C . MET A 1 340 ? -24.325 -12.386 2.466 1.00 97.94 340 MET A C 1
ATOM 2664 O O . MET A 1 340 ? -24.705 -13.240 1.669 1.00 97.94 340 MET A O 1
ATOM 2668 N N . ARG A 1 341 ? -23.236 -12.567 3.231 1.00 98.38 341 ARG A N 1
ATOM 2669 C CA . ARG A 1 341 ? -22.439 -13.812 3.237 1.00 98.38 341 ARG A CA 1
ATOM 2670 C C . ARG A 1 341 ? -23.202 -15.001 3.815 1.00 98.38 341 ARG A C 1
ATOM 2672 O O . ARG A 1 341 ? -23.099 -16.090 3.268 1.00 98.38 341 ARG A O 1
ATOM 2679 N N . GLU A 1 342 ? -23.971 -14.811 4.888 1.00 98.19 342 GLU A N 1
ATOM 2680 C CA . GLU A 1 342 ? -24.818 -15.863 5.475 1.00 98.19 342 GLU A CA 1
ATOM 2681 C C . GLU A 1 342 ? -25.856 -16.381 4.470 1.00 98.19 342 GLU A C 1
ATOM 2683 O O . GLU A 1 342 ? -26.027 -17.590 4.317 1.00 98.19 342 GLU A O 1
ATOM 2688 N N . ILE A 1 343 ? -26.515 -15.466 3.749 1.00 97.75 343 ILE A N 1
ATOM 2689 C CA . ILE A 1 343 ? -27.453 -15.807 2.672 1.00 97.75 343 ILE A CA 1
ATOM 2690 C C . ILE A 1 343 ? -26.708 -16.522 1.535 1.00 97.75 343 ILE A C 1
ATOM 2692 O O . ILE A 1 343 ? -27.135 -17.591 1.105 1.00 97.75 343 ILE A O 1
ATOM 2696 N N . ALA A 1 344 ? -25.559 -15.995 1.101 1.00 97.19 344 ALA A N 1
ATOM 2697 C CA . ALA A 1 344 ? -24.773 -16.589 0.022 1.00 97.19 344 ALA A CA 1
ATOM 2698 C C . ALA A 1 344 ? -24.244 -17.997 0.344 1.00 97.19 344 ALA A C 1
ATOM 2700 O O . ALA A 1 344 ? -24.270 -18.879 -0.510 1.00 97.19 344 ALA A O 1
ATOM 2701 N N . GLU A 1 345 ? -23.799 -18.239 1.577 1.00 96.88 345 GLU A N 1
ATOM 2702 C CA . GLU A 1 345 ? -23.331 -19.553 2.028 1.00 96.88 345 GLU A CA 1
ATOM 2703 C C . GLU A 1 345 ? -24.468 -20.579 2.095 1.00 96.88 345 GLU A C 1
ATOM 2705 O O . GLU A 1 345 ? -24.279 -21.738 1.712 1.00 96.88 345 GLU A O 1
ATOM 2710 N N . LYS A 1 346 ? -25.650 -20.146 2.551 1.00 97.19 346 LYS A N 1
ATOM 2711 C CA . LYS A 1 346 ? -26.855 -20.975 2.637 1.00 97.19 346 LYS A CA 1
ATOM 2712 C C . LYS A 1 346 ? -27.399 -21.349 1.255 1.00 97.19 346 LYS A C 1
ATOM 2714 O O . LYS A 1 346 ? -27.746 -22.509 1.040 1.00 97.19 346 LYS A O 1
ATOM 2719 N N . ASP A 1 347 ? -27.454 -20.383 0.342 1.00 96.94 347 ASP A N 1
ATOM 2720 C CA . ASP A 1 347 ? -28.079 -20.528 -0.977 1.00 96.94 347 ASP A CA 1
ATOM 2721 C C . ASP A 1 347 ? -27.058 -20.918 -2.082 1.00 96.94 347 ASP A C 1
ATOM 2723 O O . ASP A 1 347 ? -27.406 -20.999 -3.257 1.00 96.94 347 ASP A O 1
ATOM 2727 N N . ASP A 1 348 ? -25.794 -21.175 -1.708 1.00 94.88 348 ASP A N 1
ATOM 2728 C CA . ASP A 1 348 ? -24.631 -21.455 -2.578 1.00 94.88 348 ASP A CA 1
ATOM 2729 C C . ASP A 1 348 ? -24.353 -20.395 -3.667 1.00 94.88 348 ASP A C 1
ATOM 2731 O O . ASP A 1 348 ? -23.822 -20.689 -4.740 1.00 94.88 348 ASP A O 1
ATOM 2735 N N . THR A 1 349 ? -24.676 -19.132 -3.402 1.00 96.25 349 THR A N 1
ATOM 2736 C CA . THR A 1 349 ? -24.415 -18.013 -4.321 1.00 96.25 349 THR A CA 1
ATOM 2737 C C . THR A 1 349 ? -23.087 -17.309 -3.997 1.00 96.25 349 THR A C 1
ATOM 2739 O O . THR A 1 349 ? -22.284 -17.786 -3.190 1.00 96.25 349 THR A O 1
ATOM 2742 N N . ARG A 1 350 ? -22.775 -16.209 -4.697 1.00 96.38 350 ARG A N 1
ATOM 2743 C CA . ARG A 1 350 ? -21.594 -15.382 -4.395 1.00 96.38 350 ARG A CA 1
ATOM 2744 C C . ARG A 1 350 ? -21.885 -14.471 -3.197 1.00 96.38 350 ARG A C 1
ATOM 2746 O O . ARG A 1 350 ? -22.976 -13.920 -3.085 1.00 96.38 350 ARG A O 1
ATOM 2753 N N . GLY A 1 351 ? -20.900 -14.303 -2.322 1.00 97.94 351 GLY A N 1
ATOM 2754 C CA . GLY A 1 351 ? -20.901 -13.280 -1.282 1.00 97.94 351 GLY A CA 1
ATOM 2755 C C . GLY A 1 351 ? -20.716 -11.877 -1.873 1.00 97.94 351 GLY A C 1
ATOM 2756 O O . GLY A 1 351 ? -20.360 -11.748 -3.045 1.00 97.94 351 GLY A O 1
ATOM 2757 N N . PRO A 1 352 ? -20.919 -10.824 -1.066 1.00 98.31 352 PRO A N 1
ATOM 2758 C CA . PRO A 1 352 ? -20.963 -9.450 -1.546 1.00 98.31 352 PRO A CA 1
ATOM 2759 C C . PRO A 1 352 ? -19.617 -8.980 -2.103 1.00 98.31 352 PRO A C 1
ATOM 2761 O O . PRO A 1 352 ? -18.573 -9.109 -1.456 1.00 98.31 352 PRO A O 1
ATOM 2764 N N . ILE A 1 353 ? -19.659 -8.355 -3.272 1.00 98.75 353 ILE A N 1
ATOM 2765 C CA . ILE A 1 353 ? -18.553 -7.616 -3.874 1.00 98.75 353 ILE A CA 1
ATOM 2766 C C . ILE A 1 353 ? -18.740 -6.138 -3.525 1.00 98.75 353 ILE A C 1
ATOM 2768 O O . ILE A 1 353 ? -19.710 -5.501 -3.934 1.00 98.75 353 ILE A O 1
ATOM 2772 N N . THR A 1 354 ? -17.832 -5.589 -2.717 1.00 98.81 354 THR A N 1
ATOM 2773 C CA . THR A 1 354 ? -17.922 -4.222 -2.181 1.00 98.81 354 THR A CA 1
ATOM 2774 C C . THR A 1 354 ? -16.722 -3.385 -2.599 1.00 98.81 354 THR A C 1
ATOM 2776 O O . THR A 1 354 ? -15.580 -3.745 -2.314 1.00 98.81 354 THR A O 1
ATOM 2779 N N . MET A 1 355 ? -16.974 -2.242 -3.235 1.00 98.75 355 MET A N 1
ATOM 2780 C CA . MET A 1 355 ? -15.939 -1.310 -3.688 1.00 98.75 355 MET A CA 1
ATOM 2781 C C . MET A 1 355 ? -15.880 -0.063 -2.802 1.00 98.75 355 MET A C 1
ATOM 2783 O O . MET A 1 355 ? -16.910 0.526 -2.488 1.00 98.75 355 MET A O 1
ATOM 2787 N N . VAL A 1 356 ? -14.679 0.363 -2.408 1.00 98.81 356 VAL A N 1
ATOM 2788 C CA . VAL A 1 356 ? -14.455 1.560 -1.584 1.00 98.81 356 VAL A CA 1
ATOM 2789 C C . VAL A 1 356 ? -13.856 2.667 -2.445 1.00 98.81 356 VAL A C 1
ATOM 2791 O O . VAL A 1 356 ? -12.746 2.527 -2.954 1.00 98.81 356 VAL A O 1
ATOM 2794 N N . VAL A 1 357 ? -14.579 3.780 -2.582 1.00 98.69 357 VAL A N 1
ATOM 2795 C CA . VAL A 1 357 ? -14.247 4.898 -3.480 1.00 98.69 357 VAL A CA 1
ATOM 2796 C C . VAL A 1 357 ? -14.208 6.233 -2.740 1.00 98.69 357 VAL A C 1
ATOM 2798 O O . VAL A 1 357 ? -14.753 6.385 -1.650 1.00 98.69 357 VAL A O 1
ATOM 2801 N N . GLY A 1 358 ? -13.546 7.223 -3.335 1.00 97.75 358 GLY A N 1
ATOM 2802 C CA . GLY A 1 358 ? -13.336 8.543 -2.736 1.00 97.75 358 GLY A CA 1
ATOM 2803 C C . GLY A 1 358 ? -11.980 9.138 -3.131 1.00 97.75 358 GLY A C 1
ATOM 2804 O O . GLY A 1 358 ? -11.131 8.420 -3.677 1.00 97.75 358 GLY A O 1
ATOM 2805 N N . PRO A 1 359 ? -11.756 10.441 -2.897 1.00 96.62 359 PRO A N 1
ATOM 2806 C CA . PRO A 1 359 ? -10.526 11.125 -3.289 1.00 96.62 359 PRO A CA 1
ATOM 2807 C C . PRO A 1 359 ? -9.290 10.612 -2.523 1.00 96.62 359 PRO A C 1
ATOM 2809 O O . PRO A 1 359 ? -9.336 9.636 -1.765 1.00 96.62 359 PRO A O 1
ATOM 2812 N N . CYS A 1 360 ? -8.131 11.217 -2.772 1.00 94.00 360 CYS A N 1
ATOM 2813 C CA . CYS A 1 360 ? -6.947 10.990 -1.945 1.00 94.00 360 CYS A CA 1
ATOM 2814 C C . CYS A 1 360 ? -7.228 11.333 -0.469 1.00 94.00 360 CYS A C 1
ATOM 2816 O O . CYS A 1 360 ? -8.023 12.218 -0.183 1.00 94.00 360 CYS A O 1
ATOM 2818 N N . ASP A 1 361 ? -6.564 10.625 0.447 1.00 93.50 361 ASP A N 1
ATOM 2819 C CA . ASP A 1 361 ? -6.519 10.926 1.889 1.00 93.50 361 ASP A CA 1
ATOM 2820 C C . ASP A 1 361 ? -7.879 11.004 2.610 1.00 93.50 361 ASP A C 1
ATOM 2822 O O . ASP A 1 361 ? -8.085 11.799 3.519 1.00 93.50 361 ASP A O 1
ATOM 2826 N N . VAL A 1 362 ? -8.794 10.091 2.258 1.00 95.88 362 VAL A N 1
ATOM 2827 C CA . VAL A 1 362 ? -10.069 9.863 2.981 1.00 95.88 362 VAL A CA 1
ATOM 2828 C C . VAL A 1 362 ? -10.120 8.542 3.764 1.00 95.88 362 VAL A C 1
ATOM 2830 O O . VAL A 1 362 ? -11.133 8.215 4.372 1.00 95.88 362 VAL A O 1
ATOM 2833 N N . GLY A 1 363 ? -9.033 7.759 3.760 1.00 95.81 363 GLY A N 1
ATOM 2834 C CA . GLY A 1 363 ? -8.925 6.512 4.536 1.00 95.81 363 GLY A CA 1
ATOM 2835 C C . GLY A 1 363 ? -9.407 5.229 3.840 1.00 95.81 363 GLY A C 1
ATOM 2836 O O . GLY A 1 363 ? -9.611 4.229 4.524 1.00 95.81 363 GLY A O 1
ATOM 2837 N N . LYS A 1 364 ? -9.553 5.215 2.502 1.00 97.31 364 LYS A N 1
ATOM 2838 C CA . LYS A 1 364 ? -10.033 4.048 1.720 1.00 97.31 364 LYS A CA 1
ATOM 2839 C C . LYS A 1 364 ? -9.352 2.725 2.092 1.00 97.31 364 LYS A C 1
ATOM 2841 O O . LYS A 1 364 ? -10.029 1.765 2.457 1.00 97.31 364 LYS A O 1
ATOM 2846 N N . SER A 1 365 ? -8.020 2.687 2.065 1.00 95.81 365 SER A N 1
ATOM 2847 C CA . SER A 1 365 ? -7.240 1.479 2.362 1.00 95.81 365 SER A CA 1
ATOM 2848 C C . SER A 1 365 ? -7.373 1.045 3.828 1.00 95.81 365 SER A C 1
ATOM 2850 O O . SER A 1 365 ? -7.422 -0.149 4.116 1.00 95.81 365 SER A O 1
ATOM 2852 N N . THR A 1 366 ? -7.517 2.001 4.753 1.00 96.56 366 THR A N 1
ATOM 2853 C CA . THR A 1 366 ? -7.800 1.734 6.172 1.00 96.56 366 THR A CA 1
ATOM 2854 C C . THR A 1 366 ? -9.173 1.087 6.353 1.00 96.56 366 THR A C 1
ATOM 2856 O O . THR A 1 366 ? -9.280 0.087 7.060 1.00 96.56 366 THR A O 1
ATOM 2859 N N . LEU A 1 367 ? -10.208 1.595 5.672 1.00 98.06 367 LEU A N 1
ATOM 2860 C CA . LEU A 1 367 ? -11.543 0.993 5.690 1.00 98.06 367 LEU A CA 1
ATOM 2861 C C . LEU A 1 367 ? -11.528 -0.421 5.091 1.00 98.06 367 LEU A C 1
ATOM 2863 O O . LEU A 1 367 ? -12.058 -1.343 5.707 1.00 98.06 367 LEU A O 1
ATOM 2867 N N . CYS A 1 368 ? -10.863 -0.621 3.948 1.00 98.31 368 CYS A N 1
ATOM 2868 C CA . CYS A 1 368 ? -10.697 -1.952 3.356 1.00 98.31 368 CYS A CA 1
ATOM 2869 C C . CYS A 1 368 ? -10.058 -2.924 4.359 1.00 98.31 368 CYS A C 1
ATOM 2871 O O . CYS A 1 368 ? -10.580 -4.016 4.581 1.00 98.31 368 CYS A O 1
ATOM 2873 N N . ARG A 1 369 ? -8.977 -2.501 5.030 1.00 97.62 369 ARG A N 1
ATOM 2874 C CA . ARG A 1 369 ? -8.279 -3.293 6.051 1.00 97.62 369 ARG A CA 1
ATOM 2875 C C . ARG A 1 369 ? -9.191 -3.674 7.223 1.00 97.62 369 ARG A C 1
ATOM 2877 O O . ARG A 1 369 ? -9.202 -4.844 7.601 1.00 97.62 369 ARG A O 1
ATOM 2884 N N . ILE A 1 370 ? -9.995 -2.740 7.738 1.00 98.50 370 ILE A N 1
ATOM 2885 C CA . ILE A 1 370 ? -10.980 -2.997 8.805 1.00 98.50 370 ILE A CA 1
ATOM 2886 C C . ILE A 1 370 ? -12.019 -4.036 8.355 1.00 98.50 370 ILE A C 1
ATOM 2888 O O . ILE A 1 370 ? -12.192 -5.056 9.022 1.00 98.50 370 ILE A O 1
ATOM 2892 N N . LEU A 1 371 ? -12.664 -3.827 7.200 1.00 98.62 371 LEU A N 1
ATOM 2893 C CA . LEU A 1 371 ? -13.720 -4.712 6.685 1.00 98.62 371 LEU A CA 1
ATOM 2894 C C . LEU A 1 371 ? -13.220 -6.145 6.435 1.00 98.62 371 LEU A C 1
ATOM 2896 O O . LEU A 1 371 ? -13.931 -7.109 6.731 1.00 98.62 371 LEU A O 1
ATOM 2900 N N . LEU A 1 372 ? -11.996 -6.281 5.917 1.00 98.50 372 LEU A N 1
ATOM 2901 C CA . LEU A 1 372 ? -11.318 -7.561 5.699 1.00 98.50 372 LEU A CA 1
ATOM 2902 C C . LEU A 1 372 ? -10.960 -8.251 7.022 1.00 98.50 372 LEU A C 1
ATOM 2904 O O . LEU A 1 372 ? -11.241 -9.437 7.184 1.00 98.50 372 LEU A O 1
ATOM 2908 N N . ASN A 1 373 ? -10.390 -7.522 7.987 1.00 98.50 373 ASN A N 1
ATOM 2909 C CA . ASN A 1 373 ? -10.039 -8.077 9.296 1.00 98.50 373 ASN A CA 1
ATOM 2910 C C . ASN A 1 373 ? -11.277 -8.560 10.065 1.00 98.50 373 ASN A C 1
ATOM 2912 O O . ASN A 1 373 ? -11.249 -9.651 10.634 1.00 98.50 373 ASN A O 1
ATOM 2916 N N . TYR A 1 374 ? -12.378 -7.804 10.033 1.00 98.69 374 TYR A N 1
ATOM 2917 C CA . TYR A 1 374 ? -13.651 -8.227 10.624 1.00 98.69 374 TYR A CA 1
ATOM 2918 C C . TYR A 1 374 ? -14.219 -9.473 9.932 1.00 98.69 374 TYR A C 1
ATOM 2920 O O . TYR A 1 374 ? -14.602 -10.424 10.609 1.00 98.69 374 TYR A O 1
ATOM 2928 N N . ALA A 1 375 ? -14.188 -9.540 8.595 1.00 98.38 375 ALA A N 1
ATOM 2929 C CA . ALA A 1 375 ? -14.612 -10.734 7.860 1.00 98.38 375 ALA A CA 1
ATOM 2930 C C . ALA A 1 375 ? -13.812 -11.981 8.266 1.00 98.38 375 ALA A C 1
ATOM 2932 O O . ALA A 1 375 ? -14.395 -13.035 8.516 1.00 98.38 375 ALA A O 1
ATOM 2933 N N . VAL A 1 376 ? -12.490 -11.868 8.409 1.00 97.69 376 VAL A N 1
ATOM 2934 C CA . VAL A 1 376 ? -11.667 -12.998 8.858 1.00 97.69 376 VAL A CA 1
ATOM 2935 C C . VAL A 1 376 ? -11.914 -13.361 10.327 1.00 97.69 376 VAL A C 1
ATOM 2937 O O . VAL A 1 376 ? -11.908 -14.547 10.656 1.00 97.69 376 VAL A O 1
ATOM 2940 N N . ARG A 1 377 ? -12.191 -12.390 11.210 1.00 97.19 377 ARG A N 1
ATOM 2941 C CA . ARG A 1 377 ? -12.613 -12.659 12.603 1.00 97.19 377 ARG A CA 1
ATOM 2942 C C . ARG A 1 377 ? -13.944 -13.422 12.660 1.00 97.19 377 ARG A C 1
ATOM 2944 O O . ARG A 1 377 ? -14.077 -14.324 13.478 1.00 97.19 377 ARG A O 1
ATOM 2951 N N . MET A 1 378 ? -14.853 -13.171 11.715 1.00 97.00 378 MET A N 1
ATOM 2952 C CA . MET A 1 378 ? -16.066 -13.973 11.467 1.00 97.00 378 MET A CA 1
ATOM 2953 C C . MET A 1 378 ? -15.794 -15.300 10.723 1.00 97.00 378 MET A C 1
ATOM 2955 O O . MET A 1 378 ? -16.710 -15.975 10.258 1.00 97.00 378 MET A O 1
ATOM 2959 N N . GLY A 1 379 ? -14.529 -15.705 10.574 1.00 96.81 379 GLY A N 1
ATOM 2960 C CA . GLY A 1 379 ? -14.129 -16.965 9.949 1.00 96.81 379 GLY A CA 1
ATOM 2961 C C . GLY A 1 379 ? -14.246 -17.000 8.422 1.00 96.81 379 GLY A C 1
ATOM 2962 O O . GLY A 1 379 ? -14.060 -18.075 7.839 1.00 96.81 379 GLY A O 1
ATOM 2963 N N . ARG A 1 380 ? -14.535 -15.870 7.763 1.00 97.69 380 ARG A N 1
ATOM 2964 C CA . ARG A 1 380 ? -14.613 -15.733 6.297 1.00 97.69 380 ARG A CA 1
ATOM 2965 C C . ARG A 1 380 ? -13.215 -15.698 5.661 1.00 97.69 380 ARG A C 1
ATOM 2967 O O . ARG A 1 380 ? -12.202 -15.607 6.349 1.00 97.69 380 ARG A O 1
ATOM 2974 N N . ARG A 1 381 ? -13.159 -15.809 4.332 1.00 96.75 381 ARG A N 1
ATOM 2975 C CA . ARG A 1 381 ? -11.939 -15.715 3.506 1.00 96.75 381 ARG A CA 1
ATOM 2976 C C . ARG A 1 381 ? -12.187 -14.842 2.266 1.00 96.75 381 ARG A C 1
ATOM 2978 O O . ARG A 1 381 ? -12.282 -15.383 1.164 1.00 96.75 381 ARG A O 1
ATOM 2985 N N . PRO A 1 382 ? -12.400 -13.525 2.430 1.00 97.81 382 PRO A N 1
ATOM 2986 C CA . PRO A 1 382 ? -12.660 -12.629 1.307 1.00 97.81 382 PRO A CA 1
ATOM 2987 C C . PRO A 1 382 ? -11.422 -12.464 0.418 1.00 97.81 382 PRO A C 1
ATOM 2989 O O . PRO A 1 382 ? -10.283 -12.603 0.874 1.00 97.81 382 PRO A O 1
ATOM 2992 N N . ILE A 1 383 ? -11.644 -12.106 -0.845 1.00 98.19 383 ILE A N 1
ATOM 2993 C CA . ILE A 1 383 ? -10.574 -11.618 -1.721 1.00 98.19 383 ILE A CA 1
ATOM 2994 C C . ILE A 1 383 ? -10.437 -10.105 -1.504 1.00 98.19 383 ILE A C 1
ATOM 2996 O O . ILE A 1 383 ? -11.416 -9.366 -1.596 1.00 98.19 383 ILE A O 1
ATOM 3000 N N . PHE A 1 384 ? -9.228 -9.637 -1.212 1.00 98.31 384 PHE A N 1
ATOM 3001 C CA . PHE A 1 384 ? -8.872 -8.224 -1.294 1.00 98.31 384 PHE A CA 1
ATOM 3002 C C . PHE A 1 384 ? -8.380 -7.924 -2.707 1.00 98.31 384 PHE A C 1
ATOM 3004 O O . PHE A 1 384 ? -7.509 -8.634 -3.201 1.00 98.31 384 PHE A O 1
ATOM 3011 N N . VAL A 1 385 ? -8.914 -6.885 -3.337 1.00 98.56 385 VAL A N 1
ATOM 3012 C CA . VAL A 1 385 ? -8.464 -6.356 -4.628 1.00 98.56 385 VAL A CA 1
ATOM 3013 C C . VAL A 1 385 ? -7.937 -4.944 -4.399 1.00 98.56 385 VAL A C 1
ATOM 3015 O O . VAL A 1 385 ? -8.614 -4.133 -3.765 1.00 98.56 385 VAL A O 1
ATOM 3018 N N . ASP A 1 386 ? -6.758 -4.635 -4.931 1.00 97.75 386 ASP A N 1
ATOM 3019 C CA . ASP A 1 386 ? -6.192 -3.287 -4.902 1.00 97.75 386 ASP A CA 1
ATOM 3020 C C . ASP A 1 386 ? -5.959 -2.785 -6.330 1.00 97.75 386 ASP A C 1
ATOM 3022 O O . ASP A 1 386 ? -5.203 -3.378 -7.106 1.00 97.75 386 ASP A O 1
ATOM 3026 N N . LEU A 1 387 ? -6.662 -1.705 -6.677 1.00 98.19 387 LEU A N 1
ATOM 3027 C CA . LEU A 1 387 ? -6.593 -1.032 -7.973 1.00 98.19 387 LEU A CA 1
ATOM 3028 C C . LEU A 1 387 ? -5.810 0.297 -7.893 1.00 98.19 387 LEU A C 1
ATOM 3030 O O . LEU A 1 387 ? -5.733 1.033 -8.876 1.00 98.19 387 LEU A O 1
ATOM 3034 N N . ASP A 1 388 ? -5.237 0.655 -6.736 1.00 96.81 388 ASP A N 1
ATOM 3035 C CA . ASP A 1 388 ? -4.392 1.850 -6.618 1.00 96.81 388 ASP A CA 1
ATOM 3036 C C . ASP A 1 388 ? -2.955 1.570 -7.093 1.00 96.81 388 ASP A C 1
ATOM 3038 O O . ASP A 1 388 ? -2.067 1.233 -6.315 1.00 96.81 388 ASP A O 1
ATOM 3042 N N . VAL A 1 389 ? -2.692 1.783 -8.383 1.00 95.44 389 VAL A N 1
ATOM 3043 C CA . VAL A 1 389 ? -1.341 1.642 -8.970 1.00 95.44 389 VAL A CA 1
ATOM 3044 C C . VAL A 1 389 ? -0.298 2.603 -8.372 1.00 95.44 389 VAL A C 1
ATOM 3046 O O . VAL A 1 389 ? 0.901 2.397 -8.553 1.00 95.44 389 VAL A O 1
ATOM 3049 N N . GLY A 1 390 ? -0.715 3.666 -7.674 1.00 92.06 390 GLY A N 1
ATOM 3050 C CA . GLY A 1 390 ? 0.180 4.693 -7.141 1.00 92.06 390 GLY A CA 1
ATOM 3051 C C . GLY A 1 390 ? 0.581 4.485 -5.677 1.00 92.06 390 GLY A C 1
ATOM 3052 O O . GLY A 1 390 ? 1.679 4.897 -5.288 1.00 92.06 390 GLY A O 1
ATOM 3053 N N . GLN A 1 391 ? -0.298 3.899 -4.858 1.00 87.50 391 GLN A N 1
ATOM 3054 C CA . GLN A 1 391 ? -0.126 3.679 -3.407 1.00 87.50 391 GLN A CA 1
ATOM 3055 C C . GLN A 1 391 ? -0.706 2.327 -2.925 1.00 87.50 391 GLN A C 1
ATOM 3057 O O . GLN A 1 391 ? -1.057 2.192 -1.752 1.00 87.50 391 GLN A O 1
ATOM 3062 N N . GLY A 1 392 ? -0.856 1.350 -3.820 1.00 86.00 392 GLY A N 1
ATOM 3063 C CA . GLY A 1 392 ? -1.402 0.029 -3.513 1.00 86.00 392 GLY A CA 1
ATOM 3064 C C . GLY A 1 392 ? -0.564 -0.764 -2.508 1.00 86.00 392 GLY A C 1
ATOM 3065 O O . GLY A 1 392 ? 0.642 -0.564 -2.376 1.00 86.00 392 GLY A O 1
ATOM 3066 N N . HIS A 1 393 ? -1.223 -1.678 -1.796 1.00 84.75 393 HIS A N 1
ATOM 3067 C CA . HIS A 1 393 ? -0.642 -2.487 -0.713 1.00 84.75 393 HIS A CA 1
ATOM 3068 C C . HIS A 1 393 ? -0.346 -3.937 -1.140 1.00 84.75 393 HIS A C 1
ATOM 3070 O O . HIS A 1 393 ? 0.036 -4.770 -0.312 1.00 84.75 393 HIS A O 1
ATOM 3076 N N . ILE A 1 394 ? -0.560 -4.258 -2.418 1.00 90.00 394 ILE A N 1
ATOM 3077 C CA . ILE A 1 394 ? -0.272 -5.559 -3.025 1.00 90.00 394 ILE A CA 1
ATOM 3078 C C . ILE A 1 394 ? 0.950 -5.386 -3.929 1.00 90.00 394 ILE A C 1
ATOM 3080 O O . ILE A 1 394 ? 0.909 -4.595 -4.864 1.00 90.00 394 ILE A O 1
ATOM 3084 N N . ALA A 1 395 ? 2.014 -6.148 -3.657 1.00 90.69 395 ALA A N 1
ATOM 3085 C CA . ALA A 1 395 ? 3.287 -6.079 -4.373 1.00 90.69 395 ALA A CA 1
ATOM 3086 C C . ALA A 1 395 ? 3.882 -4.654 -4.418 1.00 90.69 395 ALA A C 1
ATOM 3088 O O . ALA A 1 395 ? 3.985 -4.009 -3.376 1.00 90.69 395 ALA A O 1
ATOM 3089 N N . ILE A 1 396 ? 4.330 -4.199 -5.593 1.00 94.38 396 ILE A N 1
ATOM 3090 C CA . ILE A 1 396 ? 4.998 -2.907 -5.798 1.00 94.38 396 ILE A CA 1
ATOM 3091 C C . ILE A 1 396 ? 4.069 -1.881 -6.482 1.00 94.38 396 ILE A C 1
ATOM 3093 O O . ILE A 1 396 ? 3.099 -2.270 -7.142 1.00 94.38 396 ILE A O 1
ATOM 3097 N N . PRO A 1 397 ? 4.383 -0.571 -6.413 1.00 95.69 397 PRO A N 1
ATOM 3098 C CA . PRO A 1 397 ? 3.735 0.447 -7.240 1.00 95.69 397 PRO A CA 1
ATOM 3099 C C . PRO A 1 397 ? 3.805 0.113 -8.739 1.00 95.69 397 PRO A C 1
ATOM 3101 O O . PRO A 1 397 ? 4.721 -0.568 -9.194 1.00 95.69 397 PRO A O 1
ATOM 3104 N N . GLY A 1 398 ? 2.852 0.620 -9.520 1.00 96.19 398 GLY A N 1
ATOM 3105 C CA . GLY A 1 398 ? 2.717 0.297 -10.943 1.00 96.19 398 GLY A CA 1
ATOM 3106 C C . GLY A 1 398 ? 2.055 -1.055 -11.219 1.00 96.19 398 GLY A C 1
ATOM 3107 O O . GLY A 1 398 ? 2.247 -1.623 -12.296 1.00 96.19 398 GLY A O 1
ATOM 3108 N N . THR A 1 399 ? 1.276 -1.581 -10.271 1.00 97.38 399 THR A N 1
ATOM 3109 C CA . THR A 1 399 ? 0.568 -2.861 -10.407 1.00 97.38 399 THR A CA 1
ATOM 3110 C C . THR A 1 399 ? -0.891 -2.756 -9.967 1.00 97.38 399 THR A C 1
ATOM 3112 O O . THR A 1 399 ? -1.252 -1.879 -9.182 1.00 97.38 399 THR A O 1
ATOM 3115 N N . VAL A 1 400 ? -1.728 -3.656 -10.483 1.00 97.94 400 VAL A N 1
ATOM 3116 C CA . VAL A 1 400 ? -3.048 -3.972 -9.911 1.00 97.94 400 VAL A CA 1
ATOM 3117 C C . VAL A 1 400 ? -3.043 -5.435 -9.485 1.00 97.94 400 VAL A C 1
ATOM 3119 O O . VAL A 1 400 ? -2.376 -6.262 -10.118 1.00 97.94 400 VAL A O 1
ATOM 3122 N N . GLY A 1 401 ? -3.763 -5.787 -8.422 1.00 97.38 401 GLY A N 1
ATOM 3123 C CA . GLY A 1 401 ? -3.687 -7.151 -7.907 1.00 97.38 401 GLY A CA 1
ATOM 3124 C C . GLY A 1 401 ? -4.783 -7.561 -6.939 1.00 97.38 401 GLY A C 1
ATOM 3125 O O . GLY A 1 401 ? -5.636 -6.768 -6.542 1.00 97.38 401 GLY A O 1
ATOM 3126 N N . ALA A 1 402 ? -4.743 -8.837 -6.562 1.00 97.69 402 ALA A N 1
ATOM 3127 C CA . ALA A 1 402 ? -5.662 -9.448 -5.618 1.00 97.69 402 ALA A CA 1
ATOM 3128 C C . ALA A 1 402 ? -4.974 -10.463 -4.691 1.00 97.69 402 ALA A C 1
ATOM 3130 O O . ALA A 1 402 ? -4.054 -11.183 -5.082 1.00 97.69 402 ALA A O 1
ATOM 3131 N N . LEU A 1 403 ? -5.468 -10.561 -3.459 1.00 96.00 403 LEU A N 1
ATOM 3132 C CA . LEU A 1 403 ? -4.962 -11.432 -2.402 1.00 96.00 403 LEU A CA 1
ATOM 3133 C C . LEU A 1 403 ? -6.128 -12.137 -1.698 1.00 96.00 403 LEU A C 1
ATOM 3135 O O . LEU A 1 403 ? -7.116 -11.499 -1.340 1.00 96.00 403 LEU A O 1
ATOM 3139 N N . LEU A 1 404 ? -6.015 -13.444 -1.450 1.00 96.00 404 LEU A N 1
ATOM 3140 C CA . LEU A 1 404 ? -6.973 -14.154 -0.597 1.00 96.00 404 LEU A CA 1
ATOM 3141 C C . LEU A 1 404 ? -6.628 -13.889 0.874 1.00 96.00 404 LEU A C 1
ATOM 3143 O O . LEU A 1 404 ? -5.559 -14.282 1.340 1.00 96.00 404 LEU A O 1
ATOM 3147 N N . VAL A 1 405 ? -7.525 -13.242 1.618 1.00 96.44 405 VAL A N 1
ATOM 3148 C CA . VAL A 1 405 ? -7.264 -12.881 3.015 1.00 96.44 405 VAL A CA 1
ATOM 3149 C C . VAL A 1 405 ? -7.782 -13.981 3.939 1.00 96.44 405 VAL A C 1
ATOM 3151 O O . VAL A 1 405 ? -8.979 -14.112 4.172 1.00 96.44 405 VAL A O 1
ATOM 3154 N N . GLU A 1 406 ? -6.866 -14.794 4.468 1.00 93.88 406 GLU A N 1
ATOM 3155 C CA . GLU A 1 406 ? -7.200 -15.929 5.346 1.00 93.88 406 GLU A CA 1
ATOM 3156 C C . GLU A 1 406 ? -6.965 -15.676 6.841 1.00 93.88 406 GLU A C 1
ATOM 3158 O O . GLU A 1 406 ? -7.369 -16.488 7.674 1.00 93.88 406 GLU A O 1
ATOM 3163 N N . ARG A 1 407 ? -6.246 -14.601 7.183 1.00 94.62 407 ARG A N 1
ATOM 3164 C CA . ARG A 1 407 ? -5.788 -14.265 8.543 1.00 94.62 407 ARG A CA 1
ATOM 3165 C C . ARG A 1 407 ? -5.887 -12.747 8.740 1.00 94.62 407 ARG A C 1
ATOM 3167 O O . ARG A 1 407 ? -5.686 -12.030 7.756 1.00 94.62 407 ARG A O 1
ATOM 3174 N N . PRO A 1 408 ? -6.157 -12.238 9.958 1.00 94.50 408 PRO A N 1
ATOM 3175 C CA . PRO A 1 408 ? -6.098 -10.803 10.214 1.00 94.50 408 PRO A CA 1
ATOM 3176 C C . PRO A 1 408 ? -4.712 -10.249 9.872 1.00 94.50 408 PRO A C 1
ATOM 3178 O O . PRO A 1 408 ? -3.700 -10.926 10.068 1.00 94.50 408 PRO A O 1
ATOM 3181 N N . SER A 1 409 ? -4.663 -9.017 9.368 1.00 93.88 409 SER A N 1
ATOM 3182 C CA . SER A 1 409 ? -3.415 -8.332 9.024 1.00 93.88 409 SER A CA 1
ATOM 3183 C C . SER A 1 409 ? -2.457 -8.292 10.217 1.00 93.88 409 SER A C 1
ATOM 3185 O O . SER A 1 409 ? -2.886 -8.006 11.339 1.00 93.88 409 SER A O 1
ATOM 3187 N N . ASN A 1 410 ? -1.158 -8.496 9.991 1.00 93.06 410 ASN A N 1
ATOM 3188 C CA . ASN A 1 410 ? -0.150 -8.086 10.962 1.00 93.06 410 ASN A CA 1
ATOM 3189 C C . ASN A 1 410 ? -0.321 -6.578 11.193 1.00 93.06 410 ASN A C 1
ATOM 3191 O O . ASN A 1 410 ? -0.425 -5.810 10.240 1.00 93.06 410 ASN A O 1
ATOM 3195 N N . ILE A 1 411 ? -0.380 -6.153 12.454 1.00 91.19 411 ILE A N 1
ATOM 3196 C CA . ILE A 1 411 ? -0.598 -4.755 12.841 1.00 91.19 411 ILE A CA 1
ATOM 3197 C C . ILE A 1 411 ? 0.418 -3.821 12.167 1.00 91.19 411 ILE A C 1
ATOM 3199 O O . ILE A 1 411 ? 0.009 -2.796 11.621 1.00 91.19 411 ILE A O 1
ATOM 3203 N N . VAL A 1 412 ? 1.693 -4.219 12.116 1.00 85.88 412 VAL A N 1
ATOM 3204 C CA . VAL A 1 412 ? 2.765 -3.426 11.495 1.00 85.88 412 VAL A CA 1
ATOM 3205 C C . VAL A 1 412 ? 2.878 -3.712 9.993 1.00 85.88 412 VAL A C 1
ATOM 3207 O O . VAL A 1 412 ? 2.827 -2.786 9.197 1.00 85.88 412 VAL A O 1
ATOM 3210 N N . GLU A 1 413 ? 2.982 -4.986 9.599 1.00 85.00 413 GLU A N 1
ATOM 3211 C CA . GLU A 1 413 ? 3.341 -5.385 8.220 1.00 85.00 413 GLU A CA 1
ATOM 3212 C C . GLU A 1 413 ? 2.145 -5.489 7.247 1.00 85.00 413 GLU A C 1
ATOM 3214 O O . GLU A 1 413 ? 2.333 -5.734 6.061 1.00 85.00 413 GLU A O 1
ATOM 3219 N N . GLY A 1 414 ? 0.903 -5.339 7.717 1.00 89.75 414 GLY A N 1
ATOM 3220 C CA . GLY A 1 414 ? -0.285 -5.455 6.866 1.00 89.75 414 GLY A CA 1
ATOM 3221 C C . GLY A 1 414 ? -0.677 -6.903 6.542 1.00 89.75 414 GLY A C 1
ATOM 3222 O O . GLY A 1 414 ? -0.555 -7.803 7.376 1.00 89.75 414 GLY A O 1
ATOM 3223 N N . PHE A 1 415 ? -1.262 -7.131 5.365 1.00 89.25 415 PHE A N 1
ATOM 3224 C CA . PHE A 1 415 ? -1.700 -8.468 4.948 1.00 89.25 415 PHE A CA 1
ATOM 3225 C C . PHE A 1 415 ? -0.527 -9.311 4.440 1.00 89.25 415 PHE A C 1
ATOM 3227 O O . PHE A 1 415 ? 0.374 -8.812 3.775 1.00 89.25 415 PHE A O 1
ATOM 3234 N N . SER A 1 416 ? -0.554 -10.615 4.725 1.00 84.75 416 SER A N 1
ATOM 3235 C CA . SER A 1 416 ? 0.487 -11.533 4.258 1.00 84.75 416 SER A CA 1
ATOM 3236 C C . SER A 1 416 ? 0.402 -11.705 2.740 1.00 84.75 416 SER A C 1
ATOM 3238 O O . SER A 1 416 ? -0.551 -12.305 2.249 1.00 84.75 416 SER A O 1
ATOM 3240 N N . GLN A 1 417 ? 1.400 -11.213 2.002 1.00 79.25 417 GLN A N 1
ATOM 3241 C CA . GLN A 1 417 ? 1.485 -11.323 0.539 1.00 79.25 417 GLN A CA 1
ATOM 3242 C C . GLN A 1 417 ? 1.902 -12.741 0.077 1.00 79.25 417 GLN A C 1
ATOM 3244 O O . GLN A 1 417 ? 2.823 -12.913 -0.717 1.00 79.25 417 GLN A O 1
ATOM 3249 N N . GLN A 1 418 ? 1.244 -13.788 0.584 1.00 78.44 418 GLN A N 1
ATOM 3250 C CA . GLN A 1 418 ? 1.444 -15.162 0.114 1.00 78.44 418 GLN A CA 1
ATOM 3251 C C . GLN A 1 418 ? 0.646 -15.398 -1.176 1.00 78.44 418 GLN A C 1
ATOM 3253 O O . GLN A 1 418 ? -0.580 -15.330 -1.171 1.00 78.44 418 GLN A O 1
ATOM 3258 N N . ALA A 1 419 ? 1.358 -15.688 -2.271 1.00 84.94 419 ALA A N 1
ATOM 3259 C CA . ALA A 1 419 ? 0.801 -15.963 -3.602 1.00 84.94 419 ALA A CA 1
ATOM 3260 C C . ALA A 1 419 ? -0.267 -14.945 -4.094 1.00 84.94 419 ALA A C 1
ATOM 3262 O O . ALA A 1 419 ? -1.380 -15.348 -4.463 1.00 84.94 419 ALA A O 1
ATOM 3263 N N . PRO A 1 420 ? 0.039 -13.629 -4.107 1.00 93.56 420 PRO A N 1
ATOM 3264 C CA . PRO A 1 420 ? -0.851 -12.630 -4.684 1.00 93.56 420 PRO A CA 1
ATOM 3265 C C . PRO A 1 420 ? -0.983 -12.838 -6.198 1.00 93.56 420 PRO A C 1
ATOM 3267 O O . PRO A 1 420 ? -0.045 -13.258 -6.874 1.00 93.56 420 PRO A O 1
ATOM 3270 N N . LEU A 1 421 ? -2.151 -12.506 -6.738 1.00 96.44 421 LEU A N 1
ATOM 3271 C CA . LEU A 1 421 ? -2.351 -12.321 -8.171 1.00 96.44 421 LEU A CA 1
ATOM 3272 C C . LEU A 1 421 ? -1.984 -10.873 -8.503 1.00 96.44 421 LEU A C 1
ATOM 3274 O O . LEU A 1 421 ? -2.546 -9.963 -7.901 1.00 96.44 421 LEU A O 1
ATOM 3278 N N . VAL A 1 422 ? -1.049 -10.654 -9.426 1.00 97.38 422 VAL A N 1
ATOM 3279 C CA . VAL A 1 422 ? -0.528 -9.315 -9.741 1.00 97.38 422 VAL A CA 1
ATOM 3280 C C . VAL A 1 422 ? -0.376 -9.161 -11.249 1.00 97.38 422 VAL A C 1
ATOM 3282 O O . VAL A 1 422 ? 0.172 -10.047 -11.904 1.00 97.38 422 VAL A O 1
ATOM 3285 N N . PHE A 1 423 ? -0.823 -8.028 -11.784 1.00 98.00 423 PHE A N 1
ATOM 3286 C CA . PHE A 1 423 ? -0.657 -7.649 -13.185 1.00 98.00 423 PHE A CA 1
ATOM 3287 C C . PHE A 1 423 ? 0.199 -6.387 -13.314 1.00 98.00 423 PHE A C 1
ATOM 3289 O O . PHE A 1 423 ? 0.119 -5.467 -12.494 1.00 98.00 423 PHE A O 1
ATOM 3296 N N . HIS A 1 424 ? 1.017 -6.342 -14.364 1.00 97.56 424 HIS A N 1
ATOM 3297 C CA . HIS A 1 424 ? 1.866 -5.200 -14.680 1.00 97.56 424 HIS A CA 1
ATOM 3298 C C . HIS A 1 424 ? 1.045 -4.079 -15.327 1.00 97.56 424 HIS A C 1
ATOM 3300 O O . HIS A 1 424 ? 0.593 -4.227 -16.458 1.00 97.56 424 HIS A O 1
ATOM 3306 N N . PHE A 1 425 ? 0.916 -2.939 -14.646 1.00 97.88 425 PHE A N 1
ATOM 3307 C CA . PHE A 1 425 ? 0.421 -1.699 -15.256 1.00 97.88 425 PHE A CA 1
ATOM 3308 C C . PHE A 1 425 ? 1.568 -0.767 -15.682 1.00 97.88 425 PHE A C 1
ATOM 3310 O O . PHE A 1 425 ? 1.439 -0.007 -16.635 1.00 97.88 425 PHE A O 1
ATOM 3317 N N . GLY A 1 426 ? 2.702 -0.820 -14.981 1.00 94.56 426 GLY A N 1
ATOM 3318 C CA . GLY A 1 426 ? 3.947 -0.164 -15.370 1.00 94.56 426 GLY A CA 1
ATOM 3319 C C . GLY A 1 426 ? 4.070 1.314 -14.988 1.00 94.56 426 GLY A C 1
ATOM 3320 O O . GLY A 1 426 ? 5.200 1.753 -14.778 1.00 94.56 426 GLY A O 1
ATOM 3321 N N . HIS A 1 427 ? 2.971 2.062 -14.834 1.00 94.56 427 HIS A N 1
ATOM 3322 C CA . HIS A 1 427 ? 2.997 3.517 -14.598 1.00 94.56 427 HIS A CA 1
ATOM 3323 C C . HIS A 1 427 ? 2.521 3.951 -13.195 1.00 94.56 427 HIS A C 1
ATOM 3325 O O . HIS A 1 427 ? 1.947 3.171 -12.439 1.00 94.56 427 HIS A O 1
ATOM 3331 N N . LYS A 1 428 ? 2.753 5.224 -12.836 1.00 90.62 428 LYS A N 1
ATOM 3332 C CA . LYS A 1 428 ? 2.469 5.780 -11.492 1.00 90.62 428 LYS A CA 1
ATOM 3333 C C . LYS A 1 428 ? 1.020 6.249 -11.326 1.00 90.62 428 LYS A C 1
ATOM 3335 O O . LYS A 1 428 ? 0.571 6.404 -10.191 1.00 90.62 428 LYS A O 1
ATOM 3340 N N . SER A 1 429 ? 0.307 6.499 -12.425 1.00 93.50 429 SER A N 1
ATOM 3341 C CA . SER A 1 429 ? -1.067 7.000 -12.440 1.00 93.50 429 SER A CA 1
ATOM 3342 C C . SER A 1 429 ? -1.909 6.254 -13.482 1.00 93.50 429 SER A C 1
ATOM 3344 O O . SER A 1 429 ? -1.442 6.056 -14.601 1.00 93.50 429 SER A O 1
ATOM 3346 N N . PRO A 1 430 ? -3.186 5.920 -13.209 1.00 94.31 430 PRO A N 1
ATOM 3347 C CA . PRO A 1 430 ? -4.092 5.397 -14.237 1.00 94.31 430 PRO A CA 1
ATOM 3348 C C . PRO A 1 430 ? -4.281 6.351 -15.430 1.00 94.31 430 PRO A C 1
ATOM 3350 O O . PRO A 1 430 ? -4.683 5.919 -16.506 1.00 94.31 430 PRO A O 1
ATOM 3353 N N . GLN A 1 431 ? -3.976 7.644 -15.248 1.00 94.12 431 GLN A N 1
ATOM 3354 C CA . GLN A 1 431 ? -3.976 8.659 -16.310 1.00 94.12 431 GLN A CA 1
ATOM 3355 C C . GLN A 1 431 ? -2.970 8.356 -17.424 1.00 94.12 431 GLN A C 1
ATOM 3357 O O . GLN A 1 431 ? -3.223 8.723 -18.568 1.00 94.12 431 GLN A O 1
ATOM 3362 N N . ASP A 1 432 ? -1.859 7.691 -17.096 1.00 93.06 432 ASP A N 1
ATOM 3363 C CA . ASP A 1 432 ? -0.766 7.433 -18.035 1.00 93.06 432 ASP A CA 1
ATOM 3364 C C . ASP A 1 432 ? -1.205 6.465 -19.153 1.00 93.06 432 ASP A C 1
ATOM 3366 O O . ASP A 1 432 ? -0.749 6.583 -20.290 1.00 93.06 432 ASP A O 1
ATOM 3370 N N . ASN A 1 433 ? -2.130 5.537 -18.854 1.00 94.25 433 ASN A N 1
ATOM 3371 C CA . ASN A 1 433 ? -2.697 4.601 -19.829 1.00 94.25 433 ASN A CA 1
ATOM 3372 C C . ASN A 1 433 ? -4.076 4.052 -19.395 1.00 94.25 433 ASN A C 1
ATOM 3374 O O . ASN A 1 433 ? -4.207 2.923 -18.920 1.00 94.25 433 ASN A O 1
ATOM 3378 N N . VAL A 1 434 ? -5.128 4.856 -19.580 1.00 95.00 434 VAL A N 1
ATOM 3379 C CA . VAL A 1 434 ? -6.520 4.519 -19.205 1.00 95.00 434 VAL A CA 1
ATOM 3380 C C . VAL A 1 434 ? -7.006 3.213 -19.859 1.00 95.00 434 VAL A C 1
ATOM 3382 O O . VAL A 1 434 ? -7.690 2.418 -19.214 1.00 95.00 434 VAL A O 1
ATOM 3385 N N . THR A 1 435 ? -6.633 2.965 -21.120 1.00 94.56 435 THR A N 1
ATOM 3386 C CA . THR A 1 435 ? -7.032 1.763 -21.871 1.00 94.56 435 THR A CA 1
ATOM 3387 C C . THR A 1 435 ? -6.418 0.498 -21.277 1.00 94.56 435 THR A C 1
ATOM 3389 O O . THR A 1 435 ? -7.144 -0.461 -21.015 1.00 94.56 435 THR A O 1
ATOM 3392 N N . LEU A 1 436 ? -5.108 0.506 -21.000 1.00 95.94 436 LEU A N 1
ATOM 3393 C CA . LEU A 1 436 ? -4.438 -0.610 -20.329 1.00 95.94 436 LEU A CA 1
ATOM 3394 C C . LEU A 1 436 ? -5.006 -0.837 -18.925 1.00 95.94 436 LEU A C 1
ATOM 3396 O O . LEU A 1 436 ? -5.276 -1.975 -18.558 1.00 95.94 436 LEU A O 1
ATOM 3400 N N . TYR A 1 437 ? -5.240 0.228 -18.154 1.00 97.62 437 TYR A N 1
ATOM 3401 C CA . TYR A 1 437 ? -5.804 0.102 -16.809 1.00 97.62 437 TYR A CA 1
ATOM 3402 C C . TYR A 1 437 ? -7.169 -0.608 -16.831 1.00 97.62 437 TYR A C 1
ATOM 3404 O O . TYR A 1 437 ? -7.371 -1.560 -16.082 1.00 97.62 437 TYR A O 1
ATOM 3412 N N . ASN A 1 438 ? -8.083 -0.209 -17.724 1.00 97.50 438 ASN A N 1
ATOM 3413 C CA . ASN A 1 438 ? -9.387 -0.869 -17.865 1.00 97.50 438 ASN A CA 1
ATOM 3414 C C . ASN A 1 438 ? -9.271 -2.338 -18.300 1.00 97.50 438 ASN A C 1
ATOM 3416 O O . ASN A 1 438 ? -9.994 -3.177 -17.763 1.00 97.50 438 ASN A O 1
ATOM 3420 N N . LEU A 1 439 ? -8.355 -2.653 -19.223 1.00 97.19 439 LEU A N 1
ATOM 3421 C CA . LEU A 1 439 ? -8.086 -4.025 -19.664 1.00 97.19 439 LEU A CA 1
ATOM 3422 C C . LEU A 1 439 ? -7.632 -4.908 -18.490 1.00 97.19 439 LEU A C 1
ATOM 3424 O O . LEU A 1 439 ? -8.202 -5.972 -18.254 1.00 97.19 439 LEU A O 1
ATOM 3428 N N . LEU A 1 440 ? -6.665 -4.433 -17.699 1.00 98.19 440 LEU A N 1
ATOM 3429 C CA . LEU A 1 440 ? -6.161 -5.153 -16.526 1.00 98.19 440 LEU A CA 1
ATOM 3430 C C . LEU A 1 440 ? -7.210 -5.278 -15.413 1.00 98.19 440 LEU A C 1
ATOM 3432 O O . LEU A 1 440 ? -7.272 -6.311 -14.755 1.00 98.19 440 LEU A O 1
ATOM 3436 N N . VAL A 1 441 ? -8.057 -4.262 -15.214 1.00 98.56 441 VAL A N 1
ATOM 3437 C CA . VAL A 1 441 ? -9.189 -4.310 -14.270 1.00 98.56 441 VAL A CA 1
ATOM 3438 C C . VAL A 1 441 ? -10.201 -5.382 -14.679 1.00 98.56 441 VAL A C 1
ATOM 3440 O O . VAL A 1 441 ? -10.610 -6.173 -13.830 1.00 98.56 441 VAL A O 1
ATOM 3443 N N . THR A 1 442 ? -10.564 -5.458 -15.964 1.00 98.56 442 THR A N 1
ATOM 3444 C CA . THR A 1 442 ? -11.440 -6.517 -16.490 1.00 98.56 442 THR A CA 1
ATOM 3445 C C . THR A 1 442 ? -10.807 -7.891 -16.303 1.00 98.56 442 THR A C 1
ATOM 3447 O O . THR A 1 442 ? -11.433 -8.773 -15.718 1.00 98.56 442 THR A O 1
ATOM 3450 N N . ARG A 1 443 ? -9.536 -8.059 -16.687 1.00 98.19 443 ARG A N 1
ATOM 3451 C CA . ARG A 1 443 ? -8.825 -9.333 -16.532 1.00 98.19 443 ARG A CA 1
ATOM 3452 C C . ARG A 1 443 ? -8.716 -9.782 -15.073 1.00 98.19 443 ARG A C 1
ATOM 3454 O O . ARG A 1 443 ? -8.881 -10.960 -14.760 1.00 98.19 443 ARG A O 1
ATOM 3461 N N . LEU A 1 444 ? -8.461 -8.845 -14.163 1.00 98.38 444 LEU A N 1
ATOM 3462 C CA . LEU A 1 444 ? -8.402 -9.114 -12.729 1.00 98.38 444 LEU A CA 1
ATOM 3463 C C . LEU A 1 444 ? -9.773 -9.528 -12.175 1.00 98.38 444 LEU A C 1
ATOM 3465 O O . LEU A 1 444 ? -9.824 -10.408 -11.316 1.00 98.38 444 LEU A O 1
ATOM 3469 N N . ALA A 1 445 ? -10.869 -8.954 -12.680 1.00 98.56 445 ALA A N 1
ATOM 3470 C CA . ALA A 1 445 ? -12.226 -9.342 -12.303 1.00 98.56 445 ALA A CA 1
ATOM 3471 C C . ALA A 1 445 ? -12.581 -10.763 -12.773 1.00 98.56 445 ALA A C 1
ATOM 3473 O O . ALA A 1 445 ? -13.073 -11.555 -11.969 1.00 98.56 445 ALA A O 1
ATOM 3474 N N . GLU A 1 446 ? -12.248 -11.120 -14.020 1.00 98.12 446 GLU A N 1
ATOM 3475 C CA . GLU A 1 446 ? -12.413 -12.479 -14.565 1.00 98.12 446 GLU A CA 1
ATOM 3476 C C . GLU A 1 446 ? -11.717 -13.527 -13.683 1.00 98.12 446 GLU A C 1
ATOM 3478 O O . GLU A 1 446 ? -12.361 -14.439 -13.163 1.00 98.12 446 GLU A O 1
ATOM 3483 N N . VAL A 1 447 ? -10.415 -13.354 -13.423 1.00 97.38 447 VAL A N 1
ATOM 3484 C CA . VAL A 1 447 ? -9.630 -14.317 -12.631 1.00 97.38 447 VAL A CA 1
ATOM 3485 C C . VAL A 1 447 ? -10.082 -14.349 -11.161 1.00 97.38 447 VAL A C 1
ATOM 3487 O O . VAL A 1 447 ? -10.019 -15.397 -10.509 1.00 97.38 447 VAL A O 1
ATOM 3490 N N . CYS A 1 448 ? -10.584 -13.234 -10.617 1.00 97.62 448 CYS A N 1
ATOM 3491 C CA . CYS A 1 448 ? -11.241 -13.238 -9.308 1.00 97.62 448 CYS A CA 1
ATOM 3492 C C . CYS A 1 448 ? -12.536 -14.064 -9.324 1.00 97.62 448 CYS A C 1
ATOM 3494 O O . CYS A 1 448 ? -12.748 -14.847 -8.398 1.00 97.62 448 CYS A O 1
ATOM 3496 N N . SER A 1 449 ? -13.366 -13.936 -10.363 1.00 97.19 449 SER A N 1
ATOM 3497 C CA . SER A 1 449 ? -14.605 -14.706 -10.530 1.00 97.19 449 SER A CA 1
ATOM 3498 C C . SER A 1 449 ? -14.326 -16.211 -10.616 1.00 97.19 449 SER A C 1
ATOM 3500 O O . SER A 1 449 ? -14.890 -16.985 -9.838 1.00 97.19 449 SER A O 1
ATOM 3502 N N . ASP A 1 450 ? -13.359 -16.624 -11.443 1.00 96.38 450 ASP A N 1
ATOM 3503 C CA . ASP A 1 450 ? -12.906 -18.020 -11.537 1.00 96.38 450 ASP A CA 1
ATOM 3504 C C . ASP A 1 450 ? -12.446 -18.561 -10.172 1.00 96.38 450 ASP A C 1
ATOM 3506 O O . ASP A 1 450 ? -12.819 -19.663 -9.754 1.00 96.38 450 ASP A O 1
ATOM 3510 N N . ARG A 1 451 ? -11.678 -17.759 -9.421 1.00 94.38 451 ARG A N 1
ATOM 3511 C CA . ARG A 1 451 ? -11.205 -18.113 -8.073 1.00 94.38 451 ARG A CA 1
ATOM 3512 C C . ARG A 1 451 ? -12.343 -18.213 -7.049 1.00 94.38 451 ARG A C 1
ATOM 3514 O O . ARG A 1 451 ? -12.243 -19.044 -6.143 1.00 94.38 451 ARG A O 1
ATOM 3521 N N . LEU A 1 452 ? -13.413 -17.424 -7.180 1.00 94.69 452 LEU A N 1
ATOM 3522 C CA . LEU A 1 452 ? -14.626 -17.596 -6.374 1.00 94.69 452 LEU A CA 1
ATOM 3523 C C . LEU A 1 452 ? -15.319 -18.922 -6.717 1.00 94.69 452 LEU A C 1
ATOM 3525 O O . LEU A 1 452 ? -15.630 -19.680 -5.801 1.00 94.69 452 LEU A O 1
ATOM 3529 N N . GLN A 1 453 ? -15.508 -19.259 -7.998 1.00 92.62 453 GLN A N 1
ATOM 3530 C CA . GLN A 1 453 ? -16.152 -20.528 -8.378 1.00 92.62 453 GLN A CA 1
ATOM 3531 C C . GLN A 1 453 ? -15.345 -21.757 -7.926 1.00 92.62 453 GLN A C 1
ATOM 3533 O O . GLN A 1 453 ? -15.922 -22.738 -7.458 1.00 92.62 453 GLN A O 1
ATOM 3538 N N . ALA A 1 454 ? -14.012 -21.691 -7.989 1.00 93.56 454 ALA A N 1
ATOM 3539 C CA . ALA A 1 454 ? -13.125 -22.778 -7.571 1.00 93.56 454 ALA A CA 1
ATOM 3540 C C . ALA A 1 454 ? -13.068 -23.006 -6.043 1.00 93.56 454 ALA A C 1
ATOM 3542 O O . ALA A 1 454 ? -12.645 -24.074 -5.597 1.00 93.56 454 ALA A O 1
ATOM 3543 N N . ASN A 1 455 ? -13.463 -22.030 -5.217 1.00 92.94 455 ASN A N 1
ATOM 3544 C CA . ASN A 1 455 ? -13.356 -22.113 -3.759 1.00 92.94 455 ASN A CA 1
ATOM 3545 C C . ASN A 1 455 ? -14.642 -21.634 -3.078 1.00 92.94 455 ASN A C 1
ATOM 3547 O O . ASN A 1 455 ? -14.793 -20.450 -2.789 1.00 92.94 455 ASN A O 1
ATOM 3551 N N . LYS A 1 456 ? -15.527 -22.574 -2.713 1.00 93.75 456 LYS A N 1
ATOM 3552 C CA . LYS A 1 456 ? -16.810 -22.303 -2.031 1.00 93.75 456 LYS A CA 1
ATOM 3553 C C . LYS A 1 456 ? -16.694 -21.372 -0.812 1.00 93.75 456 LYS A C 1
ATOM 3555 O O . LYS A 1 456 ? -17.581 -20.550 -0.589 1.00 93.75 456 LYS A O 1
ATOM 3560 N N . LYS A 1 457 ? -15.607 -21.451 -0.033 1.00 94.38 457 LYS A N 1
ATOM 3561 C CA . LYS A 1 457 ? -15.427 -20.571 1.132 1.00 94.38 457 LYS A CA 1
ATOM 3562 C C . LYS A 1 457 ? -15.063 -19.142 0.723 1.00 94.38 457 LYS A C 1
ATOM 3564 O O . LYS A 1 457 ? -15.553 -18.204 1.346 1.00 94.38 457 LYS A O 1
ATOM 3569 N N . ALA A 1 458 ? -14.256 -18.963 -0.324 1.00 94.81 458 ALA A N 1
ATOM 3570 C CA . ALA A 1 458 ? -14.019 -17.647 -0.917 1.00 94.81 458 ALA A CA 1
ATOM 3571 C C . ALA A 1 458 ? -15.294 -17.112 -1.596 1.00 94.81 458 ALA A C 1
ATOM 3573 O O . ALA A 1 458 ? -15.683 -15.979 -1.318 1.00 94.81 458 ALA A O 1
ATOM 3574 N N . LYS A 1 459 ? -16.000 -17.959 -2.370 1.00 97.69 459 LYS A N 1
ATOM 3575 C CA . LYS A 1 459 ? -17.288 -17.682 -3.034 1.00 97.69 459 LYS A CA 1
ATOM 3576 C C . LYS A 1 459 ? -18.251 -16.954 -2.108 1.00 97.69 459 LYS A C 1
ATOM 3578 O O . LYS A 1 459 ? -18.597 -15.813 -2.382 1.00 97.69 459 LYS A O 1
ATOM 3583 N N . ALA A 1 460 ? -18.606 -17.570 -0.979 1.00 97.69 460 ALA A N 1
ATOM 3584 C CA . ALA A 1 460 ? -19.538 -16.999 -0.009 1.00 97.69 460 ALA A CA 1
ATOM 3585 C C . ALA A 1 460 ? -18.956 -15.824 0.801 1.00 97.69 460 ALA A C 1
ATOM 3587 O O . ALA A 1 460 ? -19.707 -15.084 1.427 1.00 97.69 460 ALA A O 1
ATOM 3588 N N . SER A 1 461 ? -17.633 -15.623 0.804 1.00 98.00 461 SER A N 1
ATOM 3589 C CA . SER A 1 461 ? -16.987 -14.520 1.534 1.00 98.00 461 SER A CA 1
ATOM 3590 C C . SER A 1 461 ? -16.981 -13.193 0.770 1.00 98.00 461 SER A C 1
ATOM 3592 O O . SER A 1 461 ? -16.935 -12.137 1.410 1.00 98.00 461 SER A O 1
ATOM 3594 N N . GLY A 1 462 ? -17.048 -13.244 -0.563 1.00 98.12 462 GLY A N 1
ATOM 3595 C CA . GLY A 1 462 ? -17.081 -12.069 -1.431 1.00 98.12 462 GLY A CA 1
ATOM 3596 C C . GLY A 1 462 ? -15.726 -11.371 -1.607 1.00 98.12 462 GLY A C 1
ATOM 3597 O O . GLY A 1 462 ? -14.663 -11.936 -1.325 1.00 98.12 462 GLY A O 1
ATOM 3598 N N . ILE A 1 463 ? -15.773 -10.128 -2.091 1.00 98.75 463 ILE A N 1
ATOM 3599 C CA . ILE A 1 463 ? -14.599 -9.331 -2.484 1.00 98.75 463 ILE A CA 1
ATOM 3600 C C . ILE A 1 463 ? -14.671 -7.933 -1.851 1.00 98.75 463 ILE A C 1
ATOM 3602 O O . ILE A 1 463 ? -15.743 -7.333 -1.785 1.00 98.75 463 ILE A O 1
ATOM 3606 N N . VAL A 1 464 ? -13.528 -7.391 -1.421 1.00 98.81 464 VAL A N 1
ATOM 3607 C CA . VAL A 1 464 ? -13.372 -5.977 -1.028 1.00 98.81 464 VAL A CA 1
ATOM 3608 C C . VAL A 1 464 ? -12.367 -5.308 -1.963 1.00 98.81 464 VAL A C 1
ATOM 3610 O O . VAL A 1 464 ? -11.237 -5.779 -2.073 1.00 98.81 464 VAL A O 1
ATOM 3613 N N . ILE A 1 465 ? -12.768 -4.219 -2.623 1.00 98.81 465 ILE A N 1
ATOM 3614 C CA . ILE A 1 465 ? -11.984 -3.534 -3.663 1.00 98.81 465 ILE A CA 1
ATOM 3615 C C . ILE A 1 465 ? -11.553 -2.143 -3.171 1.00 98.81 465 ILE A C 1
ATOM 3617 O O . ILE A 1 465 ? -12.405 -1.293 -2.908 1.00 98.81 465 ILE A O 1
ATOM 3621 N N . ASN A 1 466 ? -10.244 -1.890 -3.089 1.00 98.62 466 ASN A N 1
ATOM 3622 C CA . ASN A 1 466 ? -9.667 -0.552 -2.913 1.00 98.62 466 ASN A CA 1
ATOM 3623 C C . ASN A 1 466 ? -9.412 0.099 -4.282 1.00 98.62 466 ASN A C 1
ATOM 3625 O O . ASN A 1 466 ? -8.892 -0.551 -5.188 1.00 98.62 466 ASN A O 1
ATOM 3629 N N . THR A 1 467 ? -9.735 1.387 -4.433 1.00 97.81 467 THR A N 1
ATOM 3630 C CA . THR A 1 467 ? -9.495 2.142 -5.677 1.00 97.81 467 THR A CA 1
ATOM 3631 C C . THR A 1 467 ? -8.454 3.244 -5.500 1.00 97.81 467 THR A C 1
ATOM 3633 O O . THR A 1 467 ? -8.194 3.703 -4.387 1.00 97.81 467 THR A O 1
ATOM 3636 N N . CYS A 1 468 ? -7.926 3.762 -6.611 1.00 95.06 468 CYS A N 1
ATOM 3637 C CA . CYS A 1 468 ? -7.153 5.004 -6.597 1.00 95.06 468 CYS A CA 1
ATOM 3638 C C . CYS A 1 468 ? -8.007 6.228 -6.187 1.00 95.06 468 CYS A C 1
ATOM 3640 O O . CYS A 1 468 ? -9.237 6.170 -6.097 1.00 95.06 468 CYS A O 1
ATOM 3642 N N . GLY A 1 469 ? -7.350 7.363 -5.917 1.00 95.00 469 GLY A N 1
ATOM 3643 C CA . GLY A 1 469 ? -7.995 8.631 -5.530 1.00 95.00 469 GLY A CA 1
ATOM 3644 C C . GLY A 1 469 ? -8.504 9.522 -6.673 1.00 95.00 469 GLY A C 1
ATOM 3645 O O . GLY A 1 469 ? -8.913 10.656 -6.411 1.00 95.00 469 GLY A O 1
ATOM 3646 N N . TRP A 1 470 ? -8.468 9.071 -7.931 1.00 95.50 470 TRP A N 1
ATOM 3647 C CA . TRP A 1 470 ? -8.855 9.891 -9.084 1.00 95.50 470 TRP A CA 1
ATOM 3648 C C . TRP A 1 470 ? -10.356 9.766 -9.386 1.00 95.50 470 TRP A C 1
ATOM 3650 O O . TRP A 1 470 ? -10.797 8.867 -10.088 1.00 95.50 470 TRP A O 1
ATOM 3660 N N . VAL A 1 471 ? -11.152 10.695 -8.847 1.00 95.81 471 VAL A N 1
ATOM 3661 C CA . VAL A 1 471 ? -12.631 10.617 -8.838 1.00 95.81 471 VAL A CA 1
ATOM 3662 C C . VAL A 1 471 ? -13.347 11.538 -9.840 1.00 95.81 471 VAL A C 1
ATOM 3664 O O . VAL A 1 471 ? -14.550 11.749 -9.729 1.00 95.81 471 VAL A O 1
ATOM 3667 N N . LYS A 1 472 ? -12.627 12.162 -10.783 1.00 93.44 472 LYS A N 1
ATOM 3668 C CA . LYS A 1 472 ? -13.176 13.174 -11.712 1.00 93.44 472 LYS A CA 1
ATOM 3669 C C . LYS A 1 472 ? -12.811 12.857 -13.160 1.00 93.44 472 LYS A C 1
ATOM 3671 O O . LYS A 1 472 ? -11.703 12.394 -13.421 1.00 93.44 472 LYS A O 1
ATOM 3676 N N . GLY A 1 473 ? -13.697 13.197 -14.099 1.00 95.38 473 GLY A N 1
ATOM 3677 C CA . GLY A 1 473 ? -13.449 13.018 -15.534 1.00 95.38 473 GLY A CA 1
ATOM 3678 C C . GLY A 1 473 ? -13.281 11.541 -15.882 1.00 95.38 473 GLY A C 1
ATOM 3679 O O . GLY A 1 473 ? -14.100 10.721 -15.478 1.00 95.38 473 GLY A O 1
ATOM 3680 N N . ASP A 1 474 ? -12.205 11.185 -16.579 1.00 94.81 474 ASP A N 1
ATOM 3681 C CA . ASP A 1 474 ? -11.919 9.784 -16.907 1.00 94.81 474 ASP A CA 1
ATOM 3682 C C . ASP A 1 474 ? -11.693 8.910 -15.662 1.00 94.81 474 ASP A C 1
ATOM 3684 O O . ASP A 1 474 ? -12.066 7.743 -15.676 1.00 94.81 474 ASP A O 1
ATOM 3688 N N . GLY A 1 475 ? -11.242 9.478 -14.538 1.00 96.06 475 GLY A N 1
ATOM 3689 C CA . GLY A 1 475 ? -11.182 8.765 -13.259 1.00 96.06 475 GLY A CA 1
ATOM 3690 C C . GLY A 1 475 ? -12.552 8.286 -12.763 1.00 96.06 475 GLY A C 1
ATOM 3691 O O . GLY A 1 475 ? -12.672 7.180 -12.247 1.00 96.06 475 GLY A O 1
ATOM 3692 N N . TYR A 1 476 ? -13.621 9.054 -13.009 1.00 97.94 476 TYR A N 1
ATOM 3693 C CA . TYR A 1 476 ? -14.986 8.590 -12.735 1.00 97.94 476 TYR A CA 1
ATOM 3694 C C . TYR A 1 476 ? -15.376 7.423 -13.655 1.00 97.94 476 TYR A C 1
ATOM 3696 O O . TYR A 1 476 ? -15.933 6.435 -13.183 1.00 97.94 476 TYR A O 1
ATOM 3704 N N . LYS A 1 477 ? -14.999 7.485 -14.942 1.00 97.88 477 LYS A N 1
ATOM 3705 C CA . LYS A 1 477 ? -15.223 6.385 -15.896 1.00 97.88 477 LYS A CA 1
ATOM 3706 C C . LYS A 1 477 ? -14.492 5.104 -15.474 1.00 97.88 477 LYS A C 1
ATOM 3708 O O . LYS A 1 477 ? -15.058 4.024 -15.606 1.00 97.88 477 LYS A O 1
ATOM 3713 N N . LEU A 1 478 ? -13.275 5.220 -14.930 1.00 97.75 478 LEU A N 1
ATOM 3714 C CA . LEU A 1 478 ? -12.526 4.091 -14.363 1.00 97.75 478 LEU A CA 1
ATOM 3715 C C . LEU A 1 478 ? -13.262 3.451 -13.176 1.00 97.75 478 LEU A C 1
ATOM 3717 O O . LEU A 1 478 ? -13.332 2.227 -13.093 1.00 97.75 478 LEU A O 1
ATOM 3721 N N . LEU A 1 479 ? -13.844 4.255 -12.278 1.00 98.38 479 LEU A N 1
ATOM 3722 C CA . LEU A 1 479 ? -14.637 3.742 -11.152 1.00 98.38 479 LEU A CA 1
ATOM 3723 C C . LEU A 1 479 ? -15.906 3.024 -11.627 1.00 98.38 479 LEU A C 1
ATOM 3725 O O . LEU A 1 479 ? -16.221 1.951 -11.118 1.00 98.38 479 LEU A O 1
ATOM 3729 N N . THR A 1 480 ? -16.617 3.572 -12.618 1.00 98.31 480 THR A N 1
ATOM 3730 C CA . THR A 1 480 ? -17.813 2.922 -13.177 1.00 98.31 480 THR A CA 1
ATOM 3731 C C . THR A 1 480 ? -17.473 1.665 -13.984 1.00 98.31 480 THR A C 1
ATOM 3733 O O . THR A 1 480 ? -18.210 0.688 -13.903 1.00 98.31 480 THR A O 1
ATOM 3736 N N . HIS A 1 481 ? -16.338 1.643 -14.696 1.00 98.62 481 HIS A N 1
ATOM 3737 C CA . HIS A 1 481 ? -15.827 0.441 -15.371 1.00 98.62 481 HIS A CA 1
ATOM 3738 C C . HIS A 1 481 ? -15.477 -0.653 -14.361 1.00 98.62 481 HIS A C 1
ATOM 3740 O O . HIS A 1 481 ? -15.917 -1.786 -14.516 1.00 98.62 481 HIS A O 1
ATOM 3746 N N . ALA A 1 482 ? -14.761 -0.318 -13.282 1.00 98.69 482 ALA A N 1
ATOM 3747 C CA . ALA A 1 482 ? -14.453 -1.267 -12.212 1.00 98.69 482 ALA A CA 1
ATOM 3748 C C . ALA A 1 482 ? -15.724 -1.805 -11.527 1.00 98.69 482 ALA A C 1
ATOM 3750 O O . ALA A 1 482 ? -15.821 -3.007 -11.289 1.00 98.69 482 ALA A O 1
ATOM 3751 N N . ALA A 1 483 ? -16.719 -0.945 -11.274 1.00 98.62 483 ALA A N 1
ATOM 3752 C CA . ALA A 1 483 ? -18.015 -1.349 -10.727 1.00 98.62 483 ALA A CA 1
ATOM 3753 C C . ALA A 1 483 ? -18.738 -2.376 -11.618 1.00 98.62 483 ALA A C 1
ATOM 3755 O O . ALA A 1 483 ? -19.308 -3.341 -11.112 1.00 98.62 483 ALA A O 1
ATOM 3756 N N . GLN A 1 484 ? -18.696 -2.175 -12.939 1.00 98.44 484 GLN A N 1
ATOM 3757 C CA . GLN A 1 484 ? -19.304 -3.071 -13.925 1.00 98.44 484 GLN A CA 1
ATOM 3758 C C . GLN A 1 484 ? -18.512 -4.375 -14.082 1.00 98.44 484 GLN A C 1
ATOM 3760 O O . GLN A 1 484 ? -19.100 -5.447 -13.998 1.00 98.44 484 GLN A O 1
ATOM 3765 N N . ALA A 1 485 ? -17.189 -4.296 -14.254 1.00 98.44 485 ALA A N 1
ATOM 3766 C CA . ALA A 1 485 ? -16.319 -5.452 -14.475 1.00 98.44 485 ALA A CA 1
ATOM 3767 C C . ALA A 1 485 ? -16.319 -6.433 -13.292 1.00 98.44 485 ALA A C 1
ATOM 3769 O O . ALA A 1 485 ? -16.334 -7.641 -13.499 1.00 98.44 485 ALA A O 1
ATOM 3770 N N . PHE A 1 486 ? -16.340 -5.919 -12.058 1.00 98.56 486 PHE A N 1
ATOM 3771 C CA . PHE A 1 486 ? -16.476 -6.735 -10.849 1.00 98.56 486 PHE A CA 1
ATOM 3772 C C . PHE A 1 486 ? -17.933 -7.033 -10.464 1.00 98.56 486 PHE A C 1
ATOM 3774 O O . PHE A 1 486 ? -18.147 -7.698 -9.455 1.00 98.56 486 PHE A O 1
ATOM 3781 N N . GLU A 1 487 ? -18.927 -6.551 -11.222 1.00 98.00 487 GLU A N 1
ATOM 3782 C CA . GLU A 1 487 ? -20.356 -6.701 -10.915 1.00 98.00 487 GLU A CA 1
ATOM 3783 C C . GLU A 1 487 ? -20.680 -6.341 -9.445 1.00 98.00 487 GLU A C 1
ATOM 3785 O O . GLU A 1 487 ? -21.225 -7.159 -8.705 1.00 98.00 487 GLU A O 1
ATOM 3790 N N . VAL A 1 488 ? -20.281 -5.157 -8.971 1.00 98.44 488 VAL A N 1
ATOM 3791 C CA . VAL A 1 488 ? -20.316 -4.821 -7.532 1.00 98.44 488 VAL A CA 1
ATOM 3792 C C . VAL A 1 488 ? -21.740 -4.785 -6.955 1.00 98.44 488 VAL A C 1
ATOM 3794 O O . VAL A 1 488 ? -22.656 -4.231 -7.558 1.00 98.44 488 VAL A O 1
ATOM 3797 N N . ASP A 1 489 ? -21.924 -5.316 -5.744 1.00 98.44 489 ASP A N 1
ATOM 3798 C CA . ASP A 1 489 ? -23.206 -5.274 -5.022 1.00 98.44 489 ASP A CA 1
ATOM 3799 C C . ASP A 1 489 ? -23.337 -4.008 -4.152 1.00 98.44 489 ASP A C 1
ATOM 3801 O O . ASP A 1 489 ? -24.445 -3.538 -3.883 1.00 98.44 489 ASP A O 1
ATOM 3805 N N . ALA A 1 490 ? -22.211 -3.442 -3.699 1.00 98.50 490 ALA A N 1
ATOM 3806 C CA . ALA A 1 490 ? -22.174 -2.248 -2.855 1.00 98.50 490 ALA A CA 1
ATOM 3807 C C . ALA A 1 490 ? -20.975 -1.337 -3.165 1.00 98.50 490 ALA A C 1
ATOM 3809 O O . ALA A 1 490 ? -19.879 -1.805 -3.482 1.00 98.50 490 ALA A O 1
ATOM 3810 N N . ILE A 1 491 ? -21.172 -0.023 -3.018 1.00 98.81 491 ILE A N 1
ATOM 3811 C CA . ILE A 1 491 ? -20.127 0.994 -3.180 1.00 98.81 491 ILE A CA 1
ATOM 3812 C C . ILE A 1 491 ? -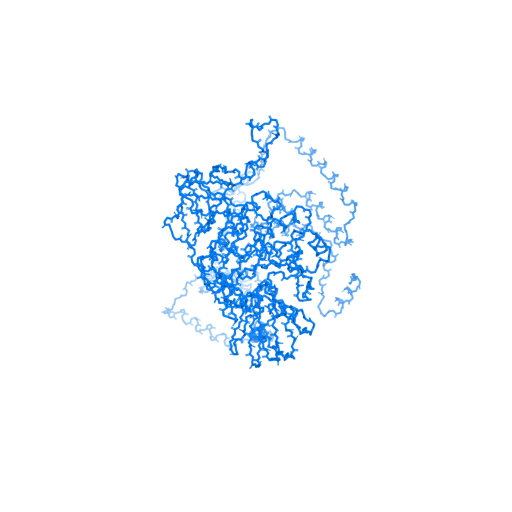20.113 1.911 -1.956 1.00 98.81 491 ILE A C 1
ATOM 3814 O O . ILE A 1 491 ? -21.086 2.610 -1.684 1.00 98.81 491 ILE A O 1
ATOM 3818 N N . LEU A 1 492 ? -18.997 1.933 -1.231 1.00 98.81 492 LEU A N 1
ATOM 3819 C CA . LEU A 1 492 ? -18.786 2.779 -0.059 1.00 98.81 492 LEU A CA 1
ATOM 3820 C C . LEU A 1 492 ? -18.040 4.049 -0.483 1.00 98.81 492 LEU A C 1
ATOM 3822 O O . LEU A 1 492 ? -16.867 3.991 -0.854 1.00 98.81 492 LEU A O 1
ATOM 3826 N N . VAL A 1 493 ? -18.723 5.192 -0.450 1.00 98.69 493 VAL A N 1
ATOM 3827 C CA . VAL A 1 493 ? -18.209 6.494 -0.894 1.00 98.69 493 VAL A CA 1
ATOM 3828 C C . VAL A 1 493 ? -17.729 7.296 0.310 1.00 98.69 493 VAL A C 1
ATOM 3830 O O . VAL A 1 493 ? -18.541 7.762 1.106 1.00 98.69 493 VAL A O 1
ATOM 3833 N N . LEU A 1 494 ? -16.415 7.480 0.431 1.00 98.12 494 LEU A N 1
ATOM 3834 C CA . LEU A 1 494 ? -15.799 8.229 1.525 1.00 98.12 494 LEU A CA 1
ATOM 3835 C C . LEU A 1 494 ? -15.655 9.722 1.191 1.00 98.12 494 LEU A C 1
ATOM 3837 O O . LEU A 1 494 ? -14.974 10.084 0.230 1.00 98.12 494 LEU A O 1
ATOM 3841 N N . ASP A 1 495 ? -16.266 10.565 2.029 1.00 93.00 495 ASP A N 1
ATOM 3842 C CA . ASP A 1 495 ? -16.043 12.020 2.145 1.00 93.00 495 ASP A CA 1
ATOM 3843 C C . ASP A 1 495 ? -16.140 12.824 0.830 1.00 93.00 495 ASP A C 1
ATOM 3845 O O . ASP A 1 495 ? -15.399 13.777 0.603 1.00 93.00 495 ASP A O 1
ATOM 3849 N N . GLN A 1 496 ? -17.044 12.431 -0.076 1.00 95.25 496 GLN A N 1
ATOM 3850 C CA . GLN A 1 496 ? -17.239 13.118 -1.358 1.00 95.25 496 GLN A CA 1
ATOM 3851 C C . GLN A 1 496 ? -18.698 13.043 -1.848 1.00 95.25 496 GLN A C 1
ATOM 3853 O O . GLN A 1 496 ? -19.054 12.215 -2.687 1.00 95.25 496 GLN A O 1
ATOM 3858 N N . GLU A 1 497 ? -19.551 13.954 -1.366 1.00 96.50 497 GLU A N 1
ATOM 3859 C CA . GLU A 1 497 ? -20.995 13.986 -1.680 1.00 96.50 497 GLU A CA 1
ATOM 3860 C C . GLU A 1 497 ? -21.299 14.054 -3.182 1.00 96.50 497 GLU A C 1
ATOM 3862 O O . GLU A 1 497 ? -22.239 13.428 -3.669 1.00 96.50 497 GLU A O 1
ATOM 3867 N N . ARG A 1 498 ? -20.497 14.799 -3.954 1.00 97.00 498 ARG A N 1
ATOM 3868 C CA . ARG A 1 498 ? -20.686 14.891 -5.407 1.00 97.00 498 ARG A CA 1
ATOM 3869 C C . ARG A 1 498 ? -20.519 13.529 -6.091 1.00 97.00 498 ARG A C 1
ATOM 3871 O O . ARG A 1 498 ? -21.346 13.180 -6.924 1.00 97.00 498 ARG A O 1
ATOM 3878 N N . LEU A 1 499 ? -19.488 12.771 -5.707 1.00 97.94 499 LEU A N 1
ATOM 3879 C CA . LEU A 1 499 ? -19.228 11.431 -6.242 1.00 97.94 499 LEU A CA 1
ATOM 3880 C C . LEU A 1 499 ? -20.346 10.466 -5.839 1.00 97.94 499 LEU A C 1
ATOM 3882 O O . LEU A 1 499 ? -20.782 9.666 -6.656 1.00 97.94 499 LEU A O 1
ATOM 3886 N N . TYR A 1 500 ? -20.836 10.576 -4.600 1.00 98.44 500 TYR A N 1
ATOM 3887 C CA . TYR A 1 500 ? -21.983 9.806 -4.126 1.00 98.44 500 TYR A CA 1
ATOM 3888 C C . TYR A 1 500 ? -23.224 10.057 -4.992 1.00 98.44 500 TYR A C 1
ATOM 3890 O O . TYR A 1 500 ? -23.801 9.107 -5.508 1.00 98.44 500 TYR A O 1
ATOM 3898 N N . ASN A 1 501 ? -23.591 11.319 -5.228 1.00 98.12 501 ASN A N 1
ATOM 3899 C CA . ASN A 1 501 ? -24.758 11.658 -6.047 1.00 98.12 501 ASN A CA 1
ATOM 3900 C C . ASN A 1 501 ? -24.587 11.275 -7.531 1.00 98.12 501 ASN A C 1
ATOM 3902 O O . ASN A 1 501 ? -25.558 10.882 -8.174 1.00 98.12 501 ASN A O 1
ATOM 3906 N N . GLU A 1 502 ? -23.371 11.370 -8.082 1.00 98.12 502 GLU A N 1
ATOM 3907 C CA . GLU A 1 502 ? -23.061 10.890 -9.437 1.00 98.12 502 GLU A CA 1
ATOM 3908 C C . GLU A 1 502 ? -23.230 9.356 -9.526 1.00 98.12 502 GLU A C 1
ATOM 3910 O O . GLU A 1 502 ? -23.932 8.878 -10.415 1.00 98.12 502 GLU A O 1
ATOM 3915 N N . LEU A 1 503 ? -22.718 8.592 -8.551 1.00 98.25 503 LEU A N 1
ATOM 3916 C CA . LEU A 1 503 ? -22.864 7.130 -8.499 1.00 98.25 503 LEU A CA 1
ATOM 3917 C C . LEU A 1 503 ? -24.304 6.666 -8.234 1.00 98.25 503 LEU A C 1
ATOM 3919 O O . LEU A 1 503 ? -24.746 5.716 -8.867 1.00 98.25 503 LEU A O 1
ATOM 3923 N N . VAL A 1 504 ? -25.054 7.327 -7.347 1.00 98.19 504 VAL A N 1
ATOM 3924 C CA . VAL A 1 504 ? -26.477 7.011 -7.091 1.00 98.19 504 VAL A CA 1
ATOM 3925 C C . VAL A 1 504 ? -27.332 7.185 -8.350 1.00 98.19 504 VAL A C 1
ATOM 3927 O O . VAL A 1 504 ? -28.318 6.476 -8.517 1.00 98.19 504 VAL A O 1
ATOM 3930 N N . ARG A 1 505 ? -26.965 8.117 -9.238 1.00 97.75 505 ARG A N 1
ATOM 3931 C CA . ARG A 1 505 ? -27.663 8.354 -10.508 1.00 97.75 505 ARG A CA 1
ATOM 3932 C C . ARG A 1 505 ? -27.287 7.339 -11.593 1.00 97.75 505 ARG A C 1
ATOM 3934 O O . ARG A 1 505 ? -28.149 6.966 -12.381 1.00 97.75 505 ARG A O 1
ATOM 3941 N N . ASP A 1 506 ? -26.012 6.956 -11.670 1.00 97.62 506 ASP A N 1
ATOM 3942 C CA . ASP A 1 506 ? -25.473 6.199 -12.810 1.00 97.62 506 ASP A CA 1
ATOM 3943 C C . ASP A 1 506 ? -25.324 4.685 -12.543 1.00 97.62 506 ASP A C 1
ATOM 3945 O O . ASP A 1 506 ? -25.116 3.918 -13.486 1.00 97.62 506 ASP A O 1
ATOM 3949 N N . MET A 1 507 ? -25.407 4.235 -11.285 1.00 97.94 507 MET A N 1
ATOM 3950 C CA . MET A 1 507 ? -25.405 2.810 -10.925 1.00 97.94 507 MET A CA 1
ATOM 3951 C C . MET A 1 507 ? -26.822 2.206 -10.964 1.00 97.94 507 MET A C 1
ATOM 3953 O O . MET A 1 507 ? -27.785 2.896 -10.636 1.00 97.94 507 MET A O 1
ATOM 3957 N N . PRO A 1 508 ? -26.978 0.911 -11.301 1.00 97.31 508 PRO A N 1
ATOM 3958 C CA . PRO A 1 508 ? -28.268 0.221 -11.218 1.00 97.31 508 PRO A CA 1
ATOM 3959 C C . PRO A 1 508 ? -28.844 0.159 -9.791 1.00 97.31 508 PRO A C 1
ATOM 3961 O O . PRO A 1 508 ? -28.099 -0.053 -8.838 1.00 97.31 508 PRO A O 1
ATOM 3964 N N . ASP A 1 509 ? -30.176 0.189 -9.654 1.00 95.81 509 ASP A N 1
ATOM 3965 C CA . ASP A 1 509 ? -30.917 0.177 -8.370 1.00 95.81 509 ASP A CA 1
ATOM 3966 C C . ASP A 1 509 ? -30.540 -0.956 -7.386 1.00 95.81 509 ASP A C 1
ATOM 3968 O O . ASP A 1 509 ? -30.761 -0.861 -6.167 1.00 95.81 509 ASP A O 1
ATOM 3972 N N . PHE A 1 510 ? -30.006 -2.074 -7.893 1.00 95.81 510 PHE A N 1
ATOM 3973 C CA . PHE A 1 510 ? -29.558 -3.180 -7.048 1.00 95.81 510 PHE A CA 1
ATOM 3974 C C . PHE A 1 510 ? -28.266 -2.845 -6.287 1.00 95.81 510 PHE A C 1
ATOM 3976 O O . PHE A 1 510 ? -28.125 -3.284 -5.144 1.00 95.81 510 PHE A O 1
ATOM 3983 N N . VAL A 1 511 ? -27.387 -2.015 -6.861 1.00 98.12 511 VAL A N 1
ATOM 3984 C CA . VAL A 1 511 ? -26.101 -1.612 -6.277 1.00 98.12 511 VAL A CA 1
ATOM 3985 C C . VAL A 1 511 ? -26.336 -0.666 -5.102 1.00 98.12 511 VAL A C 1
ATOM 3987 O O . VAL A 1 511 ? -26.959 0.387 -5.232 1.00 98.12 511 VAL A O 1
ATOM 3990 N N . LYS A 1 512 ? -25.830 -1.021 -3.920 1.00 98.19 512 LYS A N 1
ATOM 3991 C CA . LYS A 1 512 ? -26.007 -0.215 -2.704 1.00 98.19 512 LYS A CA 1
ATOM 3992 C C . LYS A 1 512 ? -24.877 0.791 -2.543 1.00 98.19 512 LYS A C 1
ATOM 3994 O O . LYS A 1 512 ? -23.818 0.477 -2.006 1.00 98.19 512 LYS A O 1
ATOM 3999 N N . VAL A 1 513 ? -25.120 2.012 -3.013 1.00 98.50 513 VAL A N 1
ATOM 4000 C CA . VAL A 1 513 ? -24.225 3.156 -2.806 1.00 98.50 513 VAL A CA 1
ATOM 4001 C C . VAL A 1 513 ? -24.461 3.737 -1.406 1.00 98.50 513 VAL A C 1
ATOM 4003 O O . VAL A 1 513 ? -25.581 4.110 -1.065 1.00 98.50 513 VAL A O 1
ATOM 4006 N N . VAL A 1 514 ? -23.413 3.807 -0.585 1.00 98.50 514 VAL A N 1
ATOM 4007 C CA . VAL A 1 514 ? -23.462 4.264 0.814 1.00 98.50 514 VAL A CA 1
ATOM 4008 C C . VAL A 1 514 ? -22.451 5.387 1.013 1.00 98.50 514 VAL A C 1
ATOM 4010 O O . VAL A 1 514 ? -21.268 5.210 0.732 1.00 98.50 514 VAL A O 1
ATOM 4013 N N . PHE A 1 515 ? -22.898 6.537 1.517 1.00 98.44 515 PHE A N 1
ATOM 4014 C CA . PHE A 1 515 ? -22.008 7.628 1.913 1.00 98.44 515 PHE A CA 1
ATOM 4015 C C . PHE A 1 515 ? -21.436 7.387 3.316 1.00 98.44 515 PHE A C 1
ATOM 4017 O O . PHE A 1 515 ? -22.177 7.055 4.241 1.00 98.44 515 PHE A O 1
ATOM 4024 N N . LEU A 1 516 ? -20.128 7.585 3.479 1.00 98.12 516 LEU A N 1
ATOM 4025 C CA . LEU A 1 516 ? -19.416 7.478 4.751 1.00 98.12 516 LEU A CA 1
ATOM 4026 C C . LEU A 1 516 ? -18.534 8.723 4.977 1.00 98.12 516 LEU A C 1
ATOM 4028 O O . LEU A 1 516 ? -17.843 9.155 4.050 1.00 98.12 516 LEU A O 1
ATOM 4032 N N . PRO A 1 517 ? -18.498 9.295 6.193 1.00 96.06 517 PRO A N 1
ATOM 4033 C CA . PRO A 1 517 ? -17.559 10.363 6.527 1.00 96.06 517 PRO A CA 1
ATOM 4034 C C . PRO A 1 517 ? -16.130 9.810 6.641 1.00 96.06 517 PRO A C 1
ATOM 4036 O O . PRO A 1 517 ? -15.936 8.661 7.049 1.00 96.06 517 PRO A O 1
ATOM 4039 N N . LYS A 1 518 ? -15.110 10.629 6.347 1.00 93.56 518 LYS A N 1
ATOM 4040 C CA . LYS A 1 518 ? -13.724 10.268 6.697 1.00 93.56 518 LYS A CA 1
ATOM 4041 C C . LYS A 1 518 ? -13.537 10.264 8.216 1.00 93.56 518 LYS A C 1
ATOM 4043 O O . LYS A 1 518 ? -14.183 11.022 8.937 1.00 93.56 518 LYS A O 1
ATOM 4048 N N . SER A 1 519 ? -12.592 9.462 8.710 1.00 93.62 519 SER A N 1
ATOM 4049 C CA . SER A 1 519 ? -12.112 9.638 10.086 1.00 93.62 519 SER A CA 1
ATOM 4050 C C . SER A 1 519 ? -11.297 10.930 10.187 1.00 93.62 519 SER A C 1
ATOM 4052 O O . SER A 1 519 ? -10.432 11.183 9.350 1.00 93.62 519 SER A O 1
ATOM 4054 N N . GLY A 1 520 ? -11.501 11.702 11.257 1.00 89.62 520 GLY A N 1
ATOM 4055 C CA . GLY A 1 520 ? -10.647 12.848 11.594 1.00 89.62 520 GLY A CA 1
ATOM 4056 C C . GLY A 1 520 ? -9.200 12.471 11.953 1.00 89.62 520 GLY A C 1
ATOM 4057 O O . GLY A 1 520 ? -8.395 13.353 12.221 1.00 89.62 520 GLY A O 1
ATOM 4058 N N . GLY A 1 521 ? -8.869 11.174 11.996 1.00 88.75 521 GLY A N 1
ATOM 4059 C CA . GLY A 1 521 ? -7.501 10.662 12.120 1.00 88.75 521 GLY A CA 1
ATOM 4060 C C . GLY A 1 521 ? -6.806 10.387 10.784 1.00 88.75 521 GLY A C 1
ATOM 4061 O O . GLY A 1 521 ? -5.683 9.890 10.785 1.00 88.75 521 GLY A O 1
ATOM 4062 N N . VAL A 1 522 ? -7.456 10.650 9.644 1.00 91.38 522 VAL A N 1
ATOM 4063 C CA . VAL A 1 522 ? -6.798 10.549 8.336 1.00 91.38 522 VAL A CA 1
ATOM 4064 C C . VAL A 1 522 ? -5.967 11.806 8.097 1.00 91.38 522 VAL A C 1
ATOM 4066 O O . VAL A 1 522 ? -6.486 12.917 8.139 1.00 91.38 522 VAL A O 1
ATOM 4069 N N . VAL A 1 523 ? -4.676 11.611 7.830 1.00 87.69 523 VAL A N 1
ATOM 4070 C CA . VAL A 1 523 ? -3.708 12.690 7.607 1.00 87.69 523 VAL A CA 1
ATOM 4071 C C . VAL A 1 523 ? -3.418 12.827 6.116 1.00 87.69 523 VAL A C 1
ATOM 4073 O O . VAL A 1 523 ? -3.147 11.830 5.439 1.00 87.69 523 VAL A O 1
ATOM 4076 N N . GLU A 1 524 ? -3.454 14.060 5.612 1.00 87.44 524 GLU A N 1
ATOM 4077 C CA . GLU A 1 524 ? -3.093 14.375 4.228 1.00 87.44 524 GLU A CA 1
ATOM 4078 C C . GLU A 1 524 ? -1.612 14.066 3.954 1.00 87.44 524 GLU A C 1
ATOM 4080 O O . GLU A 1 524 ? -0.742 14.265 4.804 1.00 87.44 524 GLU A O 1
ATOM 4085 N N . ARG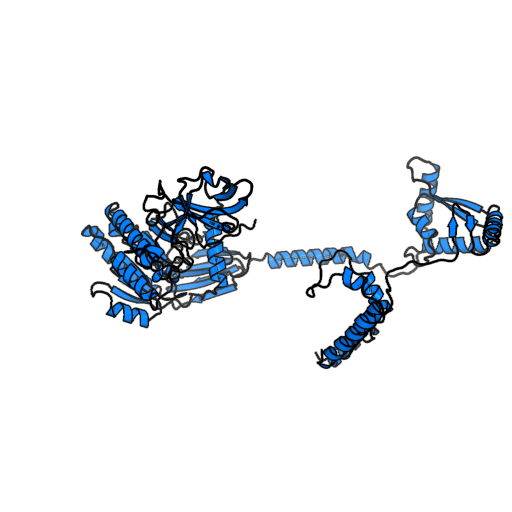 A 1 525 ? -1.315 13.557 2.754 1.00 87.31 525 ARG A N 1
ATOM 4086 C CA . ARG A 1 525 ? 0.033 13.146 2.342 1.00 87.31 525 ARG A CA 1
ATOM 4087 C C . ARG A 1 525 ? 0.553 14.018 1.210 1.00 87.31 525 ARG A C 1
ATOM 4089 O O . ARG A 1 525 ? 0.035 13.985 0.087 1.00 87.31 525 ARG A O 1
ATOM 4096 N N . SER A 1 526 ? 1.655 14.713 1.485 1.00 88.62 526 SER A N 1
ATOM 4097 C CA . SER A 1 526 ? 2.431 15.450 0.484 1.00 88.62 526 SER A CA 1
ATOM 4098 C C . SER A 1 526 ? 2.942 14.538 -0.643 1.00 88.62 526 SER A C 1
ATOM 4100 O O . SER A 1 526 ? 3.090 13.323 -0.483 1.00 88.62 526 SER A O 1
ATOM 4102 N N . GLN A 1 527 ? 3.274 15.123 -1.798 1.00 88.50 527 GLN A N 1
ATOM 4103 C CA . GLN A 1 527 ? 3.870 14.370 -2.912 1.00 88.50 527 GLN A CA 1
ATOM 4104 C C . GLN A 1 527 ? 5.216 13.721 -2.536 1.00 88.50 527 GLN A C 1
ATOM 4106 O O . GLN A 1 527 ? 5.521 12.632 -3.025 1.00 88.50 527 GLN A O 1
ATOM 4111 N N . ALA A 1 528 ? 5.984 14.346 -1.636 1.00 88.94 528 ALA A N 1
ATOM 4112 C CA . ALA A 1 528 ? 7.224 13.789 -1.101 1.00 88.94 528 ALA A CA 1
ATOM 4113 C C . ALA A 1 528 ? 6.956 12.520 -0.274 1.00 88.94 528 ALA A C 1
ATOM 4115 O O . ALA A 1 528 ? 7.484 11.465 -0.611 1.00 88.94 528 ALA A O 1
ATOM 4116 N N . GLN A 1 529 ? 6.045 12.575 0.707 1.00 87.00 529 GLN A N 1
ATOM 4117 C CA . GLN A 1 529 ? 5.659 11.408 1.521 1.00 87.00 529 GLN A CA 1
ATOM 4118 C C . GLN A 1 52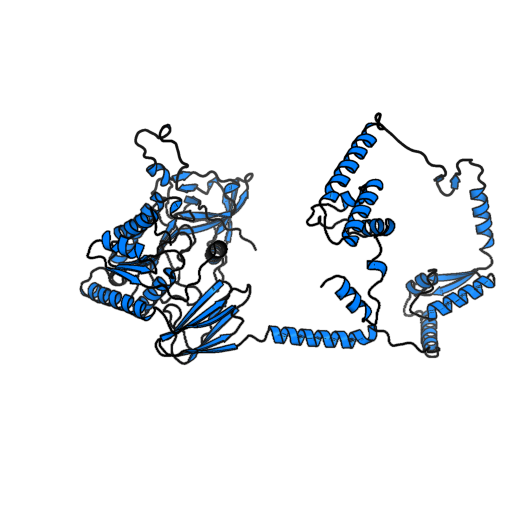9 ? 5.098 10.256 0.672 1.00 87.00 529 GLN A C 1
ATOM 4120 O O . GLN A 1 529 ? 5.387 9.094 0.934 1.00 87.00 529 GLN A O 1
ATOM 4125 N N . ARG A 1 530 ? 4.327 10.553 -0.384 1.00 90.12 530 ARG A N 1
ATOM 4126 C CA . ARG A 1 530 ? 3.846 9.530 -1.337 1.00 90.12 530 ARG A CA 1
ATOM 4127 C C . ARG A 1 530 ? 4.971 8.884 -2.137 1.00 90.12 530 ARG A C 1
ATOM 4129 O O . ARG A 1 530 ? 4.820 7.747 -2.574 1.00 90.12 530 ARG A O 1
ATOM 4136 N N . THR A 1 531 ? 6.052 9.619 -2.380 1.00 90.25 531 THR A N 1
ATOM 4137 C CA . THR A 1 531 ? 7.231 9.126 -3.097 1.00 90.25 531 THR A CA 1
ATOM 4138 C C . THR A 1 531 ? 8.072 8.252 -2.177 1.00 90.25 531 THR A C 1
ATOM 4140 O O . THR A 1 531 ? 8.252 7.086 -2.496 1.00 90.25 531 THR A O 1
ATOM 4143 N N . GLU A 1 532 ? 8.399 8.738 -0.978 1.00 89.25 532 GLU A N 1
ATOM 4144 C CA . GLU A 1 532 ? 9.075 7.959 0.071 1.00 89.25 532 GLU A CA 1
ATOM 4145 C C . GLU A 1 532 ? 8.314 6.655 0.391 1.00 89.25 532 GLU A C 1
ATOM 4147 O O . GLU A 1 532 ? 8.925 5.597 0.487 1.00 89.25 532 GLU A O 1
ATOM 4152 N N . ALA A 1 533 ? 6.974 6.682 0.435 1.00 88.38 533 ALA A N 1
ATOM 4153 C CA . ALA A 1 533 ? 6.152 5.483 0.621 1.00 88.38 533 ALA A CA 1
ATOM 4154 C C . ALA A 1 533 ? 6.213 4.480 -0.552 1.00 88.38 533 ALA A C 1
ATOM 4156 O O . ALA A 1 533 ? 6.147 3.274 -0.319 1.00 88.38 533 ALA A O 1
ATOM 4157 N N . ARG A 1 534 ? 6.347 4.941 -1.808 1.00 91.25 534 ARG A N 1
ATOM 4158 C CA . ARG A 1 534 ? 6.555 4.039 -2.960 1.00 91.25 534 ARG A CA 1
ATOM 4159 C C . ARG A 1 534 ? 7.935 3.401 -2.906 1.00 91.25 534 ARG A C 1
ATOM 4161 O O . ARG A 1 534 ? 8.046 2.191 -3.075 1.00 91.25 534 ARG A O 1
ATOM 4168 N N . ASP A 1 535 ? 8.955 4.212 -2.653 1.00 91.69 535 ASP A N 1
ATOM 4169 C CA . ASP A 1 535 ? 10.348 3.773 -2.619 1.00 91.69 535 ASP A CA 1
ATOM 4170 C C . ASP A 1 535 ? 10.559 2.775 -1.466 1.00 91.69 535 ASP A C 1
ATOM 4172 O O . ASP A 1 535 ? 11.203 1.741 -1.645 1.00 91.69 535 ASP A O 1
ATOM 4176 N N . GLN A 1 536 ? 9.915 3.018 -0.317 1.00 89.50 536 GLN A N 1
ATOM 4177 C CA . GLN A 1 536 ? 9.850 2.087 0.809 1.00 89.50 536 GLN A CA 1
ATOM 4178 C C . GLN A 1 536 ? 9.098 0.793 0.459 1.00 89.50 536 GLN A C 1
ATOM 4180 O O . GLN A 1 536 ? 9.588 -0.281 0.788 1.00 89.50 536 GLN A O 1
ATOM 4185 N N . GLY A 1 537 ? 7.965 0.853 -0.252 1.00 91.12 537 GLY A N 1
ATOM 4186 C CA . GLY A 1 537 ? 7.248 -0.351 -0.699 1.00 91.12 537 GLY A CA 1
ATOM 4187 C C . GLY A 1 537 ? 8.079 -1.234 -1.641 1.00 91.12 537 GLY A C 1
ATOM 4188 O O . GLY A 1 537 ? 8.081 -2.458 -1.513 1.00 91.12 537 GLY A O 1
ATOM 4189 N N . VAL A 1 538 ? 8.863 -0.626 -2.540 1.00 94.62 538 VAL A N 1
ATOM 4190 C CA . VAL A 1 538 ? 9.831 -1.363 -3.373 1.00 94.62 538 VAL A CA 1
ATOM 4191 C C . VAL A 1 538 ? 10.979 -1.922 -2.525 1.00 94.62 538 VAL A C 1
ATOM 4193 O O . VAL A 1 538 ? 11.372 -3.073 -2.713 1.00 94.62 538 VAL A O 1
ATOM 4196 N N . ARG A 1 539 ? 11.492 -1.156 -1.554 1.00 93.44 539 ARG A N 1
ATOM 4197 C CA . ARG A 1 539 ? 12.530 -1.625 -0.624 1.00 93.44 539 ARG A CA 1
ATOM 4198 C C . ARG A 1 539 ? 12.060 -2.842 0.180 1.00 93.44 539 ARG A C 1
ATOM 4200 O O . ARG A 1 539 ? 12.801 -3.814 0.282 1.00 93.44 539 ARG A O 1
ATOM 4207 N N . GLU A 1 540 ? 10.835 -2.815 0.701 1.00 91.00 540 GLU A N 1
ATOM 4208 C CA . GLU A 1 540 ? 10.232 -3.916 1.463 1.00 91.00 540 GLU A CA 1
ATOM 4209 C C . GLU A 1 540 ? 10.014 -5.173 0.614 1.00 91.00 540 GLU A C 1
ATOM 4211 O O . GLU A 1 540 ? 10.172 -6.281 1.125 1.00 91.00 540 GLU A O 1
ATOM 4216 N N . TYR A 1 541 ? 9.734 -5.028 -0.685 1.00 93.56 541 TYR A N 1
ATOM 4217 C CA . TYR A 1 541 ? 9.637 -6.164 -1.603 1.00 93.56 541 TYR A CA 1
ATOM 4218 C C . TYR A 1 541 ? 10.965 -6.933 -1.744 1.00 93.56 541 TYR A C 1
ATOM 4220 O O . TYR A 1 541 ? 10.962 -8.164 -1.740 1.00 93.56 541 TYR A O 1
ATOM 4228 N N . PHE A 1 542 ? 12.103 -6.233 -1.840 1.00 94.69 542 PHE A N 1
ATOM 4229 C CA . PHE A 1 542 ? 13.420 -6.873 -1.984 1.00 94.69 542 PHE A CA 1
ATOM 4230 C C . PHE A 1 542 ? 14.058 -7.282 -0.650 1.00 94.69 542 PHE A C 1
ATOM 4232 O O . PHE A 1 542 ? 14.637 -8.362 -0.563 1.00 94.69 542 PHE A O 1
ATOM 4239 N N . TYR A 1 543 ? 13.962 -6.432 0.377 1.00 93.62 543 TYR A N 1
ATOM 4240 C CA . TYR A 1 543 ? 14.705 -6.550 1.639 1.00 93.62 543 TYR A CA 1
ATOM 4241 C C . TYR A 1 543 ? 13.838 -6.941 2.843 1.00 93.62 543 TYR A C 1
ATOM 4243 O O . TYR A 1 543 ? 14.368 -7.166 3.932 1.00 93.62 543 TYR A O 1
ATOM 4251 N N . GLY A 1 544 ? 12.518 -7.053 2.670 1.00 89.19 544 GLY A N 1
ATOM 4252 C CA . GLY A 1 544 ? 11.578 -7.239 3.771 1.00 89.19 544 GLY A CA 1
ATOM 4253 C C . GLY A 1 544 ? 11.444 -5.992 4.649 1.00 89.19 544 GLY A C 1
ATOM 4254 O O . GLY A 1 544 ? 12.040 -4.947 4.391 1.00 89.19 544 GLY A O 1
ATOM 4255 N N . SER A 1 545 ? 10.638 -6.110 5.704 1.00 83.06 545 SER A N 1
ATOM 4256 C CA . SER A 1 545 ? 10.412 -5.044 6.688 1.00 83.06 545 SER A CA 1
ATOM 4257 C C . SER A 1 545 ? 11.052 -5.391 8.038 1.00 83.06 545 SER A C 1
ATOM 4259 O O . SER A 1 545 ? 12.193 -5.016 8.297 1.00 83.06 545 SER A O 1
ATOM 4261 N N . ARG A 1 546 ? 10.359 -6.137 8.911 1.00 77.56 546 ARG A N 1
ATOM 4262 C CA . ARG A 1 546 ? 10.931 -6.648 10.176 1.00 77.56 546 ARG A CA 1
ATOM 4263 C C . ARG A 1 546 ? 11.650 -7.976 9.989 1.00 77.56 546 ARG A C 1
ATOM 4265 O O . ARG A 1 546 ? 12.656 -8.228 10.647 1.00 77.56 546 ARG A O 1
ATOM 4272 N N . THR A 1 547 ? 11.104 -8.829 9.126 1.00 82.69 547 THR A N 1
ATOM 4273 C CA . THR A 1 547 ? 11.738 -10.083 8.712 1.00 82.69 547 THR A CA 1
ATOM 4274 C C . THR A 1 547 ? 12.620 -9.767 7.506 1.00 82.69 547 THR A C 1
ATOM 4276 O O . THR A 1 547 ? 12.060 -9.456 6.454 1.00 82.69 547 THR A O 1
ATOM 4279 N N . PRO A 1 548 ? 13.961 -9.787 7.632 1.00 89.12 548 PRO A N 1
ATOM 4280 C CA . PRO A 1 548 ? 14.838 -9.434 6.526 1.00 89.12 548 PRO A CA 1
ATOM 4281 C C . PRO A 1 548 ? 14.746 -10.478 5.411 1.00 89.12 548 PRO A C 1
ATOM 4283 O O . PRO A 1 548 ? 14.794 -11.685 5.661 1.00 89.12 548 PRO A O 1
ATOM 4286 N N . LEU A 1 549 ? 14.646 -9.991 4.180 1.00 92.12 549 LEU A N 1
ATOM 4287 C CA . LEU A 1 549 ? 14.838 -10.764 2.960 1.00 92.12 549 LEU A CA 1
ATOM 4288 C C . LEU A 1 549 ? 16.236 -10.474 2.405 1.00 92.12 549 LEU A C 1
ATOM 4290 O O . LEU A 1 549 ? 16.793 -9.393 2.603 1.00 92.12 549 LEU A O 1
ATOM 4294 N N . TYR A 1 550 ? 16.808 -11.463 1.726 1.00 94.19 550 TYR A N 1
ATOM 4295 C CA . TYR A 1 550 ? 18.173 -11.418 1.207 1.00 94.19 550 TYR A CA 1
ATOM 4296 C C . TYR A 1 550 ? 18.124 -11.553 -0.319 1.00 94.19 550 TYR A C 1
ATOM 4298 O O . TYR A 1 550 ? 18.165 -12.676 -0.825 1.00 94.19 550 TYR A O 1
ATOM 4306 N N . PRO A 1 551 ? 17.974 -10.440 -1.058 1.00 95.81 551 PRO A N 1
ATOM 4307 C CA . PRO A 1 551 ? 17.910 -10.482 -2.508 1.00 95.81 551 PRO A CA 1
ATOM 4308 C C . PRO A 1 551 ? 19.276 -10.841 -3.104 1.00 95.81 551 PRO A C 1
ATOM 4310 O O . PRO A 1 551 ? 20.335 -10.653 -2.502 1.00 95.81 551 PRO A O 1
ATOM 4313 N N . HIS A 1 552 ? 19.245 -11.364 -4.321 1.00 96.12 552 HIS A N 1
ATOM 4314 C CA . HIS A 1 552 ? 20.405 -11.803 -5.078 1.00 96.12 552 HIS A CA 1
ATOM 4315 C C . HIS A 1 552 ? 20.742 -10.794 -6.175 1.00 96.12 552 HIS A C 1
ATOM 4317 O O . HIS A 1 552 ? 19.851 -10.318 -6.875 1.00 96.12 552 HIS A O 1
ATOM 4323 N N . SER A 1 553 ? 22.034 -10.524 -6.366 1.00 96.00 553 SER A N 1
ATOM 4324 C CA . SER A 1 553 ? 22.543 -9.704 -7.468 1.00 96.00 553 SER A CA 1
ATOM 4325 C C . SER A 1 553 ? 23.302 -10.577 -8.468 1.00 96.00 553 SER A C 1
ATOM 4327 O O . SER A 1 553 ? 24.181 -11.344 -8.065 1.00 96.00 553 SER A O 1
ATOM 4329 N N . PHE A 1 554 ? 22.950 -10.515 -9.756 1.00 95.81 554 PHE A N 1
ATOM 4330 C CA . PHE A 1 554 ? 23.640 -11.264 -10.816 1.00 95.81 554 PHE A CA 1
ATOM 4331 C C . PHE A 1 554 ? 23.509 -10.618 -12.202 1.00 95.81 554 PHE A C 1
ATOM 4333 O O . PHE A 1 554 ? 22.565 -9.883 -12.481 1.00 95.81 554 PHE A O 1
ATOM 4340 N N . GLU A 1 555 ? 24.470 -10.912 -13.083 1.00 95.19 555 GLU A N 1
ATOM 4341 C CA . GLU A 1 555 ? 24.454 -10.483 -14.486 1.00 95.19 555 GLU A CA 1
ATOM 4342 C C . GLU A 1 555 ? 23.496 -11.334 -15.336 1.00 95.19 555 GLU A C 1
ATOM 4344 O O . GLU A 1 555 ? 23.449 -12.560 -15.203 1.00 95.19 555 GLU A O 1
ATOM 4349 N N . VAL A 1 556 ? 22.793 -10.679 -16.260 1.00 94.44 556 VAL A N 1
ATOM 4350 C CA . VAL A 1 556 ? 21.944 -11.269 -17.304 1.00 94.44 556 VAL A CA 1
ATOM 4351 C C . VAL A 1 556 ? 22.422 -10.748 -18.661 1.00 94.44 556 VAL A C 1
ATOM 4353 O O . VAL A 1 556 ? 22.667 -9.549 -18.811 1.00 94.44 556 VAL A O 1
ATOM 4356 N N . LYS A 1 557 ? 22.573 -11.624 -19.664 1.00 93.56 557 LYS A N 1
ATOM 4357 C CA . LYS A 1 557 ? 22.928 -11.195 -21.029 1.00 93.56 557 LYS A CA 1
ATOM 4358 C C . LYS A 1 557 ? 21.713 -10.649 -21.765 1.00 93.56 557 LYS A C 1
ATOM 4360 O O . LYS A 1 557 ? 20.617 -11.185 -21.634 1.00 93.56 557 LYS A O 1
ATOM 4365 N N . TRP A 1 558 ? 21.916 -9.671 -22.644 1.00 93.31 558 TRP A N 1
ATOM 4366 C CA . TRP A 1 558 ? 20.837 -9.136 -23.483 1.00 93.31 558 TRP A CA 1
ATOM 4367 C C . TRP A 1 558 ? 20.207 -10.211 -24.384 1.00 93.31 558 TRP A C 1
ATOM 4369 O O . TRP A 1 558 ? 19.005 -10.193 -24.612 1.00 93.31 558 TRP A O 1
ATOM 4379 N N . SER A 1 559 ? 20.988 -11.201 -24.830 1.00 91.44 559 SER A N 1
ATOM 4380 C CA . SER A 1 559 ? 20.496 -12.354 -25.601 1.00 91.44 559 SER A CA 1
ATOM 4381 C C . SER A 1 559 ? 19.597 -13.315 -24.809 1.00 91.44 559 SER A C 1
ATOM 4383 O O . SER A 1 559 ? 18.936 -14.161 -25.402 1.00 91.44 559 SER A O 1
ATOM 4385 N N . GLU A 1 560 ? 19.621 -13.239 -23.476 1.00 88.06 560 GLU A N 1
ATOM 4386 C CA . GLU A 1 560 ? 18.870 -14.109 -22.561 1.00 88.06 560 GLU A CA 1
ATOM 4387 C C . GLU A 1 560 ? 17.592 -13.424 -22.033 1.00 88.06 560 GLU A C 1
ATOM 4389 O O . GLU A 1 560 ? 16.779 -14.079 -21.388 1.00 88.06 560 GLU A O 1
ATOM 4394 N N . ALA A 1 561 ? 17.380 -12.135 -22.329 1.00 87.81 561 ALA A N 1
ATOM 4395 C CA . ALA A 1 561 ? 16.254 -11.336 -21.846 1.00 87.81 561 ALA A CA 1
ATOM 4396 C C . ALA A 1 561 ? 15.427 -10.757 -23.005 1.00 87.81 561 ALA A C 1
ATOM 4398 O O . ALA A 1 561 ? 15.924 -9.988 -23.826 1.00 87.81 561 ALA A O 1
ATOM 4399 N N . ARG A 1 562 ? 14.131 -11.080 -23.043 1.00 92.44 562 ARG A N 1
ATOM 4400 C CA . ARG A 1 562 ? 13.168 -10.535 -24.007 1.00 92.44 562 ARG A CA 1
ATOM 4401 C C . ARG A 1 562 ? 12.437 -9.362 -23.349 1.00 92.44 562 ARG A C 1
ATOM 4403 O O . ARG A 1 562 ? 11.431 -9.547 -22.667 1.00 92.44 562 ARG A O 1
ATOM 4410 N N . LEU A 1 563 ? 13.003 -8.165 -23.485 1.00 94.38 563 LEU A N 1
ATOM 4411 C CA . LEU A 1 563 ? 12.515 -6.953 -22.826 1.00 94.38 563 LEU A CA 1
ATOM 4412 C C . LEU A 1 563 ? 11.472 -6.216 -23.681 1.00 94.38 563 LEU A C 1
ATOM 4414 O O . LEU A 1 563 ? 11.711 -5.921 -24.854 1.00 94.38 563 LEU A O 1
ATOM 4418 N N . TYR A 1 564 ? 10.344 -5.858 -23.069 1.00 95.69 564 TYR A N 1
ATOM 4419 C CA . TYR A 1 564 ? 9.245 -5.135 -23.708 1.00 95.69 564 TYR A CA 1
ATOM 4420 C C . TYR A 1 564 ? 8.703 -4.005 -22.829 1.00 95.69 564 TYR A C 1
ATOM 4422 O O . TYR A 1 564 ? 8.845 -4.022 -21.609 1.00 95.69 564 TYR A O 1
ATOM 4430 N N . LYS A 1 565 ? 8.019 -3.044 -23.451 1.00 94.38 565 LYS A N 1
ATOM 4431 C CA . LYS A 1 565 ? 7.148 -2.059 -22.801 1.00 94.38 565 LYS A CA 1
ATOM 4432 C C . LYS A 1 565 ? 5.739 -2.175 -23.387 1.00 94.38 565 LYS A C 1
ATOM 4434 O O . LYS A 1 565 ? 5.592 -2.467 -24.574 1.00 94.38 565 LYS A O 1
ATOM 4439 N N . ILE A 1 566 ? 4.715 -1.957 -22.564 1.00 94.19 566 ILE A N 1
ATOM 4440 C CA . ILE A 1 566 ? 3.323 -1.872 -23.021 1.00 94.19 566 ILE A CA 1
ATOM 4441 C C . ILE A 1 566 ? 3.012 -0.414 -23.375 1.00 94.19 566 ILE A C 1
ATOM 4443 O O . ILE A 1 566 ? 3.335 0.498 -22.613 1.00 94.19 566 ILE A O 1
ATOM 4447 N N . GLY A 1 567 ? 2.393 -0.206 -24.536 1.00 88.19 567 GLY A N 1
ATOM 4448 C CA . GLY A 1 567 ? 2.087 1.109 -25.084 1.00 88.19 567 GLY A CA 1
ATOM 4449 C C . GLY A 1 567 ? 3.175 1.605 -26.033 1.00 88.19 567 GLY A C 1
ATOM 4450 O O . GLY A 1 567 ? 4.325 1.830 -25.651 1.00 88.19 567 GLY A O 1
ATOM 4451 N N . ALA A 1 568 ? 2.794 1.810 -27.291 1.00 76.56 568 ALA A N 1
ATOM 4452 C CA . ALA A 1 568 ? 3.612 2.485 -28.287 1.00 76.56 568 ALA A CA 1
ATOM 4453 C C . ALA A 1 568 ? 3.498 4.018 -28.150 1.00 76.56 568 ALA A C 1
ATOM 4455 O O . ALA A 1 568 ? 2.443 4.524 -27.758 1.00 76.56 568 ALA A O 1
ATOM 4456 N N . PRO A 1 569 ? 4.554 4.783 -28.495 1.00 67.62 569 PRO A N 1
ATOM 4457 C CA . PRO A 1 569 ? 4.484 6.241 -28.517 1.00 67.62 569 PRO A CA 1
ATOM 4458 C C . PRO A 1 569 ? 3.396 6.735 -29.481 1.00 67.62 569 PRO A C 1
ATOM 4460 O O . PRO A 1 569 ? 3.116 6.105 -30.502 1.00 67.62 569 PRO A O 1
ATOM 4463 N N . PHE A 1 570 ? 2.797 7.885 -29.159 1.00 62.59 570 PHE A N 1
ATOM 4464 C CA . PHE A 1 570 ? 1.698 8.462 -29.932 1.00 62.59 570 PHE A CA 1
ATOM 4465 C C . PHE A 1 570 ? 2.095 8.711 -31.396 1.00 62.59 570 PHE A C 1
ATOM 4467 O O . PHE A 1 570 ? 2.992 9.504 -31.688 1.00 62.59 570 PHE A O 1
ATOM 4474 N N . LEU A 1 571 ? 1.382 8.062 -32.318 1.00 62.53 571 LEU A N 1
ATOM 4475 C CA . LEU A 1 571 ? 1.498 8.283 -33.757 1.00 62.53 571 LEU A CA 1
ATOM 4476 C C . LEU A 1 571 ? 0.328 9.156 -34.241 1.00 62.53 571 LEU A C 1
ATOM 4478 O O . LEU A 1 571 ? -0.822 8.851 -33.914 1.00 62.53 571 LEU A O 1
ATOM 4482 N N . PRO A 1 572 ? 0.576 10.206 -35.050 1.00 66.62 572 PRO A N 1
ATOM 4483 C CA . PRO A 1 572 ? -0.491 10.958 -35.705 1.00 66.62 572 PRO A CA 1
ATOM 4484 C C . PRO A 1 572 ? -1.395 10.045 -36.539 1.00 66.62 572 PRO A C 1
ATOM 4486 O O . PRO A 1 572 ? -0.928 9.072 -37.133 1.00 66.62 572 PRO A O 1
ATOM 4489 N N . SER A 1 573 ? -2.677 10.392 -36.662 1.00 63.31 573 SER A N 1
ATOM 4490 C CA . SER A 1 573 ? -3.659 9.606 -37.426 1.00 63.31 573 SER A CA 1
ATOM 4491 C C . SER A 1 573 ? -3.290 9.419 -38.904 1.00 63.31 573 SER A C 1
ATOM 4493 O O . SER A 1 573 ? -3.629 8.396 -39.488 1.00 63.31 573 SER A O 1
ATOM 4495 N N . SER A 1 574 ? -2.528 10.349 -39.489 1.00 70.94 574 SER A N 1
ATOM 4496 C CA . SER A 1 574 ? -1.952 10.241 -40.840 1.00 70.94 574 SER A CA 1
ATOM 4497 C C . SER A 1 574 ? -0.882 9.151 -40.995 1.00 70.94 574 SER A C 1
ATOM 4499 O O . SER A 1 574 ? -0.521 8.817 -42.119 1.00 70.94 574 SER A O 1
ATOM 4501 N N . CYS A 1 575 ? -0.348 8.632 -39.887 1.00 66.94 575 CYS A N 1
ATOM 4502 C CA . CYS A 1 575 ? 0.739 7.653 -39.845 1.00 66.94 575 CYS A CA 1
ATOM 4503 C C . CYS A 1 575 ? 0.279 6.272 -39.339 1.00 66.94 575 CYS A C 1
ATOM 4505 O O . CYS A 1 575 ? 1.115 5.389 -39.149 1.00 66.94 575 CYS A O 1
ATOM 4507 N N . MET A 1 576 ? -1.022 6.074 -39.090 1.00 65.62 576 MET A N 1
ATOM 4508 C CA . MET A 1 576 ? -1.554 4.782 -38.645 1.00 65.62 576 MET A CA 1
ATOM 4509 C C . MET A 1 576 ? -1.856 3.848 -39.832 1.00 65.62 576 MET A C 1
ATOM 4511 O O . MET A 1 576 ? -2.381 4.309 -40.848 1.00 65.62 576 MET A O 1
ATOM 4515 N N . PRO A 1 577 ? -1.566 2.535 -39.724 1.00 69.50 577 PRO A N 1
ATOM 4516 C CA . PRO A 1 577 ? -1.965 1.553 -40.730 1.00 69.50 577 PRO A CA 1
ATOM 4517 C C . PRO A 1 577 ? -3.486 1.490 -40.925 1.00 69.50 577 PRO A C 1
ATOM 4519 O O . PRO A 1 577 ? -4.257 1.660 -39.979 1.00 69.50 577 PRO A O 1
ATOM 4522 N N . LEU A 1 578 ? -3.918 1.175 -42.150 1.00 64.12 578 LEU A N 1
ATOM 4523 C CA . LEU A 1 578 ? -5.325 0.944 -42.490 1.00 64.12 578 LEU A CA 1
ATOM 4524 C C . LEU A 1 578 ? -5.945 -0.117 -41.565 1.00 64.12 578 LEU A C 1
ATOM 4526 O O . LEU A 1 578 ? -5.546 -1.277 -41.591 1.00 64.12 578 LEU A O 1
ATOM 4530 N N . GLY A 1 579 ? -6.935 0.297 -40.771 1.00 64.44 579 GLY A N 1
ATOM 4531 C CA . GLY A 1 579 ? -7.678 -0.565 -39.847 1.00 64.44 579 GLY A CA 1
ATOM 4532 C C . GLY A 1 579 ? -7.250 -0.491 -38.377 1.00 64.44 579 GLY A C 1
ATOM 4533 O O . GLY A 1 579 ? -8.018 -0.950 -37.538 1.00 64.44 579 GLY A O 1
ATOM 4534 N N . MET A 1 580 ? -6.103 0.115 -38.040 1.00 68.31 580 MET A N 1
ATOM 4535 C CA . MET A 1 580 ? -5.713 0.331 -36.638 1.00 68.31 580 MET A CA 1
ATOM 4536 C C . MET A 1 580 ? -6.365 1.587 -36.049 1.00 68.31 580 MET A C 1
ATOM 4538 O O . MET A 1 580 ? -6.376 2.653 -36.671 1.00 68.31 580 MET A O 1
ATOM 4542 N N . LYS A 1 581 ? -6.851 1.483 -34.812 1.00 71.19 581 LYS A N 1
ATOM 4543 C CA . LYS A 1 581 ? -7.256 2.618 -33.978 1.00 71.19 581 LYS A CA 1
ATOM 4544 C C . LYS A 1 581 ? -6.069 3.138 -33.168 1.00 71.19 581 LYS A C 1
ATOM 4546 O O . LYS A 1 581 ? -5.121 2.414 -32.876 1.00 71.19 581 LYS A O 1
ATOM 4551 N N . ALA A 1 582 ? -6.161 4.390 -32.719 1.00 68.31 582 ALA A N 1
ATOM 4552 C CA . ALA A 1 582 ? -5.170 4.965 -31.805 1.00 68.31 582 ALA A CA 1
ATOM 4553 C C . ALA A 1 582 ? -5.128 4.226 -30.451 1.00 68.31 582 ALA A C 1
ATOM 4555 O O . ALA A 1 582 ? -4.070 4.132 -29.836 1.00 68.31 582 ALA A O 1
ATOM 4556 N N . GLU A 1 583 ? -6.263 3.663 -30.030 1.00 70.50 583 GLU A N 1
ATOM 4557 C CA . GLU A 1 583 ? -6.418 2.839 -28.824 1.00 70.50 583 GLU A CA 1
ATOM 4558 C C . GLU A 1 583 ? -5.573 1.556 -28.883 1.00 70.50 583 GLU A C 1
ATOM 4560 O O . GLU A 1 583 ? -4.937 1.209 -27.890 1.00 70.50 583 GLU A O 1
ATOM 4565 N N . ASP A 1 584 ? -5.477 0.912 -30.052 1.00 73.94 584 ASP A N 1
ATOM 4566 C CA . ASP A 1 584 ? -4.726 -0.340 -30.248 1.00 73.94 584 ASP A CA 1
ATOM 4567 C C . ASP A 1 584 ? -3.212 -0.149 -30.035 1.00 73.94 584 ASP A C 1
ATOM 4569 O O . ASP A 1 584 ? -2.488 -1.090 -29.712 1.00 73.94 584 ASP A O 1
ATOM 4573 N N . ASN A 1 585 ? -2.710 1.083 -30.189 1.00 82.31 585 ASN A N 1
ATOM 4574 C CA . ASN A 1 585 ? -1.318 1.414 -29.884 1.00 82.31 585 ASN A CA 1
ATOM 4575 C C . ASN A 1 585 ? -1.053 1.508 -28.372 1.00 82.31 585 ASN A C 1
ATOM 4577 O O . ASN A 1 585 ? 0.083 1.287 -27.958 1.00 82.31 585 ASN A O 1
ATOM 4581 N N . LEU A 1 586 ? -2.063 1.801 -27.543 1.00 85.19 586 LEU A N 1
ATOM 4582 C CA . LEU A 1 586 ? -1.898 1.981 -26.093 1.00 85.19 586 LEU A CA 1
ATOM 4583 C C . LEU A 1 586 ? -1.685 0.656 -25.349 1.00 85.19 586 LEU A C 1
ATOM 4585 O O . LEU A 1 586 ? -1.046 0.642 -24.301 1.00 85.19 586 LEU A O 1
ATOM 4589 N N . THR A 1 587 ? -2.171 -0.459 -25.891 1.00 89.56 587 THR A N 1
ATOM 4590 C CA . THR A 1 587 ? -1.976 -1.812 -25.336 1.00 89.56 587 THR A CA 1
ATOM 4591 C C . THR A 1 587 ? -0.943 -2.633 -26.109 1.00 89.56 587 THR A C 1
ATOM 4593 O O . THR A 1 587 ? -0.644 -3.763 -25.734 1.00 89.56 587 THR A O 1
ATOM 4596 N N . LYS A 1 588 ? -0.353 -2.076 -27.174 1.00 90.19 588 LYS A N 1
ATOM 4597 C CA . LYS A 1 588 ? 0.641 -2.765 -28.002 1.00 90.19 588 LYS A CA 1
ATOM 4598 C C . LYS A 1 588 ? 1.915 -3.083 -27.217 1.00 90.19 588 LYS A C 1
ATOM 4600 O O . LYS A 1 588 ? 2.505 -2.196 -26.603 1.00 90.19 588 LYS A O 1
ATOM 4605 N N . LEU A 1 589 ? 2.382 -4.325 -27.322 1.00 91.94 589 LEU A N 1
ATOM 4606 C CA . LEU A 1 589 ? 3.688 -4.743 -26.820 1.00 91.94 589 LEU A CA 1
ATOM 4607 C C . LEU A 1 589 ? 4.801 -4.242 -27.762 1.00 91.94 589 LEU A C 1
ATOM 4609 O O . LEU A 1 589 ? 4.765 -4.488 -28.971 1.00 91.94 589 LEU A O 1
ATOM 4613 N N . VAL A 1 590 ? 5.786 -3.524 -27.222 1.00 92.50 590 VAL A N 1
ATOM 4614 C CA . VAL A 1 590 ? 6.901 -2.928 -27.977 1.00 92.50 590 VAL A CA 1
ATOM 4615 C C . VAL A 1 590 ? 8.222 -3.449 -27.429 1.00 92.50 590 VAL A C 1
ATOM 4617 O O . VAL A 1 590 ? 8.494 -3.303 -26.241 1.00 92.50 590 VAL A O 1
ATOM 4620 N N . ALA A 1 591 ? 9.049 -4.055 -28.284 1.00 92.88 591 ALA A N 1
ATOM 4621 C CA . ALA A 1 591 ? 10.376 -4.530 -27.895 1.00 92.88 591 ALA A CA 1
ATOM 4622 C C . ALA A 1 591 ? 11.284 -3.352 -27.510 1.00 92.88 591 ALA A C 1
ATOM 4624 O O . ALA A 1 591 ? 11.340 -2.346 -28.220 1.00 92.88 591 ALA A O 1
ATOM 4625 N N . VAL A 1 592 ? 12.007 -3.488 -26.399 1.00 93.06 592 VAL A N 1
ATOM 4626 C CA . VAL A 1 592 ? 12.929 -2.470 -25.888 1.00 93.06 592 VAL A CA 1
ATOM 4627 C C . VAL A 1 592 ? 14.350 -3.003 -25.987 1.00 93.06 592 VAL A C 1
ATOM 4629 O O . VAL A 1 592 ? 14.697 -3.993 -25.348 1.00 93.06 592 VAL A O 1
ATOM 4632 N N . THR A 1 593 ? 15.195 -2.325 -26.761 1.00 91.31 593 THR A N 1
ATOM 4633 C CA . THR A 1 593 ? 16.633 -2.612 -26.795 1.00 91.31 593 THR A CA 1
ATOM 4634 C C . THR A 1 593 ? 17.255 -2.255 -25.439 1.00 91.31 593 THR A C 1
ATOM 4636 O O . THR A 1 593 ? 17.123 -1.101 -25.020 1.00 91.31 593 THR A O 1
ATOM 4639 N N . PRO A 1 594 ? 17.942 -3.183 -24.745 1.00 93.00 594 PRO A N 1
ATOM 4640 C CA . PRO A 1 594 ? 18.657 -2.861 -23.514 1.00 93.00 594 PRO A CA 1
ATOM 4641 C C . PRO A 1 594 ? 19.722 -1.778 -23.739 1.00 93.00 594 PRO A C 1
ATOM 4643 O O . PRO A 1 594 ? 20.379 -1.732 -24.778 1.00 93.00 594 PRO A O 1
ATOM 4646 N N . GLY A 1 595 ? 19.895 -0.898 -22.756 1.00 92.56 595 GLY A N 1
ATOM 4647 C CA . GLY A 1 595 ? 20.824 0.228 -22.827 1.00 92.56 595 GLY A CA 1
ATOM 4648 C C . GLY A 1 595 ? 20.801 1.062 -21.543 1.00 92.56 595 GLY A C 1
ATOM 4649 O O . GLY A 1 595 ? 20.061 0.722 -20.619 1.00 92.56 595 GLY A O 1
ATOM 4650 N N . PRO A 1 596 ? 21.582 2.154 -21.450 1.00 94.06 596 PRO A N 1
ATOM 4651 C CA . PRO A 1 596 ? 21.754 2.912 -20.204 1.00 94.06 596 PRO A CA 1
ATOM 4652 C C . PRO A 1 596 ? 20.456 3.454 -19.584 1.00 94.06 596 PRO A C 1
ATOM 4654 O O . PRO A 1 596 ? 20.373 3.593 -18.370 1.00 94.06 596 PRO A O 1
ATOM 4657 N N . SER A 1 597 ? 19.417 3.699 -20.390 1.00 93.25 597 SER A N 1
ATOM 4658 C CA . SER A 1 597 ? 18.081 4.102 -19.922 1.00 93.25 597 SER A CA 1
ATOM 4659 C C . SER A 1 597 ? 17.341 3.031 -19.113 1.00 93.25 597 SER A C 1
ATOM 4661 O O . SER A 1 597 ? 16.303 3.325 -18.537 1.00 93.25 597 SER A O 1
ATOM 4663 N N . LEU A 1 598 ? 17.839 1.793 -19.091 1.00 95.00 598 LEU A N 1
ATOM 4664 C CA . LEU A 1 598 ? 17.303 0.700 -18.280 1.00 95.00 598 LEU A CA 1
ATOM 4665 C C . LEU A 1 598 ? 17.750 0.793 -16.809 1.00 95.00 598 LEU A C 1
ATOM 4667 O O . LEU A 1 598 ? 17.158 0.154 -15.944 1.00 95.00 598 LEU A O 1
ATOM 4671 N N . LEU A 1 599 ? 18.798 1.570 -16.518 1.00 96.19 599 LEU A N 1
ATOM 4672 C CA . LEU A 1 599 ? 19.374 1.682 -15.183 1.00 96.19 599 LEU A CA 1
ATOM 4673 C C . LEU A 1 599 ? 18.340 2.188 -14.162 1.00 96.19 599 LEU A C 1
ATOM 4675 O O . LEU A 1 599 ? 17.594 3.130 -14.421 1.00 96.19 599 LEU A O 1
ATOM 4679 N N . HIS A 1 600 ? 18.313 1.543 -12.996 1.00 96.19 600 HIS A N 1
ATOM 4680 C CA . HIS A 1 600 ? 17.378 1.759 -11.888 1.00 96.19 600 HIS A CA 1
ATOM 4681 C C . HIS A 1 600 ? 15.903 1.470 -12.190 1.00 96.19 600 HIS A C 1
ATOM 4683 O O . HIS A 1 600 ? 15.080 1.641 -11.297 1.00 96.19 600 HIS A O 1
ATOM 4689 N N . HIS A 1 601 ? 15.527 1.019 -13.390 1.00 96.81 601 HIS A N 1
ATOM 4690 C CA . HIS A 1 601 ? 14.142 0.638 -13.666 1.00 96.81 601 HIS A CA 1
ATOM 4691 C C . HIS A 1 601 ? 13.784 -0.730 -13.075 1.00 96.81 601 HIS A C 1
ATOM 4693 O O . HIS A 1 601 ? 14.594 -1.664 -13.055 1.00 96.81 601 HIS A O 1
ATOM 4699 N N . LEU A 1 602 ? 12.529 -0.851 -12.636 1.00 97.19 602 LEU A N 1
ATOM 4700 C CA . LEU A 1 602 ? 11.933 -2.131 -12.272 1.00 97.19 602 LEU A CA 1
ATOM 4701 C C . LEU A 1 602 ? 11.422 -2.859 -13.517 1.00 97.19 602 LEU A C 1
ATOM 4703 O O . LEU A 1 602 ? 10.739 -2.283 -14.368 1.00 97.19 602 LEU A O 1
ATOM 4707 N N . LEU A 1 603 ? 11.718 -4.153 -13.588 1.00 96.88 603 LEU A N 1
ATOM 4708 C CA . LEU A 1 603 ? 11.227 -5.071 -14.605 1.00 96.88 603 LEU A CA 1
ATOM 4709 C C . LEU A 1 603 ? 10.300 -6.085 -13.951 1.00 96.88 603 LEU A C 1
ATOM 4711 O O . LEU A 1 603 ? 10.645 -6.683 -12.934 1.00 96.88 603 LEU A O 1
ATOM 4715 N N . SER A 1 604 ? 9.125 -6.291 -14.535 1.00 96.69 604 SER A N 1
ATOM 4716 C CA . SER A 1 604 ? 8.205 -7.344 -14.099 1.00 96.69 604 SER A CA 1
ATOM 4717 C C . SER A 1 604 ? 8.468 -8.611 -14.898 1.00 96.69 604 SER A C 1
ATOM 4719 O O . SER A 1 604 ? 8.556 -8.561 -16.123 1.00 96.69 604 SER A O 1
ATOM 4721 N N . VAL A 1 605 ? 8.599 -9.737 -14.206 1.00 95.75 605 VAL A N 1
ATOM 4722 C CA . VAL A 1 605 ? 8.849 -11.047 -14.809 1.00 95.75 605 VAL A CA 1
ATOM 4723 C C . VAL A 1 605 ? 7.497 -11.675 -15.136 1.00 95.75 605 VAL A C 1
ATOM 4725 O O . VAL A 1 605 ? 6.747 -12.013 -14.219 1.00 95.75 605 VAL A O 1
ATOM 4728 N N . SER A 1 606 ? 7.139 -11.764 -16.417 1.00 95.50 606 SER A N 1
ATOM 4729 C CA . SER A 1 606 ? 5.841 -12.310 -16.834 1.00 95.50 606 SER A CA 1
ATOM 4730 C C . SER A 1 606 ? 5.816 -13.835 -16.718 1.00 95.50 606 SER A C 1
ATOM 4732 O O . SER A 1 606 ? 6.837 -14.491 -16.909 1.00 95.50 606 SER A O 1
ATOM 4734 N N . PHE A 1 607 ? 4.645 -14.415 -16.437 1.00 93.44 607 PHE A N 1
ATOM 4735 C CA . PHE A 1 607 ? 4.456 -15.864 -16.570 1.00 93.44 607 PHE A CA 1
ATOM 4736 C C . PHE A 1 607 ? 4.328 -16.335 -18.030 1.00 93.44 607 PHE A C 1
ATOM 4738 O O . PHE A 1 607 ? 4.376 -17.539 -18.258 1.00 93.44 607 PHE A O 1
ATOM 4745 N N . ALA A 1 608 ? 4.196 -15.429 -19.007 1.00 92.31 608 ALA A N 1
ATOM 4746 C CA . ALA A 1 608 ? 4.097 -15.787 -20.423 1.00 92.31 608 ALA A CA 1
ATOM 4747 C C . ALA A 1 608 ? 5.361 -16.520 -20.915 1.00 92.31 608 ALA A C 1
ATOM 4749 O O . ALA A 1 608 ? 6.485 -16.093 -20.631 1.00 92.31 608 ALA A O 1
ATOM 4750 N N . ASP A 1 609 ? 5.183 -17.609 -21.666 1.00 86.56 609 ASP A N 1
ATOM 4751 C CA . ASP A 1 609 ? 6.290 -18.422 -22.187 1.00 86.56 609 ASP A CA 1
ATOM 4752 C C . ASP A 1 609 ? 6.930 -17.765 -23.429 1.00 86.56 609 ASP A C 1
ATOM 4754 O O . ASP A 1 609 ? 8.148 -17.848 -23.654 1.00 86.56 609 ASP A O 1
ATOM 4758 N N . SER A 1 610 ? 6.120 -17.061 -24.226 1.00 87.88 610 SER A N 1
ATOM 4759 C CA . SER A 1 610 ? 6.516 -16.422 -25.480 1.00 87.88 610 SER A CA 1
ATOM 4760 C C . SER A 1 610 ? 5.945 -15.000 -25.619 1.00 87.88 610 SER A C 1
ATOM 4762 O O . SER A 1 610 ? 4.860 -14.713 -25.119 1.00 87.88 610 SER A O 1
ATOM 4764 N N . PRO A 1 611 ? 6.639 -14.069 -26.305 1.00 85.38 611 PRO A N 1
ATOM 4765 C CA . PRO A 1 611 ? 6.106 -12.730 -26.575 1.00 85.38 611 PRO A CA 1
ATOM 4766 C C . PRO A 1 611 ? 4.936 -12.705 -27.573 1.00 85.38 611 PRO A C 1
ATOM 4768 O O . PRO A 1 611 ? 4.307 -11.664 -27.744 1.00 85.38 611 PRO A O 1
ATOM 4771 N N . GLU A 1 612 ? 4.667 -13.827 -28.243 1.00 85.62 612 GLU A N 1
ATOM 4772 C CA . GLU A 1 612 ? 3.483 -14.060 -29.073 1.00 85.62 612 GLU A CA 1
ATOM 4773 C C . GLU A 1 612 ? 2.230 -14.435 -28.256 1.00 85.62 612 GLU A C 1
ATOM 4775 O O . GLU A 1 612 ? 1.125 -14.388 -28.798 1.00 85.62 612 GLU A O 1
ATOM 4780 N N . ASP A 1 613 ? 2.387 -14.790 -26.974 1.00 87.56 613 ASP A N 1
ATOM 4781 C CA . ASP A 1 613 ? 1.273 -14.999 -26.045 1.00 87.56 613 ASP A CA 1
ATOM 4782 C C . ASP A 1 613 ? 0.660 -13.651 -25.613 1.00 87.56 613 ASP A C 1
ATOM 4784 O O . ASP A 1 613 ? 1.194 -12.573 -25.887 1.00 87.56 613 ASP A O 1
ATOM 4788 N N . ASP A 1 614 ? -0.446 -13.683 -24.864 1.00 90.62 614 ASP A N 1
ATOM 4789 C CA . ASP A 1 614 ? -1.029 -12.475 -24.267 1.00 90.62 614 ASP A CA 1
ATOM 4790 C C . ASP A 1 614 ? -0.223 -12.001 -23.042 1.00 90.62 614 ASP A C 1
ATOM 4792 O O . ASP A 1 614 ? -0.654 -12.090 -21.890 1.00 90.62 614 ASP A O 1
ATOM 4796 N N . VAL A 1 615 ? 0.987 -11.493 -23.291 1.00 92.88 615 VAL A N 1
ATOM 4797 C CA . VAL A 1 615 ? 1.888 -10.944 -22.264 1.00 92.88 615 VAL A CA 1
ATOM 4798 C C . VAL A 1 615 ? 1.226 -9.803 -21.481 1.00 92.88 615 VAL A C 1
ATOM 4800 O O . VAL A 1 615 ? 1.524 -9.618 -20.302 1.00 92.88 615 VAL A O 1
ATOM 4803 N N . VAL A 1 616 ? 0.329 -9.046 -22.122 1.00 93.75 616 VAL A N 1
ATOM 4804 C CA . VAL A 1 616 ? -0.348 -7.871 -21.550 1.00 93.75 616 VAL A CA 1
ATOM 4805 C C . VAL A 1 616 ? -1.335 -8.282 -20.459 1.00 93.75 616 VAL A C 1
ATOM 4807 O O . VAL A 1 616 ? -1.376 -7.650 -19.407 1.00 93.75 616 VAL A O 1
ATOM 4810 N N . GLN A 1 617 ? -2.104 -9.351 -20.684 1.00 94.62 617 GLN A N 1
ATOM 4811 C CA . GLN A 1 617 ? -3.101 -9.871 -19.739 1.00 94.62 617 GLN A CA 1
ATOM 4812 C C . GLN A 1 617 ? -2.615 -11.082 -18.928 1.00 94.62 617 GLN A C 1
ATOM 4814 O O . GLN A 1 617 ? -3.415 -11.739 -18.252 1.00 94.62 617 GLN A O 1
ATOM 4819 N N . THR A 1 618 ? -1.317 -11.385 -18.976 1.00 95.38 618 THR A N 1
ATOM 4820 C CA . THR A 1 618 ? -0.687 -12.425 -18.156 1.00 95.38 618 THR A CA 1
ATOM 4821 C C . THR A 1 618 ? -0.165 -11.833 -16.849 1.00 95.38 618 THR A C 1
ATOM 4823 O O . THR A 1 618 ? 0.411 -10.745 -16.807 1.00 95.38 618 THR A O 1
ATOM 4826 N N . ASN A 1 619 ? -0.394 -12.543 -15.744 1.00 95.44 619 ASN A N 1
ATOM 4827 C CA . ASN A 1 619 ? 0.088 -12.133 -14.431 1.00 95.44 619 ASN A CA 1
ATOM 4828 C C . ASN A 1 619 ? 1.611 -12.308 -14.313 1.00 95.44 619 ASN A C 1
ATOM 4830 O O . ASN A 1 619 ? 2.247 -13.010 -15.100 1.00 95.44 619 ASN A O 1
ATOM 4834 N N . VAL A 1 620 ? 2.207 -11.678 -13.303 1.00 95.56 620 VAL A N 1
ATOM 4835 C CA . VAL A 1 620 ? 3.666 -11.669 -13.114 1.00 95.56 620 VAL A CA 1
ATOM 4836 C C . VAL A 1 620 ? 4.109 -12.595 -11.983 1.00 95.56 620 VAL A C 1
ATOM 4838 O O . VAL A 1 620 ? 3.416 -12.745 -10.976 1.00 95.56 620 VAL A O 1
ATOM 4841 N N . ALA A 1 621 ? 5.281 -13.209 -12.149 1.00 93.38 621 ALA A N 1
ATOM 4842 C CA . ALA A 1 621 ? 5.943 -14.039 -11.142 1.00 93.38 621 ALA A CA 1
ATOM 4843 C C . ALA A 1 621 ? 6.614 -13.203 -10.042 1.00 93.38 621 ALA A C 1
ATOM 4845 O O . ALA A 1 621 ? 6.750 -13.651 -8.904 1.00 93.38 621 ALA A O 1
ATOM 4846 N N . GLY A 1 622 ? 7.033 -11.983 -10.380 1.00 94.69 622 GLY A N 1
ATOM 4847 C CA . GLY A 1 622 ? 7.711 -11.068 -9.475 1.00 94.69 622 GLY A CA 1
ATOM 4848 C C . GLY A 1 622 ? 8.369 -9.912 -10.218 1.00 94.69 622 GLY A C 1
ATOM 4849 O O . GLY A 1 622 ? 8.074 -9.659 -11.388 1.00 94.69 622 GLY A O 1
ATOM 4850 N N . PHE A 1 623 ? 9.272 -9.221 -9.529 1.00 96.12 623 PHE A N 1
ATOM 4851 C CA . PHE A 1 623 ? 9.934 -8.016 -10.016 1.00 96.12 623 PHE A CA 1
ATOM 4852 C C . PHE A 1 623 ? 11.438 -8.085 -9.760 1.00 96.12 623 PHE A C 1
ATOM 4854 O O . PHE A 1 623 ? 11.883 -8.661 -8.768 1.00 96.12 623 PHE A O 1
ATOM 4861 N N . VAL A 1 624 ? 12.218 -7.468 -10.642 1.00 96.81 624 VAL A N 1
ATOM 4862 C CA . VAL A 1 624 ? 13.668 -7.294 -10.493 1.00 96.81 624 VAL A CA 1
ATOM 4863 C C . VAL A 1 624 ? 14.042 -5.838 -10.759 1.00 96.81 624 VAL A C 1
ATOM 4865 O O . VAL A 1 624 ? 13.379 -5.174 -11.554 1.00 96.81 624 VAL A O 1
ATOM 4868 N N . CYS A 1 625 ? 15.081 -5.320 -10.105 1.00 97.44 625 CYS A N 1
ATOM 4869 C CA . CYS A 1 625 ? 15.597 -3.971 -10.365 1.00 97.44 625 CYS A CA 1
ATOM 4870 C C . CYS A 1 625 ? 16.905 -4.045 -11.151 1.00 97.44 625 CYS A C 1
ATOM 4872 O O . CYS A 1 625 ? 17.783 -4.824 -10.788 1.00 97.44 625 CYS A O 1
ATOM 4874 N N . VAL A 1 626 ? 17.071 -3.234 -12.195 1.00 97.06 626 VAL A N 1
ATOM 4875 C CA . VAL A 1 626 ? 18.338 -3.164 -12.938 1.00 97.06 626 VAL A CA 1
ATOM 4876 C C . VAL A 1 626 ? 19.311 -2.222 -12.229 1.00 97.06 626 VAL A C 1
ATOM 4878 O O . VAL A 1 626 ? 19.116 -1.009 -12.198 1.00 97.06 626 VAL A O 1
ATOM 4881 N N . THR A 1 627 ? 20.378 -2.775 -11.657 1.00 96.88 627 THR A N 1
ATOM 4882 C CA . THR A 1 627 ? 21.351 -2.039 -10.829 1.00 96.88 627 THR A CA 1
ATOM 4883 C C . THR A 1 627 ? 22.604 -1.607 -11.588 1.00 96.88 627 THR A C 1
ATOM 4885 O O . THR A 1 627 ? 23.285 -0.684 -11.150 1.00 96.88 627 THR A O 1
ATOM 4888 N N . ASN A 1 628 ? 22.899 -2.225 -12.736 1.00 96.69 628 ASN A N 1
ATOM 4889 C CA . ASN A 1 628 ? 23.981 -1.823 -13.639 1.00 96.69 628 ASN A CA 1
ATOM 4890 C C . ASN A 1 628 ? 23.655 -2.216 -15.091 1.00 96.69 628 ASN A C 1
ATOM 4892 O O . ASN A 1 628 ? 22.941 -3.194 -15.313 1.00 96.69 628 ASN A O 1
ATOM 4896 N N . VAL A 1 629 ? 24.213 -1.508 -16.077 1.00 97.12 629 VAL A N 1
ATOM 4897 C CA . VAL A 1 629 ? 24.110 -1.849 -17.507 1.00 97.12 629 VAL A CA 1
ATOM 4898 C C . VAL A 1 629 ? 25.487 -1.745 -18.155 1.00 97.12 629 VAL A C 1
ATOM 4900 O O . VAL A 1 629 ? 26.083 -0.671 -18.172 1.00 97.12 629 VAL A O 1
ATOM 4903 N N . ASP A 1 630 ? 25.968 -2.846 -18.729 1.00 96.75 630 ASP A N 1
ATOM 4904 C CA . ASP A 1 630 ? 27.250 -2.921 -19.428 1.00 96.75 630 ASP A CA 1
ATOM 4905 C C . ASP A 1 630 ? 27.002 -3.075 -20.935 1.00 96.75 630 ASP A C 1
ATOM 4907 O O . ASP A 1 630 ? 26.555 -4.116 -21.428 1.00 96.75 630 ASP A O 1
ATOM 4911 N N . VAL A 1 631 ? 27.259 -1.990 -21.667 1.00 95.75 631 VAL A N 1
ATOM 4912 C CA . VAL A 1 631 ? 27.041 -1.900 -23.118 1.00 95.75 631 VAL A CA 1
ATOM 4913 C C . VAL A 1 631 ? 28.111 -2.661 -23.905 1.00 95.75 631 VAL A C 1
ATOM 4915 O O . VAL A 1 631 ? 27.811 -3.183 -24.977 1.00 95.75 631 VAL A O 1
ATOM 4918 N N . GLU A 1 632 ? 29.335 -2.765 -23.380 1.00 95.56 632 GLU A N 1
ATOM 4919 C CA . GLU A 1 632 ? 30.445 -3.448 -24.055 1.00 95.56 632 GLU A CA 1
ATOM 4920 C C . GLU A 1 632 ? 30.301 -4.968 -23.950 1.00 95.56 632 GLU A C 1
ATOM 4922 O O . GLU A 1 632 ? 30.478 -5.686 -24.935 1.00 95.56 632 GLU A O 1
ATOM 4927 N N . ARG A 1 633 ? 29.922 -5.466 -22.767 1.00 95.88 633 ARG A N 1
ATOM 4928 C CA . ARG A 1 633 ? 29.696 -6.898 -22.509 1.00 95.88 633 ARG A CA 1
ATOM 4929 C C . ARG A 1 633 ? 28.289 -7.371 -22.880 1.00 95.88 633 ARG A C 1
ATOM 4931 O O . ARG A 1 633 ? 28.035 -8.574 -22.828 1.00 95.88 633 ARG A O 1
ATOM 4938 N N . GLN A 1 634 ? 27.396 -6.456 -23.268 1.00 96.31 634 GLN A N 1
ATOM 4939 C CA . GLN A 1 634 ? 25.979 -6.712 -23.552 1.00 96.31 634 GLN A CA 1
ATOM 4940 C C . GLN A 1 634 ? 25.272 -7.454 -22.404 1.00 96.31 634 GLN A C 1
ATOM 4942 O O . GLN A 1 634 ? 24.568 -8.453 -22.598 1.00 96.31 634 GLN A O 1
ATOM 4947 N N . THR A 1 635 ? 25.475 -6.955 -21.184 1.00 95.94 635 THR A N 1
ATOM 4948 C CA . THR A 1 635 ? 24.837 -7.460 -19.963 1.00 95.94 635 THR A CA 1
ATOM 4949 C C . THR A 1 635 ? 24.135 -6.342 -19.197 1.00 95.94 635 THR A C 1
ATOM 4951 O O . THR A 1 635 ? 24.329 -5.149 -19.433 1.00 95.94 635 THR A O 1
ATOM 4954 N N . PHE A 1 636 ? 23.268 -6.726 -18.270 1.00 95.81 636 PHE A N 1
ATOM 4955 C CA . PHE A 1 636 ? 22.818 -5.860 -17.188 1.00 95.81 636 PHE A CA 1
ATOM 4956 C C . PHE A 1 636 ? 22.785 -6.663 -15.887 1.00 95.81 636 PHE A C 1
ATOM 4958 O O . PHE A 1 636 ? 22.565 -7.875 -15.902 1.00 95.81 636 PHE A O 1
ATOM 4965 N N . THR A 1 637 ? 23.035 -6.003 -14.761 1.00 96.06 637 THR A N 1
ATOM 4966 C CA . THR A 1 637 ? 22.955 -6.623 -13.435 1.00 96.06 637 THR A CA 1
ATOM 4967 C C . THR A 1 637 ? 21.560 -6.401 -12.874 1.00 96.06 637 THR A C 1
ATOM 4969 O O . THR A 1 637 ? 21.058 -5.276 -12.907 1.00 96.06 637 THR A O 1
ATOM 4972 N N . VAL A 1 638 ? 20.939 -7.461 -12.356 1.00 96.06 638 VAL A N 1
ATOM 4973 C CA . VAL A 1 638 ? 19.639 -7.389 -11.680 1.00 96.06 638 VAL A CA 1
ATOM 4974 C C . VAL A 1 638 ? 19.763 -7.673 -10.191 1.00 96.06 638 VAL A C 1
ATOM 4976 O O . VAL A 1 638 ? 20.465 -8.600 -9.795 1.00 96.06 638 VAL A O 1
ATOM 4979 N N . LEU A 1 639 ? 19.020 -6.913 -9.388 1.00 97.25 639 LEU A N 1
ATOM 4980 C CA . LEU A 1 639 ? 18.609 -7.271 -8.036 1.00 97.25 639 LEU A CA 1
ATOM 4981 C C . LEU A 1 639 ? 17.308 -8.080 -8.129 1.00 97.25 639 LEU A C 1
ATOM 4983 O O . LEU A 1 639 ? 16.325 -7.605 -8.699 1.00 97.25 639 LEU A O 1
ATOM 4987 N N . SER A 1 640 ? 17.300 -9.294 -7.585 1.00 95.94 640 SER A N 1
ATOM 4988 C CA . SER A 1 640 ? 16.205 -10.262 -7.705 1.00 95.94 640 SER A CA 1
ATOM 4989 C C . SER A 1 640 ? 15.881 -10.910 -6.352 1.00 95.94 640 SER A C 1
ATOM 4991 O O . SER A 1 640 ? 16.809 -11.299 -5.645 1.00 95.94 640 SER A O 1
ATOM 4993 N N . PRO A 1 641 ? 14.603 -11.126 -5.980 1.00 93.81 641 PRO A N 1
ATOM 4994 C CA . PRO A 1 641 ? 14.247 -11.840 -4.748 1.00 93.81 641 PRO A CA 1
ATOM 4995 C C . PRO A 1 641 ? 14.635 -13.328 -4.765 1.00 93.81 641 PRO A C 1
ATOM 4997 O O . PRO A 1 641 ? 14.654 -13.972 -3.721 1.00 93.81 641 PRO A O 1
ATOM 5000 N N . GLN A 1 642 ? 14.920 -13.889 -5.946 1.00 92.12 642 GLN A N 1
ATOM 5001 C CA . GLN A 1 642 ? 15.351 -15.277 -6.136 1.00 92.12 642 GLN A CA 1
ATOM 5002 C C . GLN A 1 642 ? 16.704 -15.344 -6.864 1.00 92.12 642 GLN A C 1
ATOM 5004 O O . GLN A 1 642 ? 17.012 -14.454 -7.665 1.00 92.12 642 GLN A O 1
ATOM 5009 N N . PRO A 1 643 ? 17.530 -16.377 -6.615 1.00 91.81 643 PRO A N 1
ATOM 5010 C CA . PRO A 1 643 ? 18.785 -16.572 -7.334 1.00 91.81 643 PRO A CA 1
ATOM 5011 C C . PRO A 1 643 ? 18.530 -16.943 -8.803 1.00 91.81 643 PRO A C 1
ATOM 5013 O O . PRO A 1 643 ? 17.428 -17.341 -9.173 1.00 91.81 643 PRO A O 1
ATOM 5016 N N . ARG A 1 644 ? 19.567 -16.849 -9.647 1.00 88.75 644 ARG A N 1
ATOM 5017 C CA . ARG A 1 644 ? 19.480 -17.222 -11.070 1.00 88.75 644 ARG A CA 1
ATOM 5018 C C . ARG A 1 644 ? 19.049 -18.699 -11.256 1.00 88.75 644 ARG A C 1
ATOM 5020 O O . ARG A 1 644 ? 19.438 -19.535 -10.435 1.00 88.75 644 ARG A O 1
ATOM 5027 N N . PRO A 1 645 ? 18.437 -19.068 -12.398 1.00 86.38 645 PRO A N 1
ATOM 5028 C CA . PRO A 1 645 ? 18.037 -18.207 -13.516 1.00 86.38 645 PRO A CA 1
ATOM 5029 C C . PRO A 1 645 ? 16.751 -17.427 -13.215 1.00 86.38 645 PRO A C 1
ATOM 5031 O O . PRO A 1 645 ? 15.991 -17.803 -12.329 1.00 86.38 645 PRO A O 1
ATOM 5034 N N . LEU A 1 646 ? 16.484 -16.364 -13.980 1.00 84.62 646 LEU A N 1
ATOM 5035 C CA . LEU A 1 646 ? 15.147 -15.765 -13.986 1.00 84.62 646 LEU A CA 1
ATOM 5036 C C . LEU A 1 646 ? 14.145 -16.778 -14.579 1.00 84.62 646 LEU A C 1
ATOM 5038 O O . LEU A 1 646 ? 14.456 -17.375 -15.615 1.00 84.62 646 LEU A O 1
ATOM 5042 N N . PRO A 1 647 ? 12.969 -16.991 -13.960 1.00 79.00 647 PRO A N 1
ATOM 5043 C CA . PRO A 1 647 ? 11.904 -17.784 -14.569 1.00 79.00 647 PRO A CA 1
ATOM 5044 C C . PRO A 1 647 ? 11.330 -17.015 -15.767 1.00 79.00 647 PRO A C 1
ATOM 5046 O O . PRO A 1 647 ? 11.122 -15.820 -15.633 1.00 79.00 647 PRO A O 1
ATOM 5049 N N . ASN A 1 648 ? 11.096 -17.695 -16.896 1.00 67.75 648 ASN A N 1
ATOM 5050 C CA . ASN A 1 648 ? 10.517 -17.194 -18.159 1.00 67.75 648 ASN A CA 1
ATOM 5051 C C . ASN A 1 648 ? 11.003 -15.806 -18.646 1.00 67.75 648 ASN A C 1
ATOM 5053 O O . ASN A 1 648 ? 10.737 -14.754 -18.078 1.00 67.75 648 ASN A O 1
ATOM 5057 N N . THR A 1 649 ? 11.710 -15.778 -19.778 1.00 75.88 649 THR A N 1
ATOM 5058 C CA . THR A 1 649 ? 12.561 -14.637 -20.174 1.00 75.88 649 THR A CA 1
ATOM 5059 C C . THR A 1 649 ? 11.833 -13.383 -20.684 1.00 75.88 649 THR A C 1
ATOM 5061 O O . THR A 1 649 ? 12.493 -12.484 -21.209 1.00 75.88 649 THR A O 1
ATOM 5064 N N . VAL A 1 650 ? 10.507 -13.285 -20.540 1.00 93.12 650 VAL A N 1
ATOM 5065 C CA . VAL A 1 650 ? 9.709 -12.118 -20.950 1.00 93.12 650 VAL A CA 1
ATOM 5066 C C . VAL A 1 650 ? 9.639 -11.098 -19.808 1.00 93.12 650 VAL A C 1
ATOM 5068 O O . VAL A 1 650 ? 9.004 -11.325 -18.776 1.00 93.12 650 VAL A O 1
ATOM 5071 N N . LEU A 1 651 ? 10.292 -9.952 -20.008 1.00 95.56 651 LEU A N 1
ATOM 5072 C CA . LEU A 1 651 ? 10.420 -8.881 -19.018 1.00 95.56 651 LEU A CA 1
ATOM 5073 C C . LEU A 1 651 ? 9.650 -7.633 -19.463 1.00 95.56 651 LEU A C 1
ATOM 5075 O O . LEU A 1 651 ? 9.848 -7.143 -20.574 1.00 95.56 651 LEU A O 1
ATOM 5079 N N . LEU A 1 652 ? 8.814 -7.089 -18.577 1.00 96.75 652 LEU A N 1
ATOM 5080 C CA . LEU A 1 652 ? 8.041 -5.865 -18.806 1.00 96.75 652 LEU A CA 1
ATOM 5081 C C . LEU A 1 652 ? 8.661 -4.671 -18.071 1.00 96.75 652 LEU A C 1
ATOM 5083 O O . LEU A 1 652 ? 8.738 -4.659 -16.841 1.00 96.75 652 LEU A O 1
ATOM 5087 N N . LEU A 1 653 ? 9.087 -3.660 -18.828 1.00 96.56 653 LEU A N 1
ATOM 5088 C CA . LEU A 1 653 ? 9.670 -2.416 -18.332 1.00 96.56 653 LEU A CA 1
ATOM 5089 C C . LEU A 1 653 ? 8.616 -1.528 -17.661 1.00 96.56 653 LEU A C 1
ATOM 5091 O O . LEU A 1 653 ? 7.671 -1.081 -18.309 1.00 96.56 653 LEU A O 1
ATOM 5095 N N . SER A 1 654 ? 8.820 -1.213 -16.382 1.00 96.19 654 SER A N 1
ATOM 5096 C CA . SER A 1 654 ? 8.018 -0.237 -15.641 1.00 96.19 654 SER A CA 1
ATOM 5097 C C . SER A 1 654 ? 8.673 1.148 -15.636 1.00 96.19 654 SER A C 1
ATOM 5099 O O . SER A 1 654 ? 9.893 1.261 -15.589 1.00 96.19 654 SER A O 1
ATOM 5101 N N . ASP A 1 655 ? 7.868 2.214 -15.594 1.00 93.81 655 ASP A N 1
ATOM 5102 C CA . ASP A 1 655 ? 8.312 3.596 -15.340 1.00 93.81 655 ASP A CA 1
ATOM 5103 C C . ASP A 1 655 ? 8.554 3.880 -13.834 1.00 93.81 655 ASP A C 1
ATOM 5105 O O . ASP A 1 655 ? 8.835 5.014 -13.420 1.00 93.81 655 ASP A O 1
ATOM 5109 N N . ILE A 1 656 ? 8.437 2.852 -12.985 1.00 94.44 656 ILE A N 1
ATOM 5110 C CA . ILE A 1 656 ? 8.900 2.864 -11.597 1.00 94.44 656 ILE A CA 1
ATOM 5111 C C . ILE A 1 656 ? 10.412 2.611 -11.573 1.00 94.44 656 ILE A C 1
ATOM 5113 O O . ILE A 1 656 ? 10.918 1.682 -12.204 1.00 94.44 656 ILE A O 1
ATOM 5117 N N . GLN A 1 657 ? 11.120 3.448 -10.818 1.00 94.25 657 GLN A N 1
ATOM 5118 C CA . GLN A 1 657 ? 12.564 3.372 -10.620 1.00 94.25 657 GLN A CA 1
ATOM 5119 C C . GLN A 1 657 ? 12.881 3.147 -9.141 1.00 94.25 657 GLN A C 1
ATOM 5121 O O . GLN A 1 657 ? 12.140 3.611 -8.276 1.00 94.25 657 GLN A O 1
ATOM 5126 N N . PHE A 1 658 ? 13.992 2.470 -8.863 1.00 94.06 658 PHE A N 1
ATOM 5127 C CA . PHE A 1 658 ? 14.510 2.208 -7.526 1.00 94.06 658 PHE A CA 1
ATOM 5128 C C . PHE A 1 658 ? 16.041 2.280 -7.531 1.00 94.06 658 PHE A C 1
ATOM 5130 O O . PHE A 1 658 ? 16.715 1.499 -8.203 1.00 94.06 658 PHE A O 1
ATOM 5137 N N . MET A 1 659 ? 16.591 3.227 -6.770 1.00 90.56 659 MET A N 1
ATOM 5138 C CA . MET A 1 659 ? 18.034 3.356 -6.569 1.00 90.56 659 MET A CA 1
ATOM 5139 C C . MET A 1 659 ? 18.442 2.599 -5.310 1.00 90.56 659 MET A C 1
ATOM 5141 O O . MET A 1 659 ? 18.207 3.058 -4.189 1.00 90.56 659 MET A O 1
ATOM 5145 N N . ASP A 1 660 ? 19.068 1.445 -5.514 1.00 78.69 660 ASP A N 1
ATOM 5146 C CA . ASP A 1 660 ? 19.586 0.610 -4.438 1.00 78.69 660 ASP A CA 1
ATOM 5147 C C . ASP A 1 660 ? 20.784 1.298 -3.764 1.00 78.69 660 ASP A C 1
ATOM 5149 O O . ASP A 1 660 ? 21.915 1.268 -4.249 1.00 78.69 660 ASP A O 1
ATOM 5153 N N . SER A 1 661 ? 20.495 2.009 -2.674 1.00 63.62 661 SER A N 1
ATOM 5154 C CA . SER A 1 661 ? 21.466 2.733 -1.854 1.00 63.62 661 SER A CA 1
ATOM 5155 C C . SER A 1 661 ? 21.775 1.908 -0.605 1.00 63.62 661 SER A C 1
ATOM 5157 O O . SER A 1 661 ? 20.999 1.887 0.359 1.00 63.62 661 SER A O 1
ATOM 5159 N N . HIS A 1 662 ? 22.905 1.204 -0.684 1.00 47.00 662 HIS A N 1
ATOM 5160 C CA . HIS A 1 662 ? 23.520 0.428 0.391 1.00 47.00 662 HIS A CA 1
ATOM 5161 C C . HIS A 1 662 ? 24.516 1.266 1.203 1.00 47.00 662 HIS A C 1
ATOM 5163 O O . HIS A 1 662 ? 25.270 2.048 0.582 1.00 47.00 662 HIS A O 1
#

Organism: Ooceraea biroi (NCBI:txid2015173)

pLDDT: mean 80.65, std 18.23, range [36.0, 98.81]

Sequence (662 aa):
MQLSEMEVEDGLSPTPVHSWLADPISKEELDIAIRSSRKSSSPGLDQISHAILTALPSEFRDCLLGLFNRFLKEGRCLVSVFRAIEEALASIFSFLRDRVNGQDIPMVSEVRFLGVVLDSRLDGSSQIRALISRGRRISHIIAFLADSQSVLDILSSPALNHPNYIIATIKSKLEQAARLDLEIVFIWVPSHKGILGNETADRFAKEAAGDGLRPYFKVPYTDLFAEIKDSHFLQFETYLQGKAALTVQEFKLDPDCELRFEVESKNEKVMLELKGGLAEVFGTELVKGKKYDFTSGAKVAVYTWQGCTVELVGKTDVSYVAKETPMGLYLNCHAAMERMREIAEKDDTRGPITMVVGPCDVGKSTLCRILLNYAVRMGRRPIFVDLDVGQGHIAIPGTVGALLVERPSNIVEGFSQQAPLVFHFGHKSPQDNVTLYNLLVTRLAEVCSDRLQANKKAKASGIVINTCGWVKGDGYKLLTHAAQAFEVDAILVLDQERLYNELVRDMPDFVKVVFLPKSGGVVERSQAQRTEARDQGVREYFYGSRTPLYPHSFEVKWSEARLYKIGAPFLPSSCMPLGMKAEDNLTKLVAVTPGPSLLHHLLSVSFADSPEDDVVQTNVAGFVCVTNVDVERQTFTVLSPQPRPLPNTVLLLSDIQFMDSH

Secondary structure (DSSP, 8-state):
--HHHHHHHHTTSSS---GGGGSPPPHHHHHHHHHHS-TTSPP-TT---HHHHHH--HHHHHHHHHHHHHHHHHSS--THHHHHHHHHHHHHHHHTTSS-SS------SEEEETTEEEETT---HHHHHHHHHHHTTGGGEEEEEES-HHHHHHHHS-----S-HHHHHHHHHHHHHHTTT-EEEEEE----TT-HHHHHHHHHHHHHHHS------PPPGGGGHHHHHHHHHHHHHHHHHHHHS--EEEEEEPTT-EEEEEE-STT-EEEEEEEEE--EETTEEPPBT-EEEEETTEEEEEE-SS-EEEEEES--SEEEEES--SHHHHHHHHHHHHHHHHHHHHHT-PPPEEEEE-STTS-HHHHHHHHHHHHHHTT--PEEEE--TTT-SSSSSSEEEEEE--SPPBTTTBS--SS-EEEE--SSSGGG-HHHHHHHHHHHHHHHHHHHHH-HHHHHH-EEEE--S--STHHHHHHHHHHHHTT-SEEEEES-HHHHHHHHHHS-TTSEEEEEPPPTTPPP--HHHHHHHHHHHHHHHHHBSSSB---EEEEEEGGG-EEEEESPPPPPGGGSPTT--HHHHHS-EEE---SGGGTTEEEEEES-SSTTS-SSSS-EEEEEEEEEEETTTTEEEEEESSPSSPSSSEEEEEEEE-----

InterPro domains:
  IPR010655 Clp1, C-terminal [PF06807] (549-660)
  IPR012337 Ribonuclease H-like superfamily [SSF53098] (142-209)
  IPR027417 P-loop containing nucleoside triphosphate hydrolase [G3DSA:3.40.50.300] (326-549)
  IPR027417 P-loop containing nucleoside triphosphate hydrolase [SSF52540] (352-472)
  IPR028606 Clp1 [MF_03035] (248-660)
  IPR032319 Clp1, P-loop domain [PF16575] (358-544)
  IPR032324 Clp1, N-terminal [PF16573] (252-342)
  IPR036397 Ribonuclease H superfamily [G3DSA:3.30.420.10] (125-208)
  IPR038238 Clp1, C-terminal domain superfamily [G3DSA:2.40.30.330] (551-662)
  IPR038239 Clp1, N-terminal domain superfamily [G3DSA:2.60.120.1030] (244-325)
  IPR045116 Clp1/Grc3 [PTHR12755] (243-661)

Foldseek 3Di:
DPPVVVVVVQVPDPDRPDPCLLPQQDLVNLVVVLVPDDQPDQDDVVRDHSVCVVPDDPVVSVVVSVVVRCCSNVVDDDPVNVVVVVVVVVVVVVVVPPPCPPDDDDDDAWDDDPNQTQGNVRPRPVVVVVVVVVVVLPPQEDEDEDADPVLVVLLPDPDCPDPDVVSNVVNVVCVVCVVVVHHYYYDHDHDDPPDPVSVVVVVVVVVVVVPDDDDDDDDDVVVCVVVVVVVVVVVVVVVVVVVVQWDKDKDKDAAQKKKKFAAADAPWKKKKAWQDDWKDKLLHTGDHGDIDIDGHPDITIIHHRHITMMMITTDTPDIDMDNDWLVVVLVVVLVVQVVQLVVCLVVVAFGAAEEEAAAPQQCLVSSLLNSLSVLLVVVAWEKEWELQLQQTLAAARQKTWIDTQNHRADSHNGGDNDPIWIAGNQANDCVVFVLLSLVLLLLRLVVLVVVLVVDSRNRSSYYYYGHHRQCDDVSVVSVVSSCVSNVGQEYEYEPDVVSLVVCVVPPDPRYHYHYGYGTPSGDDDDPVSSLVSNLVSNVCNQQNDVDGADWDKDKDAQVQAFEWEAADPQDPPVPDPPPDDSSCRRGDIGTDRDDPVLAQWKKFAFPDQDPVPPSSSTTTPHIWTFHAADPVRRITMITGSDDDDRPHRYIYTHPDGHHPDD